Protein AF-0000000078024606 (afdb_homodimer)

Organism: NCBI:txid82991

Solvent-accessible surface area (backbone atoms only — not comparable to full-atom values): 34813 Å² total; per-residue (Å²): 105,67,66,55,50,49,53,55,51,55,35,46,50,58,31,49,51,51,50,50,51,50,42,53,48,47,67,70,62,48,91,66,56,64,59,49,60,69,51,44,87,76,60,62,56,69,66,55,41,52,49,45,33,53,71,67,38,66,77,48,59,66,70,57,40,48,52,49,50,50,51,30,49,76,69,62,45,40,46,52,24,74,80,78,66,39,48,33,56,70,59,40,51,58,15,44,37,40,39,48,53,43,50,52,49,6,48,49,52,15,49,66,49,12,43,58,51,8,46,51,23,36,75,38,60,88,36,70,62,21,48,49,52,54,24,50,28,48,38,52,43,28,41,54,62,63,57,51,43,50,49,47,38,48,48,40,21,62,69,64,59,73,32,62,70,55,32,63,54,57,89,84,62,75,72,70,80,87,47,91,69,78,66,38,59,63,59,37,20,63,73,70,32,56,95,60,35,33,58,42,23,48,38,30,42,48,60,58,18,49,52,61,12,34,50,53,17,26,52,38,21,51,44,25,19,53,32,35,47,57,41,62,67,34,67,69,46,53,52,44,52,70,72,63,52,52,69,65,52,46,46,60,61,59,27,41,60,64,20,39,54,66,35,51,53,49,51,44,56,40,56,53,49,44,65,62,53,37,28,56,49,19,51,73,29,54,32,70,19,47,41,36,50,43,53,52,24,55,76,65,63,22,56,38,36,40,41,36,44,49,51,50,48,25,50,50,40,49,50,52,48,50,51,40,50,53,50,46,37,65,71,38,52,76,72,61,57,75,125,103,67,66,56,50,50,53,52,50,57,35,47,50,60,32,49,50,52,50,50,51,50,41,52,48,48,67,70,61,49,92,64,56,63,59,49,61,70,50,43,86,76,60,61,56,68,67,54,42,52,48,46,32,53,72,67,38,66,77,47,60,67,72,57,40,47,52,50,51,49,52,31,48,76,69,63,47,40,46,52,25,74,81,80,65,38,48,32,55,70,59,42,51,60,14,43,37,41,38,49,54,44,49,51,49,8,48,49,51,15,50,67,48,11,42,57,51,8,46,49,24,35,75,38,59,88,36,69,61,23,50,48,52,53,23,49,30,48,38,54,44,26,42,51,64,64,56,50,42,51,49,47,36,49,49,39,20,61,69,65,56,72,32,62,68,55,32,62,53,56,91,83,60,75,71,70,81,86,48,92,67,80,67,38,61,61,60,36,20,63,74,70,34,56,95,60,36,33,58,42,22,48,37,30,43,48,60,59,19,50,51,60,12,33,49,52,17,26,52,38,20,51,44,25,20,53,31,34,47,57,40,64,67,33,68,69,45,53,52,42,51,70,73,63,53,53,70,65,50,46,46,60,61,59,27,41,58,64,19,38,55,66,35,51,52,49,52,44,57,41,57,56,50,44,63,65,53,36,28,57,48,20,53,72,29,55,31,70,19,48,42,36,51,44,53,51,22,56,75,66,62,24,56,37,36,38,42,35,45,50,51,50,49,26,50,50,42,49,52,53,49,50,51,41,52,52,51,45,38,64,71,38,52,76,72,61,57,76,126

Foldseek 3Di:
DVVVLVVLVVVVVVVLVVLLVVLLVVVVPPPDLVLDVLVPPPDDDPVVSVVVCVVLVVPPDSVVNSVVCVVCVVVVQLDAWSVPRHGLSVLAVLQALLLVLLLVLLLCVLCVQQQVLLLVLLVPPPDPSVVVSLVVLVVLQPDDLLVLLVVCCCVCCPVVVQADQAEQFDPPWDFDPVDPDPSNQLVRCVPGTDPCSNVRRVRLSPSLSNSLNSNSNSVLSVLNNVLLNVQCPDPVLVVVVVVPDDPVCSSVPPRNLRSCLVSLVVSLVVSLVSSVVVLSSCVRRVRSHLNVQLVVCVVVVRSSSVSSSVSVSSSVSSVSSSVSVVVSCVSPVVVVDDD/DVVVLVVLVVVLVVVLVVLLVVLLVVVVPPPDLVLDVLVPPPDDDPVVSVVVCVVLVVPPDSVVNSVVCVVCVVVVQLDAWSVPRHGLSVLAVLQALLLVLLLVLLLCVLCVQQQVLLLVLLVPPPDPSVVVSLVVLVVLQPDDLLVLLVVCCCVCCPVVVQADQAEQFDPPWDFDPVDPDPSNQLVRCVPGTDVPSNVRRVRLSPSLSNSLNSNSNSVLSVLNNVLLNVQCPDPVLVVVVVVPDDPVCSSVPPRNLRSCLVSLVVSLVVSLCSSVVVLSSCVRRVRSHLNVQLVVCVVVVRSSSVSSSVSVSSSVSSVSSSVSVVVSCVSPVVVVDDD

Secondary structure (DSSP, 8-state):
-HHHHHHHHHHHHHHHHHHHHHHHHHHHHSSS-HHHHHHGGG---HHHHHHHHHHTTTTS-HHHHHHHHHHHHHTT---B-TTT-SBHHHHHHHHHHHHHHHHHHHHHHHHHHHHHHHHHHHHTTTSHHHHHHHHHHHHHHHS-HHHHHHHHIIIIIIIS--S-SSSSS-TT----TTS---S-HHHHHHHHSPTTHHHHHHHHHHHHHHHHHHHHHHHHHHHHHHHHHHHHTSHHHHHHHHTT--HHHIIIIIIHHHHHHHHHHHHHHHHHHHHHHHHHHHHHTT---HHHHHHHHHHTT-HHHHHHHHHHHHHHHHHHHHHHHHHHHHH-HHHH---/-HHHHHHHHHHHHHHHHHHHHHHHHHHHHSSS-HHHHHHGGG---HHHHHHHHHHTTTTS-HHHHHHHHHHHHHTT---B-TTT-SBHHHHHHHHHHHHHHHHHHHHHHHHHHHHHHHHHHHHTTTSHHHHHHHHHHHHHHHS-HHHHHHHHIIIIIIIS--S-SSSSS-TT----TTS---S-HHHHHHHHSPTTHHHHHHHHHHHHHHHHHHHHHHHHHHHHHHHHHHHHTSHHHHHHHHTT--HHHIIIIIIHHHHHHHHHHHHHHHHHHHHHHHHHHHHHTT---HHHHHHHHHHTT-HHHHHHHHHHHHHHHHHHHHHHHHHHHHH-HHHH---

pLDDT: mean 82.59, std 11.54, range [39.44, 97.19]

Nearest PDB structures (foldseek):
  8wd9-assembly1_B  TM=8.769E-01  e=4.582E-17  Mycobacterium tuberculosis H37Rv
  8j5q-assembly1_B  TM=8.646E-01  e=2.097E-16  Mycobacterium tuberculosis H37Rv
  8wda-assembly1_B  TM=8.869E-01  e=6.214E-16  Mycobacterium tuberculosis H37Rv
  3tuz-assembly2_F  TM=8.346E-01  e=5.255E-04  Escherichia coli K-12
  6bav-assembly1_B  TM=1.427E-01  e=4.828E+00  Pyrococcus horikoshii OT3

InterPro domains:
  IPR000515 ABC transporter type 1, transmembrane domain MetI-like [PF00528] (114-337)
  IPR000515 ABC transporter type 1, transmembrane domain MetI-like [PS50928] (96-328)
  IPR000515 ABC transporter type 1, transmembrane domain MetI-like [cd06261] (96-326)
  IPR035906 MetI-like superfamily [G3DSA:1.10.3720.10] (88-330)
  IPR035906 MetI-like superfamily [SSF161098] (89-322)
  IPR045621 ABC transporter type 1, GsiC-like, N-terminal domain [PF19300] (1-78)

Sequence (678 aa):
MLQFILRRLGLVIPTFIGITLLTFAFVHMIPGDPVMIMAGERGISPERHAQLLAELGLDKPMWQQYLHYIWGVMHGDMGISLKSRLPVWDEFVPRFKATMELGVCAMLFAVAVGIPVGVLAAVKRGSIFDHTSVGLALTGYSMPIFWWGMMLIMLVSVYWNLTPVSGRVSDTVFLDDTLPLTGFMLIDTAIWGEPGDFIDAVAHMILPAVVLGTIPLAVIVRMTRSSMLEVLGEDYIRTARAKGLTRMRVIVVHALRNAMLPVVTVIGLQVGTLLAGAILTETIFSWPGLGRWLIDALQRRDYPVVQGGVLLVATMIILVNLIVDLLYGVVNPRIRHKKMLQFILRRLGLVIPTFIGITLLTFAFVHMIPGDPVMIMAGERGISPERHAQLLAELGLDKPMWQQYLHYIWGVMHGDMGISLKSRLPVWDEFVPRFKATMELGVCAMLFAVAVGIPVGVLAAVKRGSIFDHTSVGLALTGYSMPIFWWGMMLIMLVSVYWNLTPVSGRVSDTVFLDDTLPLTGFMLIDTAIWGEPGDFIDAVAHMILPAVVLGTIPLAVIVRMTRSSMLEVLGEDYIRTARAKGLTRMRVIVVHALRNAMLPVVTVIGLQVGTLLAGAILTETIFSWPGLGRWLIDALQRRDYPVVQGGVLLVATMIILVNLIVDLLYGVVNPRIRHKK

Radius of gyration: 26.83 Å; Cα contacts (8 Å, |Δi|>4): 845; chains: 2; bounding box: 73×88×78 Å

Structure (mmCIF, N/CA/C/O backbone):
data_AF-0000000078024606-model_v1
#
loop_
_entity.id
_entity.type
_entity.pdbx_description
1 polymer 'Dipeptide ABC transporter permease DppB'
#
loop_
_atom_site.group_PDB
_atom_site.id
_atom_site.type_symbol
_atom_site.label_atom_id
_atom_site.label_alt_id
_atom_site.label_comp_id
_atom_site.label_asym_id
_atom_site.label_entity_id
_atom_site.label_seq_id
_atom_site.pdbx_PDB_ins_code
_atom_site.Cartn_x
_atom_site.Cartn_y
_atom_site.Cartn_z
_atom_site.occupancy
_atom_site.B_iso_or_equiv
_atom_site.auth_seq_id
_atom_site.auth_comp_id
_atom_site.auth_asym_id
_atom_site.auth_atom_id
_atom_site.pdbx_PDB_model_num
ATOM 1 N N . MET A 1 1 ? 16.422 12.602 25.297 1 67.25 1 MET A N 1
ATOM 2 C CA . MET A 1 1 ? 16.641 11.734 24.156 1 67.25 1 MET A CA 1
ATOM 3 C C . MET A 1 1 ? 16.672 10.273 24.562 1 67.25 1 MET A C 1
ATOM 5 O O . MET A 1 1 ? 16 9.438 23.969 1 67.25 1 MET A O 1
ATOM 9 N N . LEU A 1 2 ? 17.453 10.039 25.688 1 67.62 2 LEU A N 1
ATOM 10 C CA . LEU A 1 2 ? 17.562 8.656 26.141 1 67.62 2 LEU A CA 1
ATOM 11 C C . LEU A 1 2 ? 16.219 8.133 26.609 1 67.62 2 LEU A C 1
ATOM 13 O O . LEU A 1 2 ? 15.844 6.992 26.297 1 67.62 2 LEU A O 1
ATOM 17 N N . GLN A 1 3 ? 15.562 8.961 27.297 1 67.06 3 GLN A N 1
ATOM 18 C CA . GLN A 1 3 ? 14.242 8.555 27.75 1 67.06 3 GLN A CA 1
ATOM 19 C C . GLN A 1 3 ? 13.297 8.328 26.578 1 67.06 3 GLN A C 1
ATOM 21 O O . GLN A 1 3 ? 12.477 7.406 26.609 1 67.06 3 GLN A O 1
ATOM 26 N N . PHE A 1 4 ? 13.492 9.188 25.656 1 69.31 4 PHE A N 1
ATOM 27 C CA . PHE A 1 4 ? 12.703 9.062 24.438 1 69.31 4 PHE A CA 1
ATOM 28 C C . PHE A 1 4 ? 13 7.746 23.719 1 69.31 4 PHE A C 1
ATOM 30 O O . PHE A 1 4 ? 12.086 7.023 23.328 1 69.31 4 PHE A O 1
ATOM 37 N N . ILE A 1 5 ? 14.227 7.422 23.641 1 71.94 5 ILE A N 1
ATOM 38 C CA . ILE A 1 5 ? 14.664 6.203 22.984 1 71.94 5 ILE A CA 1
ATOM 39 C C . ILE A 1 5 ? 14.188 4.984 23.766 1 71.94 5 ILE A C 1
ATOM 41 O O . ILE A 1 5 ? 13.703 4.016 23.188 1 71.94 5 ILE A O 1
ATOM 45 N N . LEU A 1 6 ? 14.266 5.105 25.047 1 71.5 6 LEU A N 1
ATOM 46 C CA . LEU A 1 6 ? 13.875 3.98 25.891 1 71.5 6 LEU A CA 1
ATOM 47 C C . LEU A 1 6 ? 12.375 3.752 25.828 1 71.5 6 LEU A C 1
ATOM 49 O O . LEU A 1 6 ? 11.914 2.607 25.828 1 71.5 6 LEU A O 1
ATOM 53 N N . ARG A 1 7 ? 11.734 4.785 25.719 1 69 7 ARG A N 1
ATOM 54 C CA . ARG A 1 7 ? 10.281 4.676 25.641 1 69 7 ARG A CA 1
ATOM 55 C C . ARG A 1 7 ? 9.852 4.051 24.328 1 69 7 ARG A C 1
ATOM 57 O O . ARG A 1 7 ? 8.945 3.211 24.297 1 69 7 ARG A O 1
ATOM 64 N N . ARG A 1 8 ? 10.562 4.473 23.375 1 70.25 8 ARG A N 1
ATOM 65 C CA . ARG A 1 8 ? 10.25 3.912 22.062 1 70.25 8 ARG A CA 1
ATOM 66 C C . ARG A 1 8 ? 10.664 2.447 21.969 1 70.25 8 ARG A C 1
ATOM 68 O O . ARG A 1 8 ? 9.961 1.633 21.375 1 70.25 8 ARG A O 1
ATOM 75 N N . LEU A 1 9 ? 11.773 2.186 22.594 1 72.56 9 LEU A N 1
ATOM 76 C CA . LEU A 1 9 ? 12.234 0.801 22.656 1 72.56 9 LEU A CA 1
ATOM 77 C C . LEU A 1 9 ? 11.273 -0.058 23.469 1 72.56 9 LEU A C 1
ATOM 79 O O . LEU A 1 9 ? 11.07 -1.235 23.156 1 72.56 9 LEU A O 1
ATOM 83 N N . GLY A 1 10 ? 10.703 0.495 24.422 1 71.69 10 GLY A N 1
ATOM 84 C CA . GLY A 1 10 ? 9.711 -0.192 25.234 1 71.69 10 GLY A CA 1
ATOM 85 C C . GLY A 1 10 ? 8.477 -0.59 24.453 1 71.69 10 GLY A C 1
ATOM 86 O O . GLY A 1 10 ? 7.855 -1.615 24.734 1 71.69 10 GLY A O 1
ATOM 87 N N . LEU A 1 11 ? 8.234 0.142 23.453 1 71 11 LEU A N 1
ATOM 88 C CA . LEU A 1 11 ? 7.07 -0.152 22.625 1 71 11 LEU A CA 1
ATOM 89 C C . LEU A 1 11 ? 7.363 -1.285 21.656 1 71 11 LEU A C 1
ATOM 91 O O . LEU A 1 11 ? 6.449 -1.983 21.203 1 71 11 LEU A O 1
ATOM 95 N N . VAL A 1 12 ? 8.609 -1.462 21.406 1 76.38 12 VAL A N 1
ATOM 96 C CA . VAL A 1 12 ? 9.039 -2.475 20.453 1 76.38 12 VAL A CA 1
ATOM 97 C C . VAL A 1 12 ? 8.914 -3.863 21.078 1 76.38 12 VAL A C 1
ATOM 99 O O . VAL A 1 12 ? 8.562 -4.828 20.391 1 76.38 12 VAL A O 1
ATOM 102 N N . ILE A 1 13 ? 9.016 -3.922 22.344 1 77.44 13 ILE A N 1
ATOM 103 C CA . ILE A 1 13 ? 9.055 -5.215 23.016 1 77.44 13 ILE A CA 1
ATOM 104 C C . ILE A 1 13 ? 7.676 -5.871 22.969 1 77.44 13 ILE A C 1
ATOM 106 O O . ILE A 1 13 ? 7.539 -7.004 22.5 1 77.44 13 ILE A O 1
ATOM 110 N N . PRO A 1 14 ? 6.68 -5.199 23.312 1 75.62 14 PRO A N 1
ATOM 111 C CA . PRO A 1 14 ? 5.359 -5.82 23.219 1 75.62 14 PRO A CA 1
ATOM 112 C C . PRO A 1 14 ? 4.984 -6.18 21.781 1 75.62 14 PRO A C 1
ATOM 114 O O . PRO A 1 14 ? 4.309 -7.184 21.547 1 75.62 14 PRO A O 1
ATOM 117 N N . THR A 1 15 ? 5.387 -5.336 20.969 1 76.06 15 THR A N 1
ATOM 118 C CA . THR A 1 15 ? 5.105 -5.609 19.562 1 76.06 15 THR A CA 1
ATOM 119 C C . THR A 1 15 ? 5.801 -6.887 19.109 1 76.06 15 THR A C 1
ATOM 121 O O . THR A 1 15 ? 5.211 -7.707 18.406 1 76.06 15 THR A O 1
ATOM 124 N N . PHE A 1 16 ? 6.977 -7 19.531 1 79.88 16 PHE A N 1
ATOM 125 C CA . PHE A 1 16 ? 7.742 -8.195 19.188 1 79.88 16 PHE A CA 1
ATOM 126 C C . PHE A 1 16 ? 7.121 -9.438 19.812 1 79.88 16 PHE A C 1
ATOM 128 O O . PHE A 1 16 ? 7.047 -10.484 19.172 1 79.88 16 PHE A O 1
ATOM 135 N N . ILE A 1 17 ? 6.688 -9.336 20.969 1 80.5 17 ILE A N 1
ATOM 136 C CA . ILE A 1 17 ? 6.035 -10.445 21.656 1 80.5 17 ILE A CA 1
ATOM 137 C C . ILE A 1 17 ? 4.746 -10.812 20.938 1 80.5 17 ILE A C 1
ATOM 139 O O . ILE A 1 17 ? 4.445 -11.992 20.734 1 80.5 17 ILE A O 1
ATOM 143 N N . GLY A 1 18 ? 4.074 -9.82 20.578 1 77.5 18 GLY A N 1
ATOM 144 C CA . GLY A 1 18 ? 2.846 -10.07 19.844 1 77.5 18 GLY A CA 1
ATOM 145 C C . GLY A 1 18 ? 3.076 -10.805 18.531 1 77.5 18 GLY A C 1
ATOM 146 O O . GLY A 1 18 ? 2.371 -11.766 18.219 1 77.5 18 GLY A O 1
ATOM 147 N N . ILE A 1 19 ? 4.039 -10.43 17.859 1 79.81 19 ILE A N 1
ATOM 148 C CA . ILE A 1 19 ? 4.336 -11.039 16.578 1 79.81 19 ILE A CA 1
ATOM 149 C C . ILE A 1 19 ? 4.832 -12.469 16.766 1 79.81 19 ILE A C 1
ATOM 151 O O . ILE A 1 19 ? 4.469 -13.367 16.016 1 79.81 19 ILE A O 1
ATOM 155 N N . THR A 1 20 ? 5.676 -12.648 17.766 1 83.19 20 THR A N 1
ATOM 156 C CA . THR A 1 20 ? 6.207 -13.984 18.016 1 83.19 20 THR A CA 1
ATOM 157 C C . THR A 1 20 ? 5.094 -14.93 18.453 1 83.19 20 THR A C 1
ATOM 159 O O . THR A 1 20 ? 5.098 -16.109 18.094 1 83.19 20 THR A O 1
ATOM 162 N N . LEU A 1 21 ? 4.203 -14.422 19.188 1 81.94 21 LEU A N 1
ATOM 163 C CA . LEU A 1 21 ? 3.076 -15.242 19.609 1 81.94 21 LEU A CA 1
ATOM 164 C C . LEU A 1 21 ? 2.215 -15.648 18.422 1 81.94 21 LEU A C 1
ATOM 166 O O . LEU A 1 21 ? 1.777 -16.797 18.328 1 81.94 21 LEU A O 1
ATOM 170 N N . LEU A 1 22 ? 2.049 -14.734 17.609 1 77.25 22 LEU A N 1
ATOM 171 C CA . LEU A 1 22 ? 1.205 -15 16.453 1 77.25 22 LEU A CA 1
ATOM 172 C C . LEU A 1 22 ? 1.886 -15.977 15.5 1 77.25 22 LEU A C 1
ATOM 174 O O . LEU A 1 22 ? 1.236 -16.875 14.945 1 77.25 22 LEU A O 1
ATOM 178 N N . THR A 1 23 ? 3.117 -15.797 15.289 1 77.75 23 THR A N 1
ATOM 179 C CA . THR A 1 23 ? 3.848 -16.688 14.398 1 77.75 23 THR A CA 1
ATOM 180 C C . THR A 1 23 ? 3.916 -18.109 14.984 1 77.75 23 THR A C 1
ATOM 182 O O . THR A 1 23 ? 3.836 -19.094 14.25 1 77.75 23 THR A O 1
ATOM 185 N N . PHE A 1 24 ? 4.113 -18.125 16.266 1 79.25 24 PHE A N 1
ATOM 186 C CA . PHE A 1 24 ? 4.121 -19.406 16.953 1 79.25 24 PHE A CA 1
ATOM 187 C C . PHE A 1 24 ? 2.77 -20.094 16.828 1 79.25 24 PHE A C 1
ATOM 189 O O . PHE A 1 24 ? 2.701 -21.297 16.562 1 79.25 24 PHE A O 1
ATOM 196 N N . ALA A 1 25 ? 1.783 -19.375 17.047 1 74.88 25 ALA A N 1
ATOM 197 C CA . ALA A 1 25 ? 0.433 -19.922 16.953 1 74.88 25 ALA A CA 1
ATOM 198 C C . ALA A 1 25 ? 0.129 -20.422 15.547 1 74.88 25 ALA A C 1
ATOM 200 O O . ALA A 1 25 ? -0.549 -21.438 15.367 1 74.88 25 ALA A O 1
ATOM 201 N N . PHE A 1 26 ? 0.585 -19.812 14.602 1 71.69 26 PHE A N 1
ATOM 202 C CA . PHE A 1 26 ? 0.362 -20.156 13.203 1 71.69 26 PHE A CA 1
ATOM 203 C C . PHE A 1 26 ? 0.851 -21.562 12.906 1 71.69 26 PHE A C 1
ATOM 205 O O . PHE A 1 26 ? 0.147 -22.344 12.266 1 71.69 26 PHE A O 1
ATOM 212 N N . VAL A 1 27 ? 2.012 -21.812 13.289 1 68.38 27 VAL A N 1
ATOM 213 C CA . VAL A 1 27 ? 2.623 -23.094 12.961 1 68.38 27 VAL A CA 1
ATOM 214 C C . VAL A 1 27 ? 1.872 -24.219 13.68 1 68.38 27 VAL A C 1
ATOM 216 O O . VAL A 1 27 ? 1.748 -25.328 13.148 1 68.38 27 VAL A O 1
ATOM 219 N N . HIS A 1 28 ? 1.376 -23.828 14.797 1 70.94 28 HIS A N 1
ATOM 220 C CA . HIS A 1 28 ? 0.718 -24.859 15.586 1 70.94 28 HIS A CA 1
ATOM 221 C C . HIS A 1 28 ? -0.74 -25.031 15.172 1 70.94 28 HIS A C 1
ATOM 223 O O . HIS A 1 28 ? -1.382 -26.016 15.531 1 70.94 28 HIS A O 1
ATOM 229 N N . MET A 1 29 ? -1.19 -24.109 14.438 1 65.31 29 MET A N 1
ATOM 230 C CA . MET A 1 29 ? -2.578 -24.188 13.992 1 65.31 29 MET A CA 1
ATOM 231 C C . MET A 1 29 ? -2.674 -24.859 12.633 1 65.31 29 MET A C 1
ATOM 233 O O . MET A 1 29 ? -3.768 -25.219 12.18 1 65.31 29 MET A O 1
ATOM 237 N N . ILE A 1 30 ? -1.683 -24.891 11.852 1 59.69 30 ILE A N 1
ATOM 238 C CA . ILE A 1 30 ? -1.682 -25.594 10.57 1 59.69 30 ILE A CA 1
ATOM 239 C C . ILE A 1 30 ? -1.998 -27.062 10.781 1 59.69 30 ILE A C 1
ATOM 241 O O . ILE A 1 30 ? -1.359 -27.734 11.602 1 59.69 30 ILE A O 1
ATOM 245 N N . PRO A 1 31 ? -3.191 -27.453 10.148 1 55.28 31 PRO A N 1
ATOM 246 C CA . PRO A 1 31 ? -3.531 -28.875 10.258 1 55.28 31 PRO A CA 1
ATOM 247 C C . PRO A 1 31 ? -2.482 -29.781 9.625 1 55.28 31 PRO A C 1
ATOM 249 O O . PRO A 1 31 ? -1.998 -29.5 8.523 1 55.28 31 PRO A O 1
ATOM 252 N N . GLY A 1 32 ? -1.706 -30.656 10.367 1 54.81 32 GLY A N 1
ATOM 253 C CA . GLY A 1 32 ? -0.76 -31.672 9.906 1 54.81 32 GLY A CA 1
ATOM 254 C C . GLY A 1 32 ? 0.413 -31.859 10.844 1 54.81 32 GLY A C 1
ATOM 255 O O . GLY A 1 32 ? 0.671 -31.016 11.703 1 54.81 32 GLY A O 1
ATOM 256 N N . ASP A 1 33 ? 0.642 -33.062 11.125 1 56.12 33 ASP A N 1
ATOM 257 C CA . ASP A 1 33 ? 1.792 -33.406 11.953 1 56.12 33 ASP A CA 1
ATOM 258 C C . ASP A 1 33 ? 3.078 -32.812 11.383 1 56.12 33 ASP A C 1
ATOM 260 O O . ASP A 1 33 ? 3.514 -33.188 10.289 1 56.12 33 ASP A O 1
ATOM 264 N N . PRO A 1 34 ? 3.453 -31.578 11.938 1 57.16 34 PRO A N 1
ATOM 265 C CA . PRO A 1 34 ? 4.672 -30.953 11.414 1 57.16 34 PRO A CA 1
ATOM 266 C C . PRO A 1 34 ? 5.758 -31.969 11.086 1 57.16 34 PRO A C 1
ATOM 268 O O . PRO A 1 34 ? 6.512 -31.797 10.125 1 57.16 34 PRO A O 1
ATOM 271 N N . VAL A 1 35 ? 5.797 -32.969 11.898 1 58.06 35 VAL A N 1
ATOM 272 C CA . VAL A 1 35 ? 6.777 -34.031 11.664 1 58.06 35 VAL A CA 1
ATOM 273 C C . VAL A 1 35 ? 6.469 -34.719 10.352 1 58.06 35 VAL A C 1
ATOM 275 O O . VAL A 1 35 ? 7.379 -35.062 9.594 1 58.06 35 VAL A O 1
ATOM 278 N N . MET A 1 36 ? 5.246 -34.812 10.164 1 58.88 36 MET A N 1
ATOM 279 C CA . MET A 1 36 ? 4.863 -35.5 8.93 1 58.88 36 MET A CA 1
ATOM 280 C C . MET A 1 36 ? 5.109 -34.594 7.719 1 58.88 36 MET A C 1
ATOM 282 O O . MET A 1 36 ? 5.512 -35.094 6.656 1 58.88 36 MET A O 1
ATOM 286 N N . ILE A 1 37 ? 4.93 -33.438 7.945 1 56.91 37 ILE A N 1
ATOM 287 C CA . ILE A 1 37 ? 5.145 -32.5 6.863 1 56.91 37 ILE A CA 1
ATOM 288 C C . ILE A 1 37 ? 6.633 -32.406 6.531 1 56.91 37 ILE A C 1
ATOM 290 O O . ILE A 1 37 ? 7.016 -32.375 5.363 1 56.91 37 ILE A O 1
ATOM 294 N N . MET A 1 38 ? 7.387 -32.406 7.574 1 54.72 38 MET A N 1
ATOM 295 C CA . MET A 1 38 ? 8.836 -32.375 7.391 1 54.72 38 MET A CA 1
ATOM 296 C C . MET A 1 38 ? 9.328 -33.688 6.762 1 54.72 38 MET A C 1
ATOM 298 O O . MET A 1 38 ? 10.281 -33.656 5.977 1 54.72 38 MET A O 1
ATOM 302 N N . ALA A 1 39 ? 8.695 -34.75 7.25 1 55.03 39 ALA A N 1
ATOM 303 C CA . ALA A 1 39 ? 9.125 -36.062 6.758 1 55.03 39 ALA A CA 1
ATOM 304 C C . ALA A 1 39 ? 8.688 -36.25 5.309 1 55.03 39 ALA A C 1
ATOM 306 O O . ALA A 1 39 ? 9.227 -37.125 4.609 1 55.03 39 ALA A O 1
ATOM 307 N N . GLY A 1 40 ? 8.008 -35.156 4.832 1 50.03 40 GLY A N 1
ATOM 308 C CA . GLY A 1 40 ? 7.59 -35.25 3.443 1 50.03 40 GLY A CA 1
ATOM 309 C C . GLY A 1 40 ? 6.691 -36.438 3.18 1 50.03 40 GLY A C 1
ATOM 310 O O . GLY A 1 40 ? 6.055 -36.969 4.098 1 50.03 40 GLY A O 1
ATOM 311 N N . GLU A 1 41 ? 6.668 -36.906 1.893 1 50.25 41 GLU A N 1
ATOM 312 C CA . GLU A 1 41 ? 5.875 -37.969 1.324 1 50.25 41 GLU A CA 1
ATOM 313 C C . GLU A 1 41 ? 6.352 -39.344 1.834 1 50.25 41 GLU A C 1
ATOM 315 O O . GLU A 1 41 ? 5.652 -40.344 1.681 1 50.25 41 GLU A O 1
ATOM 320 N N . ARG A 1 42 ? 7.562 -39.531 2.162 1 54.69 42 ARG A N 1
ATOM 321 C CA . ARG A 1 42 ? 8.023 -40.906 2.291 1 54.69 42 ARG A CA 1
ATOM 322 C C . ARG A 1 42 ? 7.527 -41.531 3.592 1 54.69 42 ARG A C 1
ATOM 324 O O . ARG A 1 42 ? 7.676 -42.75 3.805 1 54.69 42 ARG A O 1
ATOM 331 N N . GLY A 1 43 ? 6.707 -40.906 4.23 1 56.31 43 GLY A N 1
ATOM 332 C CA . GLY A 1 43 ? 6.133 -41.594 5.387 1 56.31 43 GLY A CA 1
ATOM 333 C C . GLY A 1 43 ? 7.16 -41.906 6.457 1 56.31 43 GLY A C 1
ATOM 334 O O . GLY A 1 43 ? 8.344 -42.062 6.164 1 56.31 43 GLY A O 1
ATOM 335 N N . ILE A 1 44 ? 7.125 -41.438 7.609 1 62.34 44 ILE A N 1
ATOM 336 C CA . ILE A 1 44 ? 8.062 -41.781 8.672 1 62.34 44 ILE A CA 1
ATOM 337 C C . ILE A 1 44 ? 7.453 -42.844 9.578 1 62.34 44 ILE A C 1
ATOM 339 O O . ILE A 1 44 ? 6.227 -42.938 9.711 1 62.34 44 ILE A O 1
ATOM 343 N N . SER A 1 45 ? 8.219 -43.844 9.805 1 67.38 45 SER A N 1
ATOM 344 C CA . SER A 1 45 ? 7.793 -44.844 10.758 1 67.38 45 SER A CA 1
ATOM 345 C C . SER A 1 45 ? 7.281 -44.219 12.047 1 67.38 45 SER A C 1
ATOM 347 O O . SER A 1 45 ? 7.703 -43.125 12.422 1 67.38 45 SER A O 1
ATOM 349 N N . PRO A 1 46 ? 6.242 -44.719 12.57 1 70.81 46 PRO A N 1
ATOM 350 C CA . PRO A 1 46 ? 5.676 -44.219 13.82 1 70.81 46 PRO A CA 1
ATOM 351 C C . PRO A 1 46 ? 6.738 -43.969 14.891 1 70.81 46 PRO A C 1
ATOM 353 O O . PRO A 1 46 ? 6.641 -43 15.656 1 70.81 46 PRO A O 1
ATOM 356 N N . GLU A 1 47 ? 7.688 -44.781 14.984 1 68.06 47 GLU A N 1
ATOM 357 C CA . GLU A 1 47 ? 8.742 -44.594 15.977 1 68.06 47 GLU A CA 1
ATOM 358 C C . GLU A 1 47 ? 9.562 -43.344 15.695 1 68.06 47 GLU A C 1
ATOM 360 O O . GLU A 1 47 ? 9.859 -42.594 16.609 1 68.06 47 GLU A O 1
ATOM 365 N N . ARG A 1 48 ? 9.852 -43.188 14.484 1 68.06 48 ARG A N 1
ATOM 366 C CA . ARG A 1 48 ? 10.625 -42.031 14.109 1 68.06 48 ARG A CA 1
ATOM 367 C C . ARG A 1 48 ? 9.789 -40.75 14.266 1 68.06 48 ARG A C 1
ATOM 369 O O . ARG A 1 48 ? 10.312 -39.688 14.641 1 68.06 48 ARG A O 1
ATOM 376 N N . HIS A 1 49 ? 8.578 -40.938 13.953 1 68.12 49 HIS A N 1
ATOM 377 C CA . HIS A 1 49 ? 7.668 -39.812 14.156 1 68.12 49 HIS A CA 1
ATOM 378 C C . HIS A 1 49 ? 7.672 -39.344 15.609 1 68.12 49 HIS A C 1
ATOM 380 O O . HIS A 1 49 ? 7.785 -38.156 15.891 1 68.12 49 HIS A O 1
ATOM 386 N N . ALA A 1 50 ? 7.562 -40.312 16.453 1 67.12 50 ALA A N 1
ATOM 387 C CA . ALA A 1 50 ? 7.559 -40 17.891 1 67.12 50 ALA A CA 1
ATOM 388 C C . ALA A 1 50 ? 8.898 -39.406 18.328 1 67.12 50 ALA A C 1
ATOM 390 O O . ALA A 1 50 ? 8.938 -38.5 19.156 1 67.12 50 ALA A O 1
ATOM 391 N N . GLN A 1 51 ? 9.906 -39.875 17.812 1 64.75 51 GLN A N 1
ATOM 392 C CA . GLN A 1 51 ? 11.242 -39.344 18.109 1 64.75 51 GLN A CA 1
ATOM 393 C C . GLN A 1 51 ? 11.406 -37.906 17.641 1 64.75 51 GLN A C 1
ATOM 395 O O . GLN A 1 51 ? 11.969 -37.094 18.359 1 64.75 51 GLN A O 1
ATOM 400 N N . LEU A 1 52 ? 10.844 -37.688 16.484 1 64.06 52 LEU A N 1
ATOM 401 C CA . LEU A 1 52 ? 10.961 -36.344 15.938 1 64.06 52 LEU A CA 1
ATOM 402 C C . LEU A 1 52 ? 10.094 -35.344 16.719 1 64.06 52 LEU A C 1
ATOM 404 O O . LEU A 1 52 ? 10.477 -34.219 16.906 1 64.06 52 LEU A O 1
ATOM 408 N N . LEU A 1 53 ? 9.008 -35.938 17.109 1 64.62 53 LEU A N 1
ATOM 409 C CA . LEU A 1 53 ? 8.141 -35.094 17.938 1 64.62 53 LEU A CA 1
ATOM 410 C C . LEU A 1 53 ? 8.836 -34.719 19.234 1 64.62 53 LEU A C 1
ATOM 412 O O . LEU A 1 53 ? 8.742 -33.562 19.672 1 64.62 53 LEU A O 1
ATOM 416 N N . ALA A 1 54 ? 9.453 -35.719 19.797 1 64.56 54 ALA A N 1
ATOM 417 C CA . ALA A 1 54 ? 10.18 -35.469 21.031 1 64.56 54 ALA A CA 1
ATOM 418 C C . ALA A 1 54 ? 11.391 -34.562 20.812 1 64.56 54 ALA A C 1
ATOM 420 O O . ALA A 1 54 ? 11.664 -33.688 21.609 1 64.56 54 ALA A O 1
ATOM 421 N N . GLU A 1 55 ? 11.992 -34.719 19.766 1 61.25 55 GLU A N 1
ATOM 422 C CA . GLU A 1 55 ? 13.172 -33.938 19.438 1 61.25 55 GLU A CA 1
ATOM 423 C C . GLU A 1 55 ? 12.812 -32.469 19.156 1 61.25 55 GLU A C 1
ATOM 425 O O . GLU A 1 55 ? 13.562 -31.562 19.5 1 61.25 55 GLU A O 1
ATOM 430 N N . LEU A 1 56 ? 11.633 -32.375 18.641 1 61.06 56 LEU A N 1
ATOM 431 C CA . LEU A 1 56 ? 11.227 -31.047 18.25 1 61.06 56 LEU A CA 1
ATOM 432 C C . LEU A 1 56 ? 10.453 -30.375 19.391 1 61.06 56 LEU A C 1
ATOM 434 O O . LEU A 1 56 ? 10.133 -29.188 19.297 1 61.06 56 LEU A O 1
ATOM 438 N N . GLY A 1 57 ? 10.383 -31.188 20.5 1 62.44 57 GLY A N 1
ATOM 439 C CA . GLY A 1 57 ? 9.727 -30.688 21.703 1 62.44 57 GLY A CA 1
ATOM 440 C C . GLY A 1 57 ? 8.242 -30.406 21.5 1 62.44 57 GLY A C 1
ATOM 441 O O . GLY A 1 57 ? 7.672 -29.547 22.156 1 62.44 57 GLY A O 1
ATOM 442 N N . LEU A 1 58 ? 7.691 -31.125 20.594 1 64.88 58 LEU A N 1
ATOM 443 C CA . LEU A 1 58 ? 6.293 -30.891 20.266 1 64.88 58 LEU A CA 1
ATOM 444 C C . LEU A 1 58 ? 5.371 -31.625 21.219 1 64.88 58 LEU A C 1
ATOM 446 O O . LEU A 1 58 ? 4.156 -31.438 21.203 1 64.88 58 LEU A O 1
ATOM 450 N N . ASP A 1 59 ? 6.02 -32.438 22.109 1 68.19 59 ASP A N 1
ATOM 451 C CA . ASP A 1 59 ? 5.273 -33.156 23.141 1 68.19 59 ASP A CA 1
ATOM 452 C C . ASP A 1 59 ? 5.137 -32.312 24.406 1 68.19 59 ASP A C 1
ATOM 454 O O . ASP A 1 59 ? 4.379 -32.688 25.312 1 68.19 59 ASP A O 1
ATOM 458 N N . LYS A 1 60 ? 5.777 -31.266 24.438 1 76.12 60 LYS A N 1
ATOM 459 C CA . LYS A 1 60 ? 5.738 -30.422 25.625 1 76.12 60 LYS A CA 1
ATOM 460 C C . LYS A 1 60 ? 4.551 -29.453 25.578 1 76.12 60 LYS A C 1
ATOM 462 O O . LYS A 1 60 ? 3.947 -29.266 24.516 1 76.12 60 LYS A O 1
ATOM 467 N N . PRO A 1 61 ? 4.195 -28.984 26.812 1 82.06 61 PRO A N 1
ATOM 468 C CA . PRO A 1 61 ? 3.125 -27.984 26.828 1 82.06 61 PRO A CA 1
ATOM 469 C C . PRO A 1 61 ? 3.422 -26.781 25.938 1 82.06 61 PRO A C 1
ATOM 471 O O . PRO A 1 61 ? 4.59 -26.453 25.703 1 82.06 61 PRO A O 1
ATOM 474 N N . MET A 1 62 ? 2.473 -26.156 25.453 1 81.88 62 MET A N 1
ATOM 475 C CA . MET A 1 62 ? 2.564 -25.094 24.453 1 81.88 62 MET A CA 1
ATOM 476 C C . MET A 1 62 ? 3.424 -23.938 24.969 1 81.88 62 MET A C 1
ATOM 478 O O . MET A 1 62 ? 4.176 -23.328 24.203 1 81.88 62 MET A O 1
ATOM 482 N N . TRP A 1 63 ? 3.262 -23.641 26.266 1 84.75 63 TRP A N 1
ATOM 483 C CA . TRP A 1 63 ? 4.023 -22.516 26.797 1 84.75 63 TRP A CA 1
ATOM 484 C C . TRP A 1 63 ? 5.52 -22.812 26.781 1 84.75 63 TRP A C 1
ATOM 486 O O . TRP A 1 63 ? 6.332 -21.922 26.531 1 84.75 63 TRP A O 1
ATOM 496 N N . GLN A 1 64 ? 5.914 -24.047 27 1 86.31 64 GLN A N 1
ATOM 497 C CA . GLN A 1 64 ? 7.32 -24.422 26.938 1 86.31 64 GLN A CA 1
ATOM 498 C C . GLN A 1 64 ? 7.824 -24.406 25.5 1 86.31 64 GLN A C 1
ATOM 500 O O . GLN A 1 64 ? 8.969 -24.031 25.234 1 86.31 64 GLN A O 1
ATOM 505 N N . GLN A 1 65 ? 6.957 -24.859 24.656 1 84.56 65 GLN A N 1
ATOM 506 C CA . GLN A 1 65 ? 7.312 -24.812 23.234 1 84.56 65 GLN A CA 1
ATOM 507 C C . GLN A 1 65 ? 7.547 -23.375 22.781 1 84.56 65 GLN A C 1
ATOM 509 O O . GLN A 1 65 ? 8.453 -23.109 21.984 1 84.56 65 GLN A O 1
ATOM 514 N N . TYR A 1 66 ? 6.719 -22.547 23.344 1 87.44 66 TYR A N 1
ATOM 515 C CA . TYR A 1 66 ? 6.852 -21.141 23 1 87.44 66 TYR A CA 1
ATOM 516 C C . TYR A 1 66 ? 8.172 -20.578 23.516 1 87.44 66 TYR A C 1
ATOM 518 O O . TYR A 1 66 ? 8.859 -19.844 22.797 1 87.44 66 TYR A O 1
ATOM 526 N N . LEU A 1 67 ? 8.531 -20.906 24.703 1 86.94 67 LEU A N 1
ATOM 527 C CA . LEU A 1 67 ? 9.781 -20.422 25.281 1 86.94 67 LEU A CA 1
ATOM 528 C C . LEU A 1 67 ? 10.984 -20.953 24.516 1 86.94 67 LEU A C 1
ATOM 530 O O . LEU A 1 67 ? 11.977 -20.25 24.328 1 86.94 67 LEU A O 1
ATOM 534 N N . HIS A 1 68 ? 10.844 -22.188 24.125 1 83.06 68 HIS A N 1
ATOM 535 C CA . HIS A 1 68 ? 11.906 -22.766 23.312 1 83.06 68 HIS A CA 1
ATOM 536 C C . HIS A 1 68 ? 12.016 -22.047 21.953 1 83.06 68 HIS A C 1
ATOM 538 O O . HIS A 1 68 ? 13.117 -21.828 21.469 1 83.06 68 HIS A O 1
ATOM 544 N N . TYR A 1 69 ? 10.875 -21.859 21.375 1 82.81 69 TYR A N 1
ATOM 545 C CA . TYR A 1 69 ? 10.812 -21.125 20.125 1 82.81 69 TYR A CA 1
ATOM 546 C C . TYR A 1 69 ? 11.477 -19.766 20.25 1 82.81 69 TYR A C 1
ATOM 548 O O . TYR A 1 69 ? 12.305 -19.391 19.422 1 82.81 69 TYR A O 1
ATOM 556 N N . ILE A 1 70 ? 11.234 -19.078 21.344 1 85.88 70 ILE A N 1
ATOM 557 C CA . ILE A 1 70 ? 11.789 -17.75 21.578 1 85.88 70 ILE A CA 1
ATOM 558 C C . ILE A 1 70 ? 13.297 -17.844 21.797 1 85.88 70 ILE A C 1
ATOM 560 O O . ILE A 1 70 ? 14.055 -16.984 21.328 1 85.88 70 ILE A O 1
ATOM 564 N N . TRP A 1 71 ? 13.656 -18.812 22.516 1 85.19 71 TRP A N 1
ATOM 565 C CA . TRP A 1 71 ? 15.078 -19.031 22.75 1 85.19 71 TRP A CA 1
ATOM 566 C C . TRP A 1 71 ? 15.812 -19.297 21.438 1 85.19 71 TRP A C 1
ATOM 568 O O . TRP A 1 71 ? 16.922 -18.797 21.25 1 85.19 71 TRP A O 1
ATOM 578 N N . GLY A 1 72 ? 15.281 -20.031 20.672 1 83.62 72 GLY A N 1
ATOM 579 C CA . GLY A 1 72 ? 15.852 -20.281 19.359 1 83.62 72 GLY A CA 1
ATOM 580 C C . GLY A 1 72 ? 15.977 -19.031 18.5 1 83.62 72 GLY A C 1
ATOM 581 O O . GLY A 1 72 ? 17.031 -18.766 17.922 1 83.62 72 GLY A O 1
ATOM 582 N N . VAL A 1 73 ? 14.953 -18.281 18.484 1 83 73 VAL A N 1
ATOM 583 C CA . VAL A 1 73 ? 14.914 -17.047 17.703 1 83 73 VAL A CA 1
ATOM 584 C C . VAL A 1 73 ? 15.992 -16.094 18.203 1 83 73 VAL A C 1
ATOM 586 O O . VAL A 1 73 ? 16.688 -15.453 17.406 1 83 73 VAL A O 1
ATOM 589 N N . MET A 1 74 ? 16.125 -16.016 19.5 1 83.69 74 MET A N 1
ATOM 590 C CA . MET A 1 74 ? 17.109 -15.109 20.094 1 83.69 74 MET A CA 1
ATOM 591 C C . MET A 1 74 ? 18.531 -15.555 19.797 1 83.69 74 MET A C 1
ATOM 593 O O . MET A 1 74 ? 19.453 -14.75 19.828 1 83.69 74 MET A O 1
ATOM 597 N N . HIS A 1 75 ? 18.656 -16.797 19.5 1 84.06 75 HIS A N 1
ATOM 598 C CA . HIS A 1 75 ? 19.984 -17.312 19.188 1 84.06 75 HIS A CA 1
ATOM 599 C C . HIS A 1 75 ? 20.172 -17.5 17.688 1 84.06 75 HIS A C 1
ATOM 601 O O . HIS A 1 75 ? 21.078 -18.203 17.25 1 84.06 75 HIS A O 1
ATOM 607 N N . GLY A 1 76 ? 19.281 -17 16.984 1 79 76 GLY A N 1
ATOM 608 C CA . GLY A 1 76 ? 19.422 -16.953 15.539 1 79 76 GLY A CA 1
ATOM 609 C C . GLY A 1 76 ? 18.891 -18.203 14.852 1 79 76 GLY A C 1
ATOM 610 O O . GLY A 1 76 ? 19.094 -18.391 13.656 1 79 76 GLY A O 1
ATOM 611 N N . ASP A 1 77 ? 18.359 -19.062 15.57 1 84.12 77 ASP A N 1
ATOM 612 C CA . ASP A 1 77 ? 17.781 -20.266 14.984 1 84.12 77 ASP A CA 1
ATOM 613 C C . ASP A 1 77 ? 16.344 -20.016 14.547 1 84.12 77 ASP A C 1
ATOM 615 O O . ASP A 1 77 ? 15.414 -20.125 15.359 1 84.12 77 ASP A O 1
ATOM 619 N N . MET A 1 78 ? 16.203 -19.828 13.305 1 84.62 78 MET A N 1
ATOM 620 C CA . MET A 1 78 ? 14.875 -19.562 12.766 1 84.62 78 MET A CA 1
ATOM 621 C C . MET A 1 78 ? 14.352 -20.766 12.008 1 84.62 78 MET A C 1
ATOM 623 O O . MET A 1 78 ? 13.312 -20.688 11.352 1 84.62 78 MET A O 1
ATOM 627 N N . GLY A 1 79 ? 15.062 -21.812 12.125 1 82 79 GLY A N 1
ATOM 628 C CA . GLY A 1 79 ? 14.648 -23.016 11.43 1 82 79 GLY A CA 1
ATOM 629 C C . GLY A 1 79 ? 15.375 -23.234 10.117 1 82 79 GLY A C 1
ATOM 630 O O . GLY A 1 79 ? 16.297 -22.5 9.781 1 82 79 GLY A O 1
ATOM 631 N N . ILE A 1 80 ? 14.984 -24.359 9.445 1 86.5 80 ILE A N 1
ATOM 632 C CA . ILE A 1 80 ? 15.609 -24.75 8.188 1 86.5 80 ILE A CA 1
ATOM 633 C C . ILE A 1 80 ? 14.547 -24.828 7.09 1 86.5 80 ILE A C 1
ATOM 635 O O . ILE A 1 80 ? 13.461 -25.375 7.301 1 86.5 80 ILE A O 1
ATOM 639 N N . SER A 1 81 ? 14.922 -24.172 5.992 1 89.5 81 SER A N 1
ATOM 640 C CA . SER A 1 81 ? 14.008 -24.219 4.855 1 89.5 81 SER A CA 1
ATOM 641 C C . SER A 1 81 ? 13.766 -25.656 4.402 1 89.5 81 SER A C 1
ATOM 643 O O . SER A 1 81 ? 14.695 -26.453 4.332 1 89.5 81 SER A O 1
ATOM 645 N N . LEU A 1 82 ? 12.516 -25.953 4.109 1 80.94 82 LEU A N 1
ATOM 646 C CA . LEU A 1 82 ? 12.164 -27.297 3.637 1 80.94 82 LEU A CA 1
ATOM 647 C C . LEU A 1 82 ? 12.625 -27.5 2.197 1 80.94 82 LEU A C 1
ATOM 649 O O . LEU A 1 82 ? 12.945 -28.625 1.798 1 80.94 82 LEU A O 1
ATOM 653 N N . LYS A 1 83 ? 12.648 -26.453 1.541 1 83.31 83 LYS A N 1
ATOM 654 C CA . LYS A 1 83 ? 12.969 -26.531 0.12 1 83.31 83 LYS A CA 1
ATOM 655 C C . LYS A 1 83 ? 14.484 -26.5 -0.099 1 83.31 83 LYS A C 1
ATOM 657 O O . LYS A 1 83 ? 15.039 -27.406 -0.717 1 83.31 83 LYS A O 1
ATOM 662 N N . SER A 1 84 ? 15.125 -25.531 0.402 1 88.5 84 SER A N 1
ATOM 663 C CA . SER A 1 84 ? 16.547 -25.344 0.126 1 88.5 84 SER A CA 1
ATOM 664 C C . SER A 1 84 ? 17.406 -26.078 1.149 1 88.5 84 SER A C 1
ATOM 666 O O . SER A 1 84 ? 18.609 -26.281 0.932 1 88.5 84 SER A O 1
ATOM 668 N N . ARG A 1 85 ? 16.797 -26.406 2.291 1 89.56 85 ARG A N 1
ATOM 669 C CA . ARG A 1 85 ? 17.5 -27.078 3.383 1 89.56 85 ARG A CA 1
ATOM 670 C C . ARG A 1 85 ? 18.594 -26.188 3.967 1 89.56 85 ARG A C 1
ATOM 672 O O . ARG A 1 85 ? 19.562 -26.688 4.535 1 89.56 85 ARG A O 1
ATOM 679 N N . LEU A 1 86 ? 18.5 -24.953 3.791 1 92 86 LEU A N 1
ATOM 680 C CA . LEU A 1 86 ? 19.375 -23.953 4.395 1 92 86 LEU A CA 1
ATOM 681 C C . LEU A 1 86 ? 18.688 -23.266 5.566 1 92 86 LEU A C 1
ATOM 683 O O . LEU A 1 86 ? 17.453 -23.219 5.629 1 92 86 LEU A O 1
ATOM 687 N N . PRO A 1 87 ? 19.594 -22.812 6.465 1 92.06 87 PRO A N 1
ATOM 688 C CA . PRO A 1 87 ? 19 -22 7.531 1 92.06 87 PRO A CA 1
ATOM 689 C C . PRO A 1 87 ? 18.234 -20.797 6.996 1 92.06 87 PRO A C 1
ATOM 691 O O . PRO A 1 87 ? 18.688 -20.141 6.047 1 92.06 87 PRO A O 1
ATOM 694 N N . VAL A 1 88 ? 17.062 -20.531 7.602 1 92.62 88 VAL A N 1
ATOM 695 C CA . VAL A 1 88 ? 16.203 -19.438 7.188 1 92.62 88 VAL A CA 1
ATOM 696 C C . VAL A 1 88 ? 16.969 -18.125 7.266 1 92.62 88 VAL A C 1
ATOM 698 O O . VAL A 1 88 ? 16.812 -17.25 6.41 1 92.62 88 VAL A O 1
ATOM 701 N N . TRP A 1 89 ? 17.875 -18.031 8.203 1 91.12 89 TRP A N 1
ATOM 702 C CA . TRP A 1 89 ? 18.672 -16.828 8.367 1 91.12 89 TRP A CA 1
ATOM 703 C C . TRP A 1 89 ? 19.562 -16.594 7.145 1 91.12 89 TRP A C 1
ATOM 705 O O . TRP A 1 89 ? 19.719 -15.461 6.688 1 91.12 89 TRP A O 1
ATOM 715 N N . ASP A 1 90 ? 20.062 -17.609 6.641 1 92.56 90 ASP A N 1
ATOM 716 C CA . ASP A 1 90 ? 20.984 -17.516 5.504 1 92.56 90 ASP A CA 1
ATOM 717 C C . ASP A 1 90 ? 20.234 -17.125 4.23 1 92.56 90 ASP A C 1
ATOM 719 O O . ASP A 1 90 ? 20.797 -16.453 3.357 1 92.56 90 ASP A O 1
ATOM 723 N N . GLU A 1 91 ? 19.047 -17.453 4.195 1 93.12 91 GLU A N 1
ATOM 724 C CA . GLU A 1 91 ? 18.219 -17.062 3.057 1 93.12 91 GLU A CA 1
ATOM 725 C C . GLU A 1 91 ? 17.719 -15.633 3.207 1 93.12 91 GLU A C 1
ATOM 727 O O . GLU A 1 91 ? 17.594 -14.906 2.219 1 93.12 91 GLU A O 1
ATOM 732 N N . PHE A 1 92 ? 17.531 -15.289 4.391 1 93.19 92 PHE A N 1
ATOM 733 C CA . PHE A 1 92 ? 16.922 -14 4.711 1 93.19 92 PHE A CA 1
ATOM 734 C C . PHE A 1 92 ? 17.875 -12.852 4.422 1 93.19 92 PHE A C 1
ATOM 736 O O . PHE A 1 92 ? 17.484 -11.852 3.826 1 93.19 92 PHE A O 1
ATOM 743 N N . VAL A 1 93 ? 19.078 -12.969 4.77 1 92.88 93 VAL A N 1
ATOM 744 C CA . VAL A 1 93 ? 20 -11.844 4.855 1 92.88 93 VAL A CA 1
ATOM 745 C C . VAL A 1 93 ? 20.219 -11.25 3.467 1 92.88 93 VAL A C 1
ATOM 747 O O . VAL A 1 93 ? 20.094 -10.039 3.281 1 92.88 93 VAL A O 1
ATOM 750 N N . PRO A 1 94 ? 20.547 -12.102 2.518 1 93.38 94 PRO A N 1
ATOM 751 C CA . PRO A 1 94 ? 20.719 -11.492 1.196 1 93.38 94 PRO A CA 1
ATOM 752 C C . PRO A 1 94 ? 19.453 -10.844 0.66 1 93.38 94 PRO A C 1
ATOM 754 O O . PRO A 1 94 ? 19.516 -9.82 -0.023 1 93.38 94 PRO A O 1
ATOM 757 N N . ARG A 1 95 ? 18.328 -11.438 0.901 1 93.44 95 ARG A N 1
ATOM 758 C CA . ARG A 1 95 ? 17.047 -10.898 0.448 1 93.44 95 ARG A CA 1
ATOM 759 C C . ARG A 1 95 ? 16.719 -9.594 1.167 1 93.44 95 ARG A C 1
ATOM 761 O O . ARG A 1 95 ? 16.141 -8.68 0.572 1 93.44 95 ARG A O 1
ATOM 768 N N . PHE A 1 96 ? 17.078 -9.617 2.383 1 92.62 96 PHE A N 1
ATOM 769 C CA . PHE A 1 96 ? 16.891 -8.406 3.174 1 92.62 96 PHE A CA 1
ATOM 770 C C . PHE A 1 96 ? 17.688 -7.25 2.58 1 92.62 96 PHE A C 1
ATOM 772 O O . PHE A 1 96 ? 17.172 -6.145 2.438 1 92.62 96 PHE A O 1
ATOM 779 N N . LYS A 1 97 ? 18.859 -7.414 2.318 1 94.06 97 LYS A N 1
ATOM 780 C CA . LYS A 1 97 ? 19.719 -6.379 1.751 1 94.06 97 LYS A CA 1
ATOM 781 C C . LYS A 1 97 ? 19.188 -5.891 0.409 1 94.06 97 LYS A C 1
ATOM 783 O O . LYS A 1 97 ? 19.234 -4.695 0.11 1 94.06 97 LYS A O 1
ATOM 788 N N . ALA A 1 98 ? 18.672 -6.816 -0.34 1 94.88 98 ALA A N 1
ATOM 789 C CA . ALA A 1 98 ? 18.094 -6.457 -1.63 1 94.88 98 ALA A CA 1
ATOM 790 C C . ALA A 1 98 ? 16.875 -5.559 -1.449 1 94.88 98 ALA A C 1
ATOM 792 O O . ALA A 1 98 ? 16.734 -4.535 -2.123 1 94.88 98 ALA A O 1
ATOM 793 N N . THR A 1 99 ? 15.977 -5.957 -0.566 1 93.25 99 THR A N 1
ATOM 794 C CA . THR A 1 99 ? 14.766 -5.184 -0.32 1 93.25 99 THR A CA 1
ATOM 795 C C . THR A 1 99 ? 15.109 -3.83 0.297 1 93.25 99 THR A C 1
ATOM 797 O O . THR A 1 99 ? 14.516 -2.812 -0.065 1 93.25 99 THR A O 1
ATOM 800 N N . MET A 1 100 ? 16.031 -3.85 1.169 1 91.44 100 MET A N 1
ATOM 801 C CA . MET A 1 100 ? 16.438 -2.607 1.821 1 91.44 100 MET A CA 1
ATOM 802 C C . MET A 1 100 ? 17.031 -1.629 0.811 1 91.44 100 MET A C 1
ATOM 804 O O . MET A 1 100 ? 16.703 -0.441 0.828 1 91.44 100 MET A O 1
ATOM 808 N N . GLU A 1 101 ? 17.859 -2.121 0.048 1 94.88 101 GLU A N 1
ATOM 809 C CA . GLU A 1 101 ? 18.484 -1.28 -0.977 1 94.88 101 GLU A CA 1
ATOM 810 C C . GLU A 1 101 ? 17.422 -0.696 -1.914 1 94.88 101 GLU A C 1
ATOM 812 O O . GLU A 1 101 ? 17.469 0.491 -2.242 1 94.88 101 GLU A O 1
ATOM 817 N N . LEU A 1 102 ? 16.516 -1.485 -2.355 1 95 102 LEU A N 1
ATOM 818 C CA . LEU A 1 102 ? 15.438 -1.045 -3.229 1 95 102 LEU A CA 1
ATOM 819 C C . LEU A 1 102 ? 14.547 -0.023 -2.521 1 95 102 LEU A C 1
ATOM 821 O O . LEU A 1 102 ? 14.211 1.015 -3.096 1 95 102 LEU A O 1
ATOM 825 N N . GLY A 1 103 ? 14.18 -0.336 -1.313 1 93.38 103 GLY A N 1
ATOM 826 C CA . GLY A 1 103 ? 13.336 0.557 -0.54 1 93.38 103 GLY A CA 1
ATOM 827 C C . GLY A 1 103 ? 13.961 1.919 -0.306 1 93.38 103 GLY A C 1
ATOM 828 O O . GLY A 1 103 ? 13.289 2.947 -0.447 1 93.38 103 GLY A O 1
ATOM 829 N N . VAL A 1 104 ? 15.195 1.919 0.045 1 92.5 104 VAL A N 1
ATOM 830 C CA . VAL A 1 104 ? 15.898 3.168 0.309 1 92.5 104 VAL A CA 1
ATOM 831 C C . VAL A 1 104 ? 15.961 4.004 -0.966 1 92.5 104 VAL A C 1
ATOM 833 O O . VAL A 1 104 ? 15.711 5.211 -0.939 1 92.5 104 VAL A O 1
ATOM 836 N N . CYS A 1 105 ? 16.281 3.383 -2.035 1 95.94 105 CYS A N 1
ATOM 837 C CA . CYS A 1 105 ? 16.375 4.102 -3.301 1 95.94 105 CYS A CA 1
ATOM 838 C C . CYS A 1 105 ? 15 4.617 -3.727 1 95.94 105 CYS A C 1
ATOM 840 O O . CYS A 1 105 ? 14.891 5.719 -4.266 1 95.94 105 CYS A O 1
ATOM 842 N N . ALA A 1 106 ? 13.992 3.826 -3.525 1 96.12 106 ALA A N 1
ATOM 843 C CA . ALA A 1 106 ? 12.633 4.242 -3.855 1 96.12 106 ALA A CA 1
ATOM 844 C C . ALA A 1 106 ? 12.211 5.457 -3.029 1 96.12 106 ALA A C 1
ATOM 846 O O . ALA A 1 106 ? 11.633 6.406 -3.559 1 96.12 106 ALA A O 1
ATOM 847 N N . MET A 1 107 ? 12.547 5.441 -1.778 1 93.56 107 MET A N 1
ATOM 848 C CA . MET A 1 107 ? 12.188 6.551 -0.899 1 93.56 107 MET A CA 1
ATOM 849 C C . MET A 1 107 ? 13 7.801 -1.238 1 93.56 107 MET A C 1
ATOM 851 O O . MET A 1 107 ? 12.477 8.914 -1.19 1 93.56 107 MET A O 1
ATOM 855 N N . LEU A 1 108 ? 14.258 7.598 -1.491 1 95.62 108 LEU A N 1
ATOM 856 C CA . LEU A 1 108 ? 15.086 8.727 -1.892 1 95.62 108 LEU A CA 1
ATOM 857 C C . LEU A 1 108 ? 14.539 9.383 -3.154 1 95.62 108 LEU A C 1
ATOM 859 O O . LEU A 1 108 ? 14.5 10.609 -3.25 1 95.62 108 LEU A O 1
ATOM 863 N N . PHE A 1 109 ? 14.188 8.57 -4.078 1 96.44 109 PHE A N 1
ATOM 864 C CA . PHE A 1 109 ? 13.562 9.078 -5.297 1 96.44 109 PHE A CA 1
ATOM 865 C C . PHE A 1 109 ? 12.297 9.859 -4.969 1 96.44 109 PHE A C 1
ATOM 867 O O . PHE A 1 109 ? 12.102 10.977 -5.453 1 96.44 109 PHE A O 1
ATOM 874 N N . ALA A 1 110 ? 11.383 9.281 -4.125 1 95.75 110 ALA A N 1
ATOM 875 C CA . ALA A 1 110 ? 10.109 9.891 -3.771 1 95.75 110 ALA A CA 1
ATOM 876 C C . ALA A 1 110 ? 10.32 11.219 -3.049 1 95.75 110 ALA A C 1
ATOM 878 O O . ALA A 1 110 ? 9.633 12.203 -3.334 1 95.75 110 ALA A O 1
ATOM 879 N N . VAL A 1 111 ? 11.297 11.273 -2.184 1 95.62 111 VAL A N 1
ATOM 880 C CA . VAL A 1 111 ? 11.555 12.469 -1.387 1 95.62 111 VAL A CA 1
ATOM 881 C C . VAL A 1 111 ? 12.242 13.531 -2.248 1 95.62 111 VAL A C 1
ATOM 883 O O . VAL A 1 111 ? 11.844 14.695 -2.24 1 95.62 111 VAL A O 1
ATOM 886 N N . ALA A 1 112 ? 13.258 13.125 -3.004 1 97.19 112 ALA A N 1
ATOM 887 C CA . ALA A 1 112 ? 14.055 14.047 -3.809 1 97.19 112 ALA A CA 1
ATOM 888 C C . ALA A 1 112 ? 13.203 14.727 -4.879 1 97.19 112 ALA A C 1
ATOM 890 O O . ALA A 1 112 ? 13.43 15.891 -5.223 1 97.19 112 ALA A O 1
ATOM 891 N N . VAL A 1 113 ? 12.289 14.047 -5.355 1 96.44 113 VAL A N 1
ATOM 892 C CA . VAL A 1 113 ? 11.445 14.602 -6.414 1 96.44 113 VAL A CA 1
ATOM 893 C C . VAL A 1 113 ? 10.164 15.172 -5.805 1 96.44 113 VAL A C 1
ATOM 895 O O . VAL A 1 113 ? 9.711 16.25 -6.203 1 96.44 113 VAL A O 1
ATOM 898 N N . GLY A 1 114 ? 9.586 14.477 -4.855 1 96.12 114 GLY A N 1
ATOM 899 C CA . GLY A 1 114 ? 8.289 14.82 -4.309 1 96.12 114 GLY A CA 1
ATOM 900 C C . GLY A 1 114 ? 8.273 16.156 -3.574 1 96.12 114 GLY A C 1
ATOM 901 O O . GLY A 1 114 ? 7.359 16.953 -3.754 1 96.12 114 GLY A O 1
ATOM 902 N N . ILE A 1 115 ? 9.25 16.391 -2.754 1 95.69 115 ILE A N 1
ATOM 903 C CA . ILE A 1 115 ? 9.281 17.609 -1.955 1 95.69 115 ILE A CA 1
ATOM 904 C C . ILE A 1 115 ? 9.445 18.812 -2.869 1 95.69 115 ILE A C 1
ATOM 906 O O . ILE A 1 115 ? 8.633 19.75 -2.836 1 95.69 115 ILE A O 1
ATOM 910 N N . PRO A 1 116 ? 10.469 18.828 -3.775 1 95.94 116 PRO A N 1
ATOM 911 C CA . PRO A 1 116 ? 10.625 19.984 -4.66 1 95.94 116 PRO A CA 1
ATOM 912 C C . PRO A 1 116 ? 9.398 20.219 -5.543 1 95.94 116 PRO A C 1
ATOM 914 O O . PRO A 1 116 ? 8.977 21.359 -5.73 1 95.94 116 PRO A O 1
ATOM 917 N N . VAL A 1 117 ? 8.828 19.219 -6.047 1 95.56 117 VAL A N 1
ATOM 918 C CA . VAL A 1 117 ? 7.66 19.344 -6.914 1 95.56 117 VAL A CA 1
ATOM 919 C C . VAL A 1 117 ? 6.48 19.891 -6.113 1 95.56 117 VAL A C 1
ATOM 921 O O . VAL A 1 117 ? 5.742 20.766 -6.586 1 95.56 117 VAL A O 1
ATOM 924 N N . GLY A 1 118 ? 6.281 19.375 -4.918 1 94.12 118 GLY A N 1
ATOM 925 C CA . GLY A 1 118 ? 5.215 19.875 -4.062 1 94.12 118 GLY A CA 1
ATOM 926 C C . GLY A 1 118 ? 5.383 21.328 -3.68 1 94.12 118 GLY A C 1
ATOM 927 O O . GLY A 1 118 ? 4.414 22.094 -3.67 1 94.12 118 GLY A O 1
ATOM 928 N N . VAL A 1 119 ? 6.59 21.688 -3.381 1 94.19 119 VAL A N 1
ATOM 929 C CA . VAL A 1 119 ? 6.895 23.078 -3.014 1 94.19 119 VAL A CA 1
ATOM 930 C C . VAL A 1 119 ? 6.621 24 -4.199 1 94.19 119 VAL A C 1
ATOM 932 O O . VAL A 1 119 ? 5.945 25.016 -4.059 1 94.19 119 VAL A O 1
ATOM 935 N N . LEU A 1 120 ? 7.133 23.578 -5.332 1 93.94 120 LEU A N 1
ATOM 936 C CA . LEU A 1 120 ? 6.977 24.406 -6.523 1 93.94 120 LEU A CA 1
ATOM 937 C C . LEU A 1 120 ? 5.508 24.5 -6.922 1 93.94 120 LEU A C 1
ATOM 939 O O . LEU A 1 120 ? 5.059 25.547 -7.395 1 93.94 120 LEU A O 1
ATOM 943 N N . ALA A 1 121 ? 4.84 23.453 -6.781 1 92.12 121 ALA A N 1
ATOM 944 C CA . ALA A 1 121 ? 3.414 23.469 -7.102 1 92.12 121 ALA A CA 1
ATOM 945 C C . ALA A 1 121 ? 2.654 24.438 -6.191 1 92.12 121 ALA A C 1
ATOM 947 O O . ALA A 1 121 ? 1.731 25.125 -6.633 1 92.12 121 ALA A O 1
ATOM 948 N N . ALA A 1 122 ? 3.033 24.453 -4.945 1 90.69 122 ALA A N 1
ATOM 949 C CA . ALA A 1 122 ? 2.381 25.328 -3.984 1 90.69 122 ALA A CA 1
ATOM 950 C C . ALA A 1 122 ? 2.729 26.797 -4.262 1 90.69 122 ALA A C 1
ATOM 952 O O . ALA A 1 122 ? 1.873 27.672 -4.148 1 90.69 122 ALA A O 1
ATOM 953 N N . VAL A 1 123 ? 3.99 27.047 -4.578 1 90.75 123 VAL A N 1
ATOM 954 C CA . VAL A 1 123 ? 4.473 28.391 -4.816 1 90.75 123 VAL A CA 1
ATOM 955 C C . VAL A 1 123 ? 3.83 28.953 -6.082 1 90.75 123 VAL A C 1
ATOM 957 O O . VAL A 1 123 ? 3.527 30.156 -6.152 1 90.75 123 VAL A O 1
ATOM 960 N N . LYS A 1 124 ? 3.646 28.125 -7.035 1 91.62 124 LYS A N 1
ATOM 961 C CA . LYS A 1 124 ? 3.004 28.547 -8.281 1 91.62 124 LYS A CA 1
ATOM 962 C C . LYS A 1 124 ? 1.55 28.078 -8.328 1 91.62 124 LYS A C 1
ATOM 964 O O . LYS A 1 124 ? 1.112 27.5 -9.32 1 91.62 124 LYS A O 1
ATOM 969 N N . ARG A 1 125 ? 1.027 28.406 -7.312 1 85.94 125 ARG A N 1
ATOM 970 C CA . ARG A 1 125 ? -0.348 27.938 -7.168 1 85.94 125 ARG A CA 1
ATOM 971 C C . ARG A 1 125 ? -1.207 28.391 -8.344 1 85.94 125 ARG A C 1
ATOM 973 O O . ARG A 1 125 ? -1.175 29.562 -8.719 1 85.94 125 ARG A O 1
ATOM 980 N N . GLY A 1 126 ? -2.01 27.438 -8.961 1 82.31 126 GLY A N 1
ATOM 981 C CA . GLY A 1 126 ? -2.918 27.781 -10.047 1 82.31 126 GLY A CA 1
ATOM 982 C C . GLY A 1 126 ? -2.252 27.781 -11.406 1 82.31 126 GLY A C 1
ATOM 983 O O . GLY A 1 126 ? -2.924 27.906 -12.43 1 82.31 126 GLY A O 1
ATOM 984 N N . SER A 1 127 ? -0.992 27.609 -11.438 1 87.44 127 SER A N 1
ATOM 985 C CA . SER A 1 127 ? -0.247 27.562 -12.688 1 87.44 127 SER A CA 1
ATOM 986 C C . SER A 1 127 ? -0.395 26.219 -13.375 1 87.44 127 SER A C 1
ATOM 988 O O . SER A 1 127 ? -0.979 25.281 -12.812 1 87.44 127 SER A O 1
ATOM 990 N N . ILE A 1 128 ? 0.113 26.188 -14.609 1 85.56 128 ILE A N 1
ATOM 991 C CA . ILE A 1 128 ? 0.108 24.938 -15.375 1 85.56 128 ILE A CA 1
ATOM 992 C C . ILE A 1 128 ? 0.973 23.906 -14.672 1 85.56 128 ILE A C 1
ATOM 994 O O . ILE A 1 128 ? 0.653 22.703 -14.688 1 85.56 128 ILE A O 1
ATOM 998 N N . PHE A 1 129 ? 2.012 24.391 -14.094 1 87.25 129 PHE A N 1
ATOM 999 C CA . PHE A 1 129 ? 2.891 23.469 -13.383 1 87.25 129 PHE A CA 1
ATOM 1000 C C . PHE A 1 129 ? 2.178 22.859 -12.188 1 87.25 129 PHE A C 1
ATOM 1002 O O . PHE A 1 129 ? 2.32 21.656 -11.914 1 87.25 129 PHE A O 1
ATOM 1009 N N . ASP A 1 130 ? 1.523 23.656 -11.484 1 87.5 130 ASP A N 1
ATOM 1010 C CA . ASP A 1 130 ? 0.739 23.188 -10.352 1 87.5 130 ASP A CA 1
ATOM 1011 C C . ASP A 1 130 ? -0.254 22.109 -10.773 1 87.5 130 ASP A C 1
ATOM 1013 O O . ASP A 1 130 ? -0.208 20.984 -10.266 1 87.5 130 ASP A O 1
ATOM 1017 N N . HIS A 1 131 ? -0.918 22.406 -11.82 1 80.31 131 HIS A N 1
ATOM 1018 C CA . HIS A 1 131 ? -1.951 21.5 -12.289 1 80.31 131 HIS A CA 1
ATOM 1019 C C . HIS A 1 131 ? -1.339 20.219 -12.875 1 80.31 131 HIS A C 1
ATOM 1021 O O . HIS A 1 131 ? -1.829 19.125 -12.633 1 80.31 131 HIS A O 1
ATOM 1027 N N . THR A 1 132 ? -0.329 20.422 -13.531 1 83.06 132 THR A N 1
ATOM 1028 C CA . THR A 1 132 ? 0.309 19.281 -14.172 1 83.06 132 THR A CA 1
ATOM 1029 C C . THR A 1 132 ? 0.976 18.375 -13.133 1 83.06 132 THR A C 1
ATOM 1031 O O . THR A 1 132 ? 0.902 17.141 -13.234 1 83.06 132 THR A O 1
ATOM 1034 N N . SER A 1 133 ? 1.637 18.938 -12.172 1 85.56 133 SER A N 1
ATOM 1035 C CA . SER A 1 133 ? 2.332 18.156 -11.156 1 85.56 133 SER A CA 1
ATOM 1036 C C . SER A 1 133 ? 1.349 17.359 -10.312 1 85.56 133 SER A C 1
ATOM 1038 O O . SER A 1 133 ? 1.559 16.172 -10.062 1 85.56 133 SER A O 1
ATOM 1040 N N . VAL A 1 134 ? 0.324 18 -10.008 1 79.81 134 VAL A N 1
ATOM 1041 C CA . VAL A 1 134 ? -0.692 17.328 -9.203 1 79.81 134 VAL A CA 1
ATOM 1042 C C . VAL A 1 134 ? -1.405 16.281 -10.039 1 79.81 134 VAL A C 1
ATOM 1044 O O . VAL A 1 134 ? -1.684 15.172 -9.555 1 79.81 134 VAL A O 1
ATOM 1047 N N . GLY A 1 135 ? -1.645 16.578 -11.25 1 78.56 135 GLY A N 1
ATOM 1048 C CA . GLY A 1 135 ? -2.26 15.625 -12.164 1 78.56 135 GLY A CA 1
ATOM 1049 C C . GLY A 1 135 ? -1.412 14.391 -12.398 1 78.56 135 GLY A C 1
ATOM 1050 O O . GLY A 1 135 ? -1.919 13.266 -12.359 1 78.56 135 GLY A O 1
ATOM 1051 N N . LEU A 1 136 ? -0.182 14.602 -12.555 1 81.56 136 LEU A N 1
ATOM 1052 C CA . LEU A 1 136 ? 0.736 13.492 -12.789 1 81.56 136 LEU A CA 1
ATOM 1053 C C . LEU A 1 136 ? 0.871 12.633 -11.539 1 81.56 136 LEU A C 1
ATOM 1055 O O . LEU A 1 136 ? 0.989 11.406 -11.641 1 81.56 136 LEU A O 1
ATOM 1059 N N . ALA A 1 137 ? 0.951 13.289 -10.453 1 80.94 137 ALA A N 1
ATOM 1060 C CA . ALA A 1 137 ? 1.018 12.547 -9.203 1 80.94 137 ALA A CA 1
ATOM 1061 C C . ALA A 1 137 ? -0.226 11.688 -9.008 1 80.94 137 ALA A C 1
ATOM 1063 O O . ALA A 1 137 ? -0.13 10.539 -8.578 1 80.94 137 ALA A O 1
ATOM 1064 N N . LEU A 1 138 ? -1.315 12.242 -9.414 1 75 138 LEU A N 1
ATOM 1065 C CA . LEU A 1 138 ? -2.576 11.516 -9.312 1 75 138 LEU A CA 1
ATOM 1066 C C . LEU A 1 138 ? -2.607 10.352 -10.297 1 75 138 LEU A C 1
ATOM 1068 O O . LEU A 1 138 ? -3.137 9.281 -9.977 1 75 138 LEU A O 1
ATOM 1072 N N . THR A 1 139 ? -2.094 10.555 -11.414 1 75.38 139 THR A N 1
ATOM 1073 C CA . THR A 1 139 ? -2.041 9.492 -12.422 1 75.38 139 THR A CA 1
ATOM 1074 C C . THR A 1 139 ? -1.213 8.32 -11.914 1 75.38 139 THR A C 1
ATOM 1076 O O . THR A 1 139 ? -1.627 7.164 -12.039 1 75.38 139 THR A O 1
ATOM 1079 N N . GLY A 1 140 ? -0.039 8.641 -11.484 1 73.75 140 GLY A N 1
ATOM 1080 C CA . GLY A 1 140 ? 0.801 7.59 -10.93 1 73.75 140 GLY A CA 1
ATOM 1081 C C . GLY A 1 140 ? 0.142 6.84 -9.781 1 73.75 140 GLY A C 1
ATOM 1082 O O . GLY A 1 140 ? 0.229 5.613 -9.711 1 73.75 140 GLY A O 1
ATOM 1083 N N . TYR A 1 141 ? -0.514 7.539 -9.055 1 74.94 141 TYR A N 1
ATOM 1084 C CA . TYR A 1 141 ? -1.206 7.004 -7.891 1 74.94 141 TYR A CA 1
ATOM 1085 C C . TYR A 1 141 ? -2.381 6.129 -8.305 1 74.94 141 TYR A C 1
ATOM 1087 O O . TYR A 1 141 ? -2.723 5.168 -7.613 1 74.94 141 TYR A O 1
ATOM 1095 N N . SER A 1 142 ? -2.951 6.395 -9.453 1 74.19 142 SER A N 1
ATOM 1096 C CA . SER A 1 142 ? -4.195 5.762 -9.875 1 74.19 142 SER A CA 1
ATOM 1097 C C . SER A 1 142 ? -3.93 4.484 -10.664 1 74.19 142 SER A C 1
ATOM 1099 O O . SER A 1 142 ? -4.855 3.727 -10.961 1 74.19 142 SER A O 1
ATOM 1101 N N . MET A 1 143 ? -2.727 4.273 -10.961 1 77.69 143 MET A N 1
ATOM 1102 C CA . MET A 1 143 ? -2.381 3.078 -11.719 1 77.69 143 MET A CA 1
ATOM 1103 C C . MET A 1 143 ? -2.014 1.927 -10.789 1 77.69 143 MET A C 1
ATOM 1105 O O . MET A 1 143 ? -1.3 2.121 -9.805 1 77.69 143 MET A O 1
ATOM 1109 N N . PRO A 1 144 ? -2.59 0.729 -11.133 1 76.25 144 PRO A N 1
ATOM 1110 C CA . PRO A 1 144 ? -2.086 -0.427 -10.383 1 76.25 144 PRO A CA 1
ATOM 1111 C C . PRO A 1 144 ? -0.578 -0.612 -10.531 1 76.25 144 PRO A C 1
ATOM 1113 O O . PRO A 1 144 ? -0.037 -0.461 -11.633 1 76.25 144 PRO A O 1
ATOM 1116 N N . ILE A 1 145 ? 0.005 -0.864 -9.453 1 79.69 145 ILE A N 1
ATOM 1117 C CA . ILE A 1 145 ? 1.463 -0.908 -9.398 1 79.69 145 ILE A CA 1
ATOM 1118 C C . ILE A 1 145 ? 1.98 -1.958 -10.383 1 79.69 145 ILE A C 1
ATOM 1120 O O . ILE A 1 145 ? 3.008 -1.755 -11.031 1 79.69 145 ILE A O 1
ATOM 1124 N N . PHE A 1 146 ? 1.361 -3.135 -10.414 1 77.06 146 PHE A N 1
ATOM 1125 C CA . PHE A 1 146 ? 1.847 -4.184 -11.297 1 77.06 146 PHE A CA 1
ATOM 1126 C C . PHE A 1 146 ? 1.767 -3.744 -12.758 1 77.06 146 PHE A C 1
ATOM 1128 O O . PHE A 1 146 ? 2.664 -4.035 -13.547 1 77.06 146 PHE A O 1
ATOM 1135 N N . TRP A 1 147 ? 0.708 -3.129 -13.07 1 77.88 147 TRP A N 1
ATOM 1136 C CA . TRP A 1 147 ? 0.537 -2.648 -14.438 1 77.88 147 TRP A CA 1
ATOM 1137 C C . TRP A 1 147 ? 1.547 -1.552 -14.766 1 77.88 147 TRP A C 1
ATOM 1139 O O . TRP A 1 147 ? 2.123 -1.53 -15.852 1 77.88 147 TRP A O 1
ATOM 1149 N N . TRP A 1 148 ? 1.64 -0.678 -13.875 1 84.25 148 TRP A N 1
ATOM 1150 C CA . TRP A 1 148 ? 2.613 0.397 -14.039 1 84.25 148 TRP A CA 1
ATOM 1151 C C . TRP A 1 148 ? 4.016 -0.166 -14.25 1 84.25 148 TRP A C 1
ATOM 1153 O O . TRP A 1 148 ? 4.742 0.274 -15.141 1 84.25 148 TRP A O 1
ATOM 1163 N N . GLY A 1 149 ? 4.387 -1.096 -13.438 1 86.5 149 GLY A N 1
ATOM 1164 C CA . GLY A 1 149 ? 5.684 -1.737 -13.578 1 86.5 149 GLY A CA 1
ATOM 1165 C C . GLY A 1 149 ? 5.863 -2.426 -14.922 1 86.5 149 GLY A C 1
ATOM 1166 O O . GLY A 1 149 ? 6.898 -2.268 -15.57 1 86.5 149 GLY A O 1
ATOM 1167 N N . MET A 1 150 ? 4.922 -3.141 -15.305 1 81.25 150 MET A N 1
ATOM 1168 C CA . MET A 1 150 ? 4.996 -3.875 -16.562 1 81.25 150 MET A CA 1
ATOM 1169 C C . MET A 1 150 ? 5.09 -2.918 -17.75 1 81.25 150 MET A C 1
ATOM 1171 O O . MET A 1 150 ? 5.832 -3.172 -18.688 1 81.25 150 MET A O 1
ATOM 1175 N N . MET A 1 151 ? 4.348 -1.845 -17.672 1 82.88 151 MET A N 1
ATOM 1176 C CA . MET A 1 151 ? 4.371 -0.857 -18.734 1 82.88 151 MET A CA 1
ATOM 1177 C C . MET A 1 151 ? 5.742 -0.205 -18.859 1 82.88 151 MET A C 1
ATOM 1179 O O . MET A 1 151 ? 6.242 0.022 -19.953 1 82.88 151 MET A O 1
ATOM 1183 N N . LEU A 1 152 ? 6.246 0.119 -17.766 1 88 152 LEU A N 1
ATOM 1184 C CA . LEU A 1 152 ? 7.559 0.753 -17.797 1 88 152 LEU A CA 1
ATOM 1185 C C . LEU A 1 152 ? 8.617 -0.205 -18.328 1 88 152 LEU A C 1
ATOM 1187 O O . LEU A 1 152 ? 9.539 0.212 -19.031 1 88 152 LEU A O 1
ATOM 1191 N N . ILE A 1 153 ? 8.508 -1.479 -17.953 1 88 153 ILE A N 1
ATOM 1192 C CA . ILE A 1 153 ? 9.438 -2.467 -18.5 1 88 153 ILE A CA 1
ATOM 1193 C C . ILE A 1 153 ? 9.305 -2.518 -20.016 1 88 153 ILE A C 1
ATOM 1195 O O . ILE A 1 153 ? 10.305 -2.492 -20.734 1 88 153 ILE A O 1
ATOM 1199 N N . MET A 1 154 ? 8.188 -2.598 -20.484 1 82.38 154 MET A N 1
ATOM 1200 C CA . MET A 1 154 ? 7.926 -2.729 -21.922 1 82.38 154 MET A CA 1
ATOM 1201 C C . MET A 1 154 ? 8.414 -1.499 -22.672 1 82.38 154 MET A C 1
ATOM 1203 O O . MET A 1 154 ? 9.031 -1.622 -23.734 1 82.38 154 MET A O 1
ATOM 1207 N N . LEU A 1 155 ? 8.164 -0.349 -22.125 1 83.38 155 LEU A N 1
ATOM 1208 C CA . LEU A 1 155 ? 8.5 0.892 -22.812 1 83.38 155 LEU A CA 1
ATOM 1209 C C . LEU A 1 155 ? 9.984 1.213 -22.656 1 83.38 155 LEU A C 1
ATOM 1211 O O . LEU A 1 155 ? 10.695 1.399 -23.641 1 83.38 155 LEU A O 1
ATOM 1215 N N . VAL A 1 156 ? 10.445 1.188 -21.484 1 89.81 156 VAL A N 1
ATOM 1216 C CA . VAL A 1 156 ? 11.773 1.706 -21.188 1 89.81 156 VAL A CA 1
ATOM 1217 C C . VAL A 1 156 ? 12.812 0.612 -21.406 1 89.81 156 VAL A C 1
ATOM 1219 O O . VAL A 1 156 ? 13.891 0.872 -21.953 1 89.81 156 VAL A O 1
ATOM 1222 N N . SER A 1 157 ? 12.477 -0.586 -20.969 1 89.81 157 SER A N 1
ATOM 1223 C CA . SER A 1 157 ? 13.469 -1.657 -21.031 1 89.81 157 SER A CA 1
ATOM 1224 C C . SER A 1 157 ? 13.43 -2.365 -22.391 1 89.81 157 SER A C 1
ATOM 1226 O O . SER A 1 157 ? 14.477 -2.678 -22.953 1 89.81 157 SER A O 1
ATOM 1228 N N . VAL A 1 158 ? 12.32 -2.645 -22.859 1 84.38 158 VAL A N 1
ATOM 1229 C CA . VAL A 1 158 ? 12.195 -3.469 -24.047 1 84.38 158 VAL A CA 1
ATOM 1230 C C . VAL A 1 158 ? 12.211 -2.58 -25.297 1 84.38 158 VAL A C 1
ATOM 1232 O O . VAL A 1 158 ? 13.055 -2.752 -26.172 1 84.38 158 VAL A O 1
ATOM 1235 N N . TYR A 1 159 ? 11.414 -1.597 -25.328 1 82.06 159 TYR A N 1
ATOM 1236 C CA . TYR A 1 159 ? 11.281 -0.782 -26.531 1 82.06 159 TYR A CA 1
ATOM 1237 C C . TYR A 1 159 ? 12.469 0.164 -26.688 1 82.06 159 TYR A C 1
ATOM 1239 O O . TYR A 1 159 ? 13.109 0.197 -27.734 1 82.06 159 TYR A O 1
ATOM 1247 N N . TRP A 1 160 ? 12.758 0.961 -25.641 1 90.06 160 TRP A N 1
ATOM 1248 C CA . TRP A 1 160 ? 13.82 1.957 -25.719 1 90.06 160 TRP A CA 1
ATOM 1249 C C . TRP A 1 160 ? 15.164 1.354 -25.328 1 90.06 160 TRP A C 1
ATOM 1251 O O . TRP A 1 160 ? 16.219 1.949 -25.578 1 90.06 160 TRP A O 1
ATOM 1261 N N . ASN A 1 161 ? 15.133 0.172 -24.703 1 92.19 161 ASN A N 1
ATOM 1262 C CA . ASN A 1 161 ? 16.344 -0.525 -24.281 1 92.19 161 ASN A CA 1
ATOM 1263 C C . ASN A 1 161 ? 17.219 0.354 -23.391 1 92.19 161 ASN A C 1
ATOM 1265 O O . ASN A 1 161 ? 18.438 0.422 -23.594 1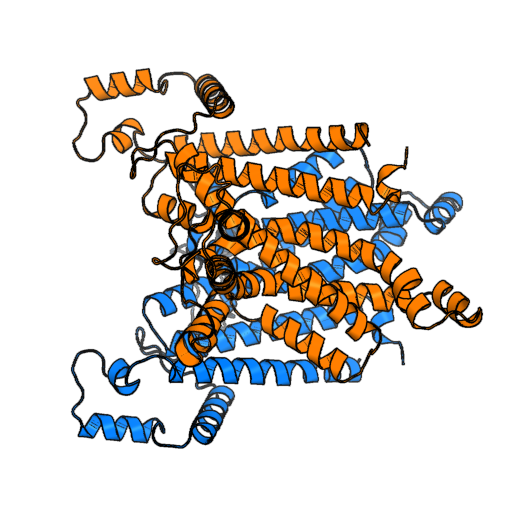 92.19 161 ASN A O 1
ATOM 1269 N N . LEU A 1 162 ? 16.594 1.054 -22.484 1 93.12 162 LEU A N 1
ATOM 1270 C CA . LEU A 1 162 ? 17.328 1.995 -21.641 1 93.12 162 LEU A CA 1
ATOM 1271 C C . LEU A 1 162 ? 17.75 1.341 -20.328 1 93.12 162 LEU A C 1
ATOM 1273 O O . LEU A 1 162 ? 18.703 1.774 -19.688 1 93.12 162 LEU A O 1
ATOM 1277 N N . THR A 1 163 ? 16.969 0.426 -19.844 1 94.25 163 THR A N 1
ATOM 1278 C CA . THR A 1 163 ? 17.25 -0.257 -18.578 1 94.25 163 THR A CA 1
ATOM 1279 C C . THR A 1 163 ? 17.031 -1.762 -18.719 1 94.25 163 THR A C 1
ATOM 1281 O O . THR A 1 163 ? 16.359 -2.213 -19.656 1 94.25 163 THR A O 1
ATOM 1284 N N . PRO A 1 164 ? 17.672 -2.51 -17.812 1 93.25 164 PRO A N 1
ATOM 1285 C CA . PRO A 1 164 ? 17.422 -3.951 -17.828 1 93.25 164 PRO A CA 1
ATOM 1286 C C . PRO A 1 164 ? 15.992 -4.301 -17.406 1 93.25 164 PRO A C 1
ATOM 1288 O O . PRO A 1 164 ? 15.305 -3.469 -16.812 1 93.25 164 PRO A O 1
ATOM 1291 N N . VAL A 1 165 ? 15.609 -5.516 -17.75 1 88.81 165 VAL A N 1
ATOM 1292 C CA . VAL A 1 165 ? 14.242 -5.961 -17.516 1 88.81 165 VAL A CA 1
ATOM 1293 C C . VAL A 1 165 ? 14.094 -6.512 -16.109 1 88.81 165 VAL A C 1
ATOM 1295 O O . VAL A 1 165 ? 13.039 -6.371 -15.477 1 88.81 165 VAL A O 1
ATOM 1298 N N . SER A 1 166 ? 15.148 -7.164 -15.648 1 90.69 166 SER A N 1
ATOM 1299 C CA . SER A 1 166 ? 14.992 -7.855 -14.367 1 90.69 166 SER A CA 1
ATOM 1300 C C . SER A 1 166 ? 16.344 -8.023 -13.664 1 90.69 166 SER A C 1
ATOM 1302 O O . SER A 1 166 ? 17.391 -7.852 -14.281 1 90.69 166 SER A O 1
ATOM 1304 N N . GLY A 1 167 ? 16.203 -8.234 -12.344 1 91.56 167 GLY A N 1
ATOM 1305 C CA . GLY A 1 167 ? 17.391 -8.555 -11.578 1 91.56 167 GLY A CA 1
ATOM 1306 C C . GLY A 1 167 ? 18.047 -7.336 -10.953 1 91.56 167 GLY A C 1
ATOM 1307 O O . GLY A 1 167 ? 17.578 -6.211 -11.133 1 91.56 167 GLY A O 1
ATOM 1308 N N . ARG A 1 168 ? 19.125 -7.613 -10.258 1 94 168 ARG A N 1
ATOM 1309 C CA . ARG A 1 168 ? 19.859 -6.555 -9.562 1 94 168 ARG A CA 1
ATOM 1310 C C . ARG A 1 168 ? 21.078 -6.133 -10.359 1 94 168 ARG A C 1
ATOM 1312 O O . ARG A 1 168 ? 21.562 -5 -10.227 1 94 168 ARG A O 1
ATOM 1319 N N . VAL A 1 169 ? 21.625 -7.066 -11.039 1 94 169 VAL A N 1
ATOM 1320 C CA . VAL A 1 169 ? 22.781 -6.848 -11.883 1 94 169 VAL A CA 1
ATOM 1321 C C . VAL A 1 169 ? 22.766 -7.828 -13.055 1 94 169 VAL A C 1
ATOM 1323 O O . VAL A 1 169 ? 22.047 -8.836 -13.016 1 94 169 VAL A O 1
ATOM 1326 N N . SER A 1 170 ? 23.547 -7.445 -14.039 1 92.88 170 SER A N 1
ATOM 1327 C CA . SER A 1 170 ? 23.672 -8.344 -15.18 1 92.88 170 SER A CA 1
ATOM 1328 C C . SER A 1 170 ? 24.5 -9.578 -14.812 1 92.88 170 SER A C 1
ATOM 1330 O O . SER A 1 170 ? 25.266 -9.562 -13.852 1 92.88 170 SER A O 1
ATOM 1332 N N . ASP A 1 171 ? 24.281 -10.602 -15.594 1 88.12 171 ASP A N 1
ATOM 1333 C CA . ASP A 1 171 ? 24.984 -11.852 -15.375 1 88.12 171 ASP A CA 1
ATOM 1334 C C . ASP A 1 171 ? 26.484 -11.688 -15.641 1 88.12 171 ASP A C 1
ATOM 1336 O O . ASP A 1 171 ? 27.281 -12.516 -15.203 1 88.12 171 ASP A O 1
ATOM 1340 N N . THR A 1 172 ? 26.844 -10.648 -16.266 1 86.5 172 THR A N 1
ATOM 1341 C CA . THR A 1 172 ? 28.25 -10.422 -16.609 1 86.5 172 THR A CA 1
ATOM 1342 C C . THR A 1 172 ? 29 -9.766 -15.453 1 86.5 172 THR A C 1
ATOM 1344 O O . THR A 1 172 ? 30.219 -9.664 -15.477 1 86.5 172 THR A O 1
ATOM 1347 N N . VAL A 1 173 ? 28.266 -9.281 -14.484 1 90.56 173 VAL A N 1
ATOM 1348 C CA . VAL A 1 173 ? 28.891 -8.641 -13.328 1 90.56 173 VAL A CA 1
ATOM 1349 C C . VAL A 1 173 ? 29.344 -9.703 -12.336 1 90.56 173 VAL A C 1
ATOM 1351 O O . VAL A 1 173 ? 28.547 -10.5 -11.852 1 90.56 173 VAL A O 1
ATOM 1354 N N . PHE A 1 174 ? 30.656 -9.734 -12.109 1 88.62 174 PHE A N 1
ATOM 1355 C CA . PHE A 1 174 ? 31.219 -10.695 -11.172 1 88.62 174 PHE A CA 1
ATOM 1356 C C . PHE A 1 174 ? 31.953 -9.992 -10.039 1 88.62 174 PHE A C 1
ATOM 1358 O O . PHE A 1 174 ? 32.906 -9.242 -10.273 1 88.62 174 PHE A O 1
ATOM 1365 N N . LEU A 1 175 ? 31.422 -10.156 -8.875 1 91.62 175 LEU A N 1
ATOM 1366 C CA . LEU A 1 175 ? 32.062 -9.625 -7.684 1 91.62 175 LEU A CA 1
ATOM 1367 C C . LEU A 1 175 ? 32.844 -10.719 -6.938 1 91.62 175 LEU A C 1
ATOM 1369 O O . LEU A 1 175 ? 32.312 -11.812 -6.734 1 91.62 175 LEU A O 1
ATOM 1373 N N . ASP A 1 176 ? 34.062 -10.469 -6.668 1 89.25 176 ASP A N 1
ATOM 1374 C CA . ASP A 1 176 ? 34.938 -11.406 -5.965 1 89.25 176 ASP A CA 1
ATOM 1375 C C . ASP A 1 176 ? 34.438 -11.656 -4.543 1 89.25 176 ASP A C 1
ATOM 1377 O O . ASP A 1 176 ? 34.438 -10.742 -3.715 1 89.25 176 ASP A O 1
ATOM 1381 N N . ASP A 1 177 ? 34.094 -12.859 -4.195 1 87.88 177 ASP A N 1
ATOM 1382 C CA . ASP A 1 177 ? 33.5 -13.211 -2.914 1 87.88 177 ASP A CA 1
ATOM 1383 C C . ASP A 1 177 ? 34.531 -13.227 -1.799 1 87.88 177 ASP A C 1
ATOM 1385 O O . ASP A 1 177 ? 34.188 -13.367 -0.623 1 87.88 177 ASP A O 1
ATOM 1389 N N . THR A 1 178 ? 35.812 -13.109 -2.141 1 91 178 THR A N 1
ATOM 1390 C CA . THR A 1 178 ? 36.875 -13.07 -1.136 1 91 178 THR A CA 1
ATOM 1391 C C . THR A 1 178 ? 36.969 -11.68 -0.516 1 91 178 THR A C 1
ATOM 1393 O O . THR A 1 178 ? 37.594 -11.5 0.529 1 91 178 THR A O 1
ATOM 1396 N N . LEU A 1 179 ? 36.406 -10.758 -1.17 1 89.62 179 LEU A N 1
ATOM 1397 C CA . LEU A 1 179 ? 36.406 -9.383 -0.678 1 89.62 179 LEU A CA 1
ATOM 1398 C C . LEU A 1 179 ? 35.312 -9.172 0.357 1 89.62 179 LEU A C 1
ATOM 1400 O O . LEU A 1 179 ? 34.344 -9.945 0.425 1 89.62 179 LEU A O 1
ATOM 1404 N N . PRO A 1 180 ? 35.5 -8.25 1.215 1 91.75 180 PRO A N 1
ATOM 1405 C CA . PRO A 1 180 ? 34.5 -7.98 2.236 1 91.75 180 PRO A CA 1
ATOM 1406 C C . PRO A 1 180 ? 33.25 -7.293 1.67 1 91.75 180 PRO A C 1
ATOM 1408 O O . PRO A 1 180 ? 32.969 -6.141 2.012 1 91.75 180 PRO A O 1
ATOM 1411 N N . LEU A 1 181 ? 32.469 -8.07 0.983 1 93.44 181 LEU A N 1
ATOM 1412 C CA . LEU A 1 181 ? 31.266 -7.559 0.35 1 93.44 181 LEU A CA 1
ATOM 1413 C C . LEU A 1 181 ? 30.188 -7.262 1.392 1 93.44 181 LEU A C 1
ATOM 1415 O O . LEU A 1 181 ? 30.047 -8.008 2.367 1 93.44 181 LEU A O 1
ATOM 1419 N N . THR A 1 182 ? 29.484 -6.203 1.185 1 93.5 182 THR A N 1
ATOM 1420 C CA . THR A 1 182 ? 28.422 -5.789 2.096 1 93.5 182 THR A CA 1
ATOM 1421 C C . THR A 1 182 ? 27.125 -6.508 1.765 1 93.5 182 THR A C 1
ATOM 1423 O O . THR A 1 182 ? 26.25 -6.656 2.629 1 93.5 182 THR A O 1
ATOM 1426 N N . GLY A 1 183 ? 26.922 -6.852 0.529 1 92.88 183 GLY A N 1
ATOM 1427 C CA . GLY A 1 183 ? 25.672 -7.438 0.074 1 92.88 183 GLY A CA 1
ATOM 1428 C C . GLY A 1 183 ? 24.75 -6.441 -0.61 1 92.88 183 GLY A C 1
ATOM 1429 O O . GLY A 1 183 ? 23.766 -6.828 -1.223 1 92.88 183 GLY A O 1
ATOM 1430 N N . PHE A 1 184 ? 25.109 -5.207 -0.471 1 95.81 184 PHE A N 1
ATOM 1431 C CA . PHE A 1 184 ? 24.453 -4.156 -1.238 1 95.81 184 PHE A CA 1
ATOM 1432 C C . PHE A 1 184 ? 25.109 -3.977 -2.596 1 95.81 184 PHE A C 1
ATOM 1434 O O . PHE A 1 184 ? 26.281 -3.588 -2.672 1 95.81 184 PHE A O 1
ATOM 1441 N N . MET A 1 185 ? 24.391 -4.133 -3.615 1 95.75 185 MET A N 1
ATOM 1442 C CA . MET A 1 185 ? 24.969 -4.191 -4.949 1 95.75 185 MET A CA 1
ATOM 1443 C C . MET A 1 185 ? 25.5 -2.828 -5.375 1 95.75 185 MET A C 1
ATOM 1445 O O . MET A 1 185 ? 26.531 -2.74 -6.043 1 95.75 185 MET A O 1
ATOM 1449 N N . LEU A 1 186 ? 24.797 -1.794 -5.012 1 96.5 186 LEU A N 1
ATOM 1450 C CA . LEU A 1 186 ? 25.281 -0.463 -5.371 1 96.5 186 LEU A CA 1
ATOM 1451 C C . LEU A 1 186 ? 26.609 -0.16 -4.688 1 96.5 186 LEU A C 1
ATOM 1453 O O . LEU A 1 186 ? 27.531 0.352 -5.32 1 96.5 186 LEU A O 1
ATOM 1457 N N . ILE A 1 187 ? 26.719 -0.538 -3.447 1 96.38 187 ILE A N 1
ATOM 1458 C CA . ILE A 1 187 ? 27.938 -0.289 -2.688 1 96.38 187 ILE A CA 1
ATOM 1459 C C . ILE A 1 187 ? 29.047 -1.218 -3.174 1 96.38 187 ILE A C 1
ATOM 1461 O O . ILE A 1 187 ? 30.172 -0.771 -3.441 1 96.38 187 ILE A O 1
ATOM 1465 N N . ASP A 1 188 ? 28.781 -2.475 -3.307 1 96.75 188 ASP A N 1
ATOM 1466 C CA . ASP A 1 188 ? 29.781 -3.473 -3.66 1 96.75 188 ASP A CA 1
ATOM 1467 C C . ASP A 1 188 ? 30.344 -3.223 -5.062 1 96.75 188 ASP A C 1
ATOM 1469 O O . ASP A 1 188 ? 31.531 -3.367 -5.297 1 96.75 188 ASP A O 1
ATOM 1473 N N . THR A 1 189 ? 29.469 -2.85 -5.988 1 96.12 189 THR A N 1
ATOM 1474 C CA . THR A 1 189 ? 29.922 -2.596 -7.352 1 96.12 189 THR A CA 1
ATOM 1475 C C . THR A 1 189 ? 30.703 -1.282 -7.426 1 96.12 189 THR A C 1
ATOM 1477 O O . THR A 1 189 ? 31.594 -1.131 -8.258 1 96.12 189 THR A O 1
ATOM 1480 N N . ALA A 1 190 ? 30.391 -0.325 -6.598 1 96.31 190 ALA A N 1
ATOM 1481 C CA . ALA A 1 190 ? 31.094 0.959 -6.578 1 96.31 190 ALA A CA 1
ATOM 1482 C C . ALA A 1 190 ? 32.5 0.812 -6.008 1 96.31 190 ALA A C 1
ATOM 1484 O O . ALA A 1 190 ? 33.438 1.448 -6.488 1 96.31 190 ALA A O 1
ATOM 1485 N N . ILE A 1 191 ? 32.594 0.002 -5.031 1 96.19 191 ILE A N 1
ATOM 1486 C CA . ILE A 1 191 ? 33.875 -0.088 -4.305 1 96.19 191 ILE A CA 1
ATOM 1487 C C . ILE A 1 191 ? 34.719 -1.199 -4.902 1 96.19 191 ILE A C 1
ATOM 1489 O O . ILE A 1 191 ? 35.938 -1.024 -5.094 1 96.19 191 ILE A O 1
ATOM 1493 N N . TRP A 1 192 ? 34.156 -2.324 -5.199 1 94.38 192 TRP A N 1
ATOM 1494 C CA . TRP A 1 192 ? 34.938 -3.504 -5.535 1 94.38 192 TRP A CA 1
ATOM 1495 C C . TRP A 1 192 ? 34.688 -3.947 -6.969 1 94.38 192 TRP A C 1
ATOM 1497 O O . TRP A 1 192 ? 35.312 -4.883 -7.461 1 94.38 192 TRP A O 1
ATOM 1507 N N . GLY A 1 193 ? 33.75 -3.264 -7.648 1 92.75 193 GLY A N 1
ATOM 1508 C CA . GLY A 1 193 ? 33.406 -3.693 -8.992 1 92.75 193 GLY A CA 1
ATOM 1509 C C . GLY A 1 193 ? 34.344 -3.184 -10.055 1 92.75 193 GLY A C 1
ATOM 1510 O O . GLY A 1 193 ? 35.156 -2.297 -9.789 1 92.75 193 GLY A O 1
ATOM 1511 N N . GLU A 1 194 ? 34.312 -3.789 -11.188 1 93.94 194 GLU A N 1
ATOM 1512 C CA . GLU A 1 194 ? 35.031 -3.322 -12.367 1 93.94 194 GLU A CA 1
ATOM 1513 C C . GLU A 1 194 ? 34.344 -2.094 -12.969 1 93.94 194 GLU A C 1
ATOM 1515 O O . GLU A 1 194 ? 33.219 -1.761 -12.609 1 93.94 194 GLU A O 1
ATOM 1520 N N . PRO A 1 195 ? 35.156 -1.435 -13.844 1 92.38 195 PRO A N 1
ATOM 1521 C CA . PRO A 1 195 ? 34.531 -0.288 -14.5 1 92.38 195 PRO A CA 1
ATOM 1522 C C . PRO A 1 195 ? 33.25 -0.658 -15.219 1 92.38 195 PRO A C 1
ATOM 1524 O O . PRO A 1 195 ? 33.219 -1.642 -15.961 1 92.38 195 PRO A O 1
ATOM 1527 N N . GLY A 1 196 ? 32.188 0.023 -14.906 1 93.94 196 GLY A N 1
ATOM 1528 C CA . GLY A 1 196 ? 30.906 -0.237 -15.547 1 93.94 196 GLY A CA 1
ATOM 1529 C C . GLY A 1 196 ? 29.938 -0.985 -14.664 1 93.94 196 GLY A C 1
ATOM 1530 O O . GLY A 1 196 ? 28.734 -0.969 -14.906 1 93.94 196 GLY A O 1
ATOM 1531 N N . ASP A 1 197 ? 30.484 -1.69 -13.688 1 95.44 197 ASP A N 1
ATOM 1532 C CA . ASP A 1 197 ? 29.641 -2.512 -12.836 1 95.44 197 ASP A CA 1
ATOM 1533 C C . ASP A 1 197 ? 28.656 -1.649 -12.039 1 95.44 197 ASP A C 1
ATOM 1535 O O . ASP A 1 197 ? 27.5 -2.018 -11.859 1 95.44 197 ASP A O 1
ATOM 1539 N N . PHE A 1 198 ? 29.188 -0.592 -11.594 1 96.75 198 PHE A N 1
ATOM 1540 C CA . PHE A 1 198 ? 28.344 0.316 -10.836 1 96.75 198 PHE A CA 1
ATOM 1541 C C . PHE A 1 198 ? 27.219 0.859 -11.711 1 96.75 198 PHE A C 1
ATOM 1543 O O . PHE A 1 198 ? 26.062 0.94 -11.266 1 96.75 198 PHE A O 1
ATOM 1550 N N . ILE A 1 199 ? 27.516 1.214 -12.867 1 96.19 199 ILE A N 1
ATOM 1551 C CA . ILE A 1 199 ? 26.531 1.733 -13.812 1 96.19 199 ILE A CA 1
ATOM 1552 C C . ILE A 1 199 ? 25.484 0.654 -14.117 1 96.19 199 ILE A C 1
ATOM 1554 O O . ILE A 1 199 ? 24.297 0.95 -14.266 1 96.19 199 ILE A O 1
ATOM 1558 N N . ASP A 1 200 ? 25.938 -0.569 -14.203 1 96.5 200 ASP A N 1
ATOM 1559 C CA . ASP A 1 200 ? 25.047 -1.695 -14.422 1 96.5 200 ASP A CA 1
ATOM 1560 C C . ASP A 1 200 ? 24.062 -1.853 -13.266 1 96.5 200 ASP A C 1
ATOM 1562 O O . ASP A 1 200 ? 22.859 -2.021 -13.484 1 96.5 200 ASP A O 1
ATOM 1566 N N . ALA A 1 201 ? 24.594 -1.748 -12.086 1 96.81 201 ALA A N 1
ATOM 1567 C CA . ALA A 1 201 ? 23.75 -1.867 -10.898 1 96.81 201 ALA A CA 1
ATOM 1568 C C . ALA A 1 201 ? 22.734 -0.736 -10.828 1 96.81 201 ALA A C 1
ATOM 1570 O O . ALA A 1 201 ? 21.562 -0.963 -10.484 1 96.81 201 ALA A O 1
ATOM 1571 N N . VAL A 1 202 ? 23.141 0.409 -11.141 1 96.94 202 VAL A N 1
ATOM 1572 C CA . VAL A 1 202 ? 22.25 1.569 -11.117 1 96.94 202 VAL A CA 1
ATOM 1573 C C . VAL A 1 202 ? 21.156 1.402 -12.172 1 96.94 202 VAL A C 1
ATOM 1575 O O . VAL A 1 202 ? 20 1.705 -11.914 1 96.94 202 VAL A O 1
ATOM 157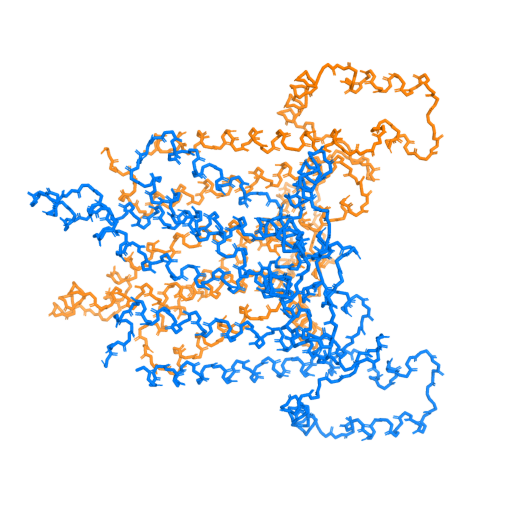8 N N . ALA A 1 203 ? 21.547 0.928 -13.305 1 96.56 203 ALA A N 1
ATOM 1579 C CA . ALA A 1 203 ? 20.594 0.733 -14.391 1 96.56 203 ALA A CA 1
ATOM 1580 C C . ALA A 1 203 ? 19.516 -0.265 -14 1 96.56 203 ALA A C 1
ATOM 1582 O O . ALA A 1 203 ? 18.359 -0.123 -14.398 1 96.56 203 ALA A O 1
ATOM 1583 N N . HIS A 1 204 ? 19.859 -1.279 -13.266 1 96.44 204 HIS A N 1
ATOM 1584 C CA . HIS A 1 204 ? 18.922 -2.289 -12.812 1 96.44 204 HIS A CA 1
ATOM 1585 C C . HIS A 1 204 ? 18.016 -1.739 -11.711 1 96.44 204 HIS A C 1
ATOM 1587 O O . HIS A 1 204 ? 16.906 -2.23 -11.508 1 96.44 204 HIS A O 1
ATOM 1593 N N . MET A 1 205 ? 18.469 -0.698 -11.031 1 97.06 205 MET A N 1
ATOM 1594 C CA . MET A 1 205 ? 17.781 -0.154 -9.852 1 97.06 205 MET A CA 1
ATOM 1595 C C . MET A 1 205 ? 16.766 0.906 -10.258 1 97.06 205 MET A C 1
ATOM 1597 O O . MET A 1 205 ? 15.75 1.087 -9.578 1 97.06 205 MET A O 1
ATOM 1601 N N . ILE A 1 206 ? 16.906 1.545 -11.273 1 97 206 ILE A N 1
ATOM 1602 C CA . ILE A 1 206 ? 16.188 2.76 -11.641 1 97 206 ILE A CA 1
ATOM 1603 C C . ILE A 1 206 ? 14.703 2.455 -11.773 1 97 206 ILE A C 1
ATOM 1605 O O . ILE A 1 206 ? 13.875 3.047 -11.07 1 97 206 ILE A O 1
ATOM 1609 N N . LEU A 1 207 ? 14.312 1.484 -12.602 1 96 207 LEU A N 1
ATOM 1610 C CA . LEU A 1 207 ? 12.906 1.259 -12.898 1 96 207 LEU A CA 1
ATOM 1611 C C . LEU A 1 207 ? 12.18 0.697 -11.68 1 96 207 LEU A C 1
ATOM 1613 O O . LEU A 1 207 ? 11.102 1.177 -11.32 1 96 207 LEU A O 1
ATOM 1617 N N . PRO A 1 208 ? 12.781 -0.357 -11.031 1 95.44 208 PRO A N 1
ATOM 1618 C CA . PRO A 1 208 ? 12.086 -0.849 -9.836 1 95.44 208 PRO A CA 1
ATOM 1619 C C . PRO A 1 208 ? 11.938 0.222 -8.758 1 95.44 208 PRO A C 1
ATOM 1621 O O . PRO A 1 208 ? 10.914 0.267 -8.07 1 95.44 208 PRO A O 1
ATOM 1624 N N . ALA A 1 209 ? 12.938 1.063 -8.641 1 96.12 209 ALA A N 1
ATOM 1625 C CA . ALA A 1 209 ? 12.867 2.133 -7.648 1 96.12 209 ALA A CA 1
ATOM 1626 C C . ALA A 1 209 ? 11.789 3.15 -8.008 1 96.12 209 ALA A C 1
ATOM 1628 O O . ALA A 1 209 ? 11.078 3.648 -7.133 1 96.12 209 ALA A O 1
ATOM 1629 N N . VAL A 1 210 ? 11.695 3.459 -9.211 1 95.06 210 VAL A N 1
ATOM 1630 C CA . VAL A 1 210 ? 10.688 4.402 -9.672 1 95.06 210 VAL A CA 1
ATOM 1631 C C . VAL A 1 210 ? 9.297 3.816 -9.461 1 95.06 210 VAL A C 1
ATOM 1633 O O . VAL A 1 210 ? 8.391 4.504 -8.977 1 95.06 210 VAL A O 1
ATOM 1636 N N . VAL A 1 211 ? 9.117 2.564 -9.781 1 92.62 211 VAL A N 1
ATOM 1637 C CA . VAL A 1 211 ? 7.82 1.909 -9.664 1 92.62 211 VAL A CA 1
ATOM 1638 C C . VAL A 1 211 ? 7.41 1.846 -8.195 1 92.62 211 VAL A C 1
ATOM 1640 O O . VAL A 1 211 ? 6.293 2.229 -7.84 1 92.62 211 VAL A O 1
ATOM 1643 N N . LEU A 1 212 ? 8.297 1.413 -7.371 1 92.06 212 LEU A N 1
ATOM 1644 C CA . LEU A 1 212 ? 8.008 1.299 -5.945 1 92.06 212 LEU A CA 1
ATOM 1645 C C . LEU A 1 212 ? 7.824 2.676 -5.316 1 92.06 212 LEU A C 1
ATOM 1647 O O . LEU A 1 212 ? 7.059 2.83 -4.363 1 92.06 212 LEU A O 1
ATOM 1651 N N . GLY A 1 213 ? 8.508 3.672 -5.816 1 93.19 213 GLY A N 1
ATOM 1652 C CA . GLY A 1 213 ? 8.492 5.012 -5.25 1 93.19 213 GLY A CA 1
ATOM 1653 C C . GLY A 1 213 ? 7.363 5.871 -5.789 1 93.19 213 GLY A C 1
ATOM 1654 O O . GLY A 1 213 ? 7.145 6.988 -5.312 1 93.19 213 GLY A O 1
ATOM 1655 N N . THR A 1 214 ? 6.617 5.371 -6.688 1 91.12 214 THR A N 1
ATOM 1656 C CA . THR A 1 214 ? 5.594 6.168 -7.355 1 91.12 214 THR A CA 1
ATOM 1657 C C . THR A 1 214 ? 4.504 6.582 -6.371 1 91.12 214 THR A C 1
ATOM 1659 O O . THR A 1 214 ? 4.125 7.754 -6.316 1 91.12 214 THR A O 1
ATOM 1662 N N . ILE A 1 215 ? 4.035 5.656 -5.562 1 87.5 215 ILE A N 1
ATOM 1663 C CA . ILE A 1 215 ? 2.951 5.961 -4.637 1 87.5 215 ILE A CA 1
ATOM 1664 C C . ILE A 1 215 ? 3.451 6.906 -3.547 1 87.5 215 ILE A C 1
ATOM 1666 O O . ILE A 1 215 ? 2.861 7.965 -3.318 1 87.5 215 ILE A O 1
ATOM 1670 N N . PRO A 1 216 ? 4.578 6.59 -2.934 1 91.31 216 PRO A N 1
ATOM 1671 C CA . PRO A 1 216 ? 5.105 7.559 -1.968 1 91.31 216 PRO A CA 1
ATOM 1672 C C . PRO A 1 216 ? 5.344 8.938 -2.582 1 91.31 216 PRO A C 1
ATOM 1674 O O . PRO A 1 216 ? 5.152 9.953 -1.916 1 91.31 216 PRO A O 1
ATOM 1677 N N . LEU A 1 217 ? 5.797 8.93 -3.799 1 92.81 217 LEU A N 1
ATOM 1678 C CA . LEU A 1 217 ? 6.027 10.195 -4.484 1 92.81 217 LEU A CA 1
ATOM 1679 C C . LEU A 1 217 ? 4.742 11.016 -4.551 1 92.81 217 LEU A C 1
ATOM 1681 O O . LEU A 1 217 ? 4.742 12.211 -4.234 1 92.81 217 LEU A O 1
ATOM 1685 N N . ALA A 1 218 ? 3.744 10.398 -4.98 1 89.19 218 ALA A N 1
ATOM 1686 C CA . ALA A 1 218 ? 2.457 11.078 -5.102 1 89.19 218 ALA A CA 1
ATOM 1687 C C . ALA A 1 218 ? 1.979 11.594 -3.748 1 89.19 218 ALA A C 1
ATOM 1689 O O . ALA A 1 218 ? 1.465 12.711 -3.646 1 89.19 218 ALA A O 1
ATOM 1690 N N . VAL A 1 219 ? 2.123 10.852 -2.725 1 88.5 219 VAL A N 1
ATOM 1691 C CA . VAL A 1 219 ? 1.686 11.211 -1.379 1 88.5 219 VAL A CA 1
ATOM 1692 C C . VAL A 1 219 ? 2.514 12.383 -0.864 1 88.5 219 VAL A C 1
ATOM 1694 O O . VAL A 1 219 ? 1.97 13.328 -0.29 1 88.5 219 VAL A O 1
ATOM 1697 N N . ILE A 1 220 ? 3.732 12.328 -1.091 1 92.62 220 ILE A N 1
ATOM 1698 C CA . ILE A 1 220 ? 4.633 13.367 -0.602 1 92.62 220 ILE A CA 1
ATOM 1699 C C . ILE A 1 220 ? 4.375 14.672 -1.354 1 92.62 220 ILE A C 1
ATOM 1701 O O . ILE A 1 220 ? 4.363 15.75 -0.754 1 92.62 220 ILE A O 1
ATOM 1705 N N . VAL A 1 221 ? 4.188 14.594 -2.645 1 92.56 221 VAL A N 1
ATOM 1706 C CA . VAL A 1 221 ? 3.863 15.781 -3.432 1 92.56 221 VAL A CA 1
ATOM 1707 C C . VAL A 1 221 ? 2.605 16.438 -2.877 1 92.56 221 VAL A C 1
ATOM 1709 O O . VAL A 1 221 ? 2.592 17.656 -2.619 1 92.56 221 VAL A O 1
ATOM 1712 N N . ARG A 1 222 ? 1.643 15.688 -2.615 1 86.31 222 ARG A N 1
ATOM 1713 C CA . ARG A 1 222 ? 0.356 16.203 -2.172 1 86.31 222 ARG A CA 1
ATOM 1714 C C . ARG A 1 222 ? 0.455 16.781 -0.758 1 86.31 222 ARG A C 1
ATOM 1716 O O . ARG A 1 222 ? -0.088 17.844 -0.472 1 86.31 222 ARG A O 1
ATOM 1723 N N . MET A 1 223 ? 1.091 16.062 0.068 1 88.94 223 MET A N 1
ATOM 1724 C CA . MET A 1 223 ? 1.23 16.531 1.444 1 88.94 223 MET A CA 1
ATOM 1725 C C . MET A 1 223 ? 2.076 17.797 1.506 1 88.94 223 MET A C 1
ATOM 1727 O O . MET A 1 223 ? 1.741 18.734 2.227 1 88.94 223 MET A O 1
ATOM 1731 N N . THR A 1 224 ? 3.121 17.781 0.744 1 92.69 224 THR A N 1
ATOM 1732 C CA . THR A 1 224 ? 3.998 18.938 0.725 1 92.69 224 THR A CA 1
ATOM 1733 C C . THR A 1 224 ? 3.264 20.156 0.175 1 92.69 224 THR A C 1
ATOM 1735 O O . THR A 1 224 ? 3.336 21.25 0.753 1 92.69 224 THR A O 1
ATOM 1738 N N . ARG A 1 225 ? 2.619 19.938 -0.866 1 91.06 225 ARG A N 1
ATOM 1739 C CA . ARG A 1 225 ? 1.863 21.031 -1.456 1 91.06 225 ARG A CA 1
ATOM 1740 C C . ARG A 1 225 ? 0.816 21.562 -0.482 1 91.06 225 ARG A C 1
ATOM 1742 O O . ARG A 1 225 ? 0.689 22.766 -0.298 1 91.06 225 ARG A O 1
ATOM 1749 N N . SER A 1 226 ? 0.075 20.703 0.094 1 84.56 226 SER A N 1
ATOM 1750 C CA . SER A 1 226 ? -0.986 21.078 1.02 1 84.56 226 SER A CA 1
ATOM 1751 C C . SER A 1 226 ? -0.426 21.828 2.229 1 84.56 226 SER A C 1
ATOM 1753 O O . SER A 1 226 ? -0.968 22.844 2.639 1 84.56 226 SER A O 1
ATOM 1755 N N . SER A 1 227 ? 0.611 21.312 2.775 1 87.31 227 SER A N 1
ATOM 1756 C CA . SER A 1 227 ? 1.234 21.922 3.939 1 87.31 227 SER A CA 1
ATOM 1757 C C . SER A 1 227 ? 1.817 23.297 3.596 1 87.31 227 SER A C 1
ATOM 1759 O O . SER A 1 227 ? 1.702 24.234 4.379 1 87.31 227 SER A O 1
ATOM 1761 N N . MET A 1 228 ? 2.418 23.422 2.441 1 90.12 228 MET A N 1
ATOM 1762 C CA . MET A 1 228 ? 2.992 24.688 1.988 1 90.12 228 MET A CA 1
ATOM 1763 C C . MET A 1 228 ? 1.905 25.734 1.788 1 90.12 228 MET A C 1
ATOM 1765 O O . MET A 1 228 ? 2.084 26.891 2.158 1 90.12 228 MET A O 1
ATOM 1769 N N . LEU A 1 229 ? 0.839 25.375 1.224 1 85.56 229 LEU A N 1
ATOM 1770 C CA . LEU A 1 229 ? -0.264 26.297 0.988 1 85.56 229 LEU A CA 1
ATOM 1771 C C . LEU A 1 229 ? -0.823 26.828 2.307 1 85.56 229 LEU A C 1
ATOM 1773 O O . LEU A 1 229 ? -1.184 28 2.406 1 85.56 229 LEU A O 1
ATOM 1777 N N . GLU A 1 230 ? -0.878 25.922 3.24 1 82.31 230 GLU A N 1
ATOM 1778 C CA . GLU A 1 230 ? -1.365 26.328 4.555 1 82.31 230 GLU A CA 1
ATOM 1779 C C . GLU A 1 230 ? -0.413 27.328 5.219 1 82.31 230 GLU A C 1
ATOM 1781 O O . GLU A 1 230 ? -0.851 28.328 5.793 1 82.31 230 GLU A O 1
ATOM 1786 N N . VAL A 1 231 ? 0.797 27.031 5.117 1 83.75 231 VAL A N 1
ATOM 1787 C CA . VAL A 1 231 ? 1.807 27.844 5.793 1 83.75 231 VAL A CA 1
ATOM 1788 C C . VAL A 1 231 ? 1.969 29.172 5.07 1 83.75 231 VAL A C 1
ATOM 1790 O O . VAL A 1 231 ? 2.172 30.219 5.703 1 83.75 231 VAL A O 1
ATOM 1793 N N . LEU A 1 232 ? 1.916 29.219 3.756 1 87.44 232 LEU A N 1
ATOM 1794 C CA . LEU A 1 232 ? 2.096 30.422 2.965 1 87.44 232 LEU A CA 1
ATOM 1795 C C . LEU A 1 232 ? 0.959 31.406 3.213 1 87.44 232 LEU A C 1
ATOM 1797 O O . LEU A 1 232 ? 1.104 32.594 2.955 1 87.44 232 LEU A O 1
ATOM 1801 N N . GLY A 1 233 ? -0.081 30.906 3.725 1 81.88 233 GLY A N 1
ATOM 1802 C CA . GLY A 1 233 ? -1.219 31.766 4.012 1 81.88 233 GLY A CA 1
ATOM 1803 C C . GLY A 1 233 ? -1.193 32.344 5.418 1 81.88 233 GLY A C 1
ATOM 1804 O O . GLY A 1 233 ? -2.045 33.156 5.773 1 81.88 233 GLY A O 1
ATOM 1805 N N . GLU A 1 234 ? -0.191 32.031 6.141 1 83.12 234 GLU A N 1
ATOM 1806 C CA . GLU A 1 234 ? -0.12 32.438 7.539 1 83.12 234 GLU A CA 1
ATOM 1807 C C . GLU A 1 234 ? 0.361 33.875 7.668 1 83.12 234 GLU A C 1
ATOM 1809 O O . GLU A 1 234 ? 1.051 34.406 6.781 1 83.12 234 GLU A O 1
ATOM 1814 N N . ASP A 1 235 ? -0.002 34.5 8.805 1 81.75 235 ASP A N 1
ATOM 1815 C CA . ASP A 1 235 ? 0.298 35.906 9.062 1 81.75 235 ASP A CA 1
ATOM 1816 C C . ASP A 1 235 ? 1.803 36.125 9.18 1 81.75 235 ASP A C 1
ATOM 1818 O O . ASP A 1 235 ? 2.312 37.188 8.766 1 81.75 235 ASP A O 1
ATOM 1822 N N . TYR A 1 236 ? 2.471 35.219 9.742 1 80.5 236 TYR A N 1
ATOM 1823 C CA . TYR A 1 236 ? 3.898 35.438 9.953 1 80.5 236 TYR A CA 1
ATOM 1824 C C . TYR A 1 236 ? 4.645 35.469 8.625 1 80.5 236 TYR A C 1
ATOM 1826 O O . TYR A 1 236 ? 5.719 36.062 8.516 1 80.5 236 TYR A O 1
ATOM 1834 N N . ILE A 1 237 ? 4.09 34.906 7.656 1 86.25 237 ILE A N 1
ATOM 1835 C CA . ILE A 1 237 ? 4.676 34.938 6.32 1 86.25 237 ILE A CA 1
ATOM 1836 C C . ILE A 1 237 ? 4.465 36.312 5.695 1 86.25 237 ILE A C 1
ATOM 1838 O O . ILE A 1 237 ? 5.363 36.844 5.043 1 86.25 237 ILE A O 1
ATOM 1842 N N . ARG A 1 238 ? 3.352 36.844 5.914 1 85.38 238 ARG A N 1
ATOM 1843 C CA . ARG A 1 238 ? 3.084 38.188 5.441 1 85.38 238 ARG A CA 1
ATOM 1844 C C . ARG A 1 238 ? 4.02 39.188 6.102 1 85.38 238 ARG A C 1
ATOM 1846 O O . ARG A 1 238 ? 4.504 40.125 5.449 1 85.38 238 ARG A O 1
ATOM 1853 N N . THR A 1 239 ? 4.176 38.938 7.379 1 86.19 239 THR A N 1
ATOM 1854 C CA . THR A 1 239 ? 5.086 39.812 8.117 1 86.19 239 THR A CA 1
ATOM 1855 C C . THR A 1 239 ? 6.508 39.688 7.582 1 86.19 239 THR A C 1
ATOM 1857 O O . THR A 1 239 ? 7.215 40.688 7.445 1 86.19 239 THR A O 1
ATOM 1860 N N . ALA A 1 240 ? 6.883 38.531 7.25 1 86.31 240 ALA A N 1
ATOM 1861 C CA . ALA A 1 240 ? 8.227 38.281 6.719 1 86.31 240 ALA A CA 1
ATOM 1862 C C . ALA A 1 240 ? 8.398 38.969 5.352 1 86.31 240 ALA A C 1
ATOM 1864 O O . ALA A 1 240 ? 9.461 39.5 5.055 1 86.31 240 ALA A O 1
ATOM 1865 N N . ARG A 1 241 ? 7.379 38.938 4.57 1 87.69 241 ARG A N 1
ATOM 1866 C CA . ARG A 1 241 ? 7.402 39.594 3.266 1 87.69 241 ARG A CA 1
ATOM 1867 C C . ARG A 1 241 ? 7.453 41.125 3.41 1 87.69 241 ARG A C 1
ATOM 1869 O O . ARG A 1 241 ? 8.156 41.781 2.654 1 87.69 241 ARG A O 1
ATOM 1876 N N . ALA A 1 242 ? 6.809 41.562 4.414 1 88.62 242 ALA A N 1
ATOM 1877 C CA . ALA A 1 242 ? 6.758 43 4.664 1 88.62 242 ALA A CA 1
ATOM 1878 C C . ALA A 1 242 ? 8.102 43.531 5.168 1 88.62 242 ALA A C 1
ATOM 1880 O O . ALA A 1 242 ? 8.461 44.688 4.938 1 88.62 242 ALA A O 1
ATOM 1881 N N . LYS A 1 243 ? 8.82 42.656 5.785 1 90.88 243 LYS A N 1
ATOM 1882 C CA . LYS A 1 243 ? 10.133 43.031 6.312 1 90.88 243 LYS A CA 1
ATOM 1883 C C . LYS A 1 243 ? 11.18 43.062 5.203 1 90.88 243 LYS A C 1
ATOM 1885 O O . LYS A 1 243 ? 12.328 43.438 5.441 1 90.88 243 LYS A O 1
ATOM 1890 N N . GLY A 1 244 ? 10.82 42.656 4.031 1 88.19 244 GLY A N 1
ATOM 1891 C CA . GLY A 1 244 ? 11.695 42.812 2.881 1 88.19 244 GLY A CA 1
ATOM 1892 C C . GLY A 1 244 ? 12.5 41.562 2.58 1 88.19 244 GLY A C 1
ATOM 1893 O O . GLY A 1 244 ? 13.484 41.594 1.841 1 88.19 244 GLY A O 1
ATOM 1894 N N . LEU A 1 245 ? 12.18 40.5 3.117 1 87.56 245 LEU A N 1
ATOM 1895 C CA . LEU A 1 245 ? 12.898 39.25 2.84 1 87.56 245 LEU A CA 1
ATOM 1896 C C . LEU A 1 245 ? 12.664 38.812 1.404 1 87.56 245 LEU A C 1
ATOM 1898 O O . LEU A 1 245 ? 11.602 39.062 0.833 1 87.56 245 LEU A O 1
ATOM 1902 N N . THR A 1 246 ? 13.734 38.188 0.878 1 88.88 246 THR A N 1
ATOM 1903 C CA . THR A 1 246 ? 13.617 37.688 -0.489 1 88.88 246 THR A CA 1
ATOM 1904 C C . THR A 1 246 ? 12.609 36.531 -0.566 1 88.88 246 THR A C 1
ATOM 1906 O O . THR A 1 246 ? 12.359 35.844 0.427 1 88.88 246 THR A O 1
ATOM 1909 N N . ARG A 1 247 ? 12.031 36.344 -1.74 1 87.31 247 ARG A N 1
ATOM 1910 C CA . ARG A 1 247 ? 11.031 35.312 -1.968 1 87.31 247 ARG A CA 1
ATOM 1911 C C . ARG A 1 247 ? 11.586 33.938 -1.645 1 87.31 247 ARG A C 1
ATOM 1913 O O . ARG A 1 247 ? 10.898 33.094 -1.036 1 87.31 247 ARG A O 1
ATOM 1920 N N . MET A 1 248 ? 12.758 33.719 -2.057 1 89.38 248 MET A N 1
ATOM 1921 C CA . MET A 1 248 ? 13.383 32.406 -1.842 1 89.38 248 MET A CA 1
ATOM 1922 C C . MET A 1 248 ? 13.586 32.156 -0.354 1 89.38 248 MET A C 1
ATOM 1924 O O . MET A 1 248 ? 13.391 31.031 0.113 1 89.38 248 MET A O 1
ATOM 1928 N N . ARG A 1 249 ? 13.953 33.156 0.346 1 87.75 249 ARG A N 1
ATOM 1929 C CA . ARG A 1 249 ? 14.172 33 1.781 1 87.75 249 ARG A CA 1
ATOM 1930 C C . ARG A 1 249 ? 12.859 32.75 2.512 1 87.75 249 ARG A C 1
ATOM 1932 O O . ARG A 1 249 ? 12.812 31.938 3.441 1 87.75 249 ARG A O 1
ATOM 1939 N N . VAL A 1 250 ? 11.844 33.438 2.051 1 89.25 250 VAL A N 1
ATOM 1940 C CA . VAL A 1 250 ? 10.531 33.25 2.658 1 89.25 250 VAL A CA 1
ATOM 1941 C C . VAL A 1 250 ? 10.047 31.828 2.426 1 89.25 250 VAL A C 1
ATOM 1943 O O . VAL A 1 250 ? 9.539 31.172 3.344 1 89.25 250 VAL A O 1
ATOM 1946 N N . ILE A 1 251 ? 10.281 31.328 1.261 1 88.88 251 ILE A N 1
ATOM 1947 C CA . ILE A 1 251 ? 9.773 30.016 0.868 1 88.88 251 ILE A CA 1
ATOM 1948 C C . ILE A 1 251 ? 10.586 28.922 1.552 1 88.88 251 ILE A C 1
ATOM 1950 O O . ILE A 1 251 ? 10.023 28.016 2.172 1 88.88 251 ILE A O 1
ATOM 1954 N N . VAL A 1 252 ? 11.906 28.953 1.512 1 87.31 252 VAL A N 1
ATOM 1955 C CA . VAL A 1 252 ? 12.773 27.844 1.913 1 87.31 252 VAL A CA 1
ATOM 1956 C C . VAL A 1 252 ? 13 27.891 3.424 1 87.31 252 VAL A C 1
ATOM 1958 O O . VAL A 1 252 ? 12.953 26.859 4.094 1 87.31 252 VAL A O 1
ATOM 1961 N N . VAL A 1 253 ? 13.117 29.047 3.988 1 84.69 253 VAL A N 1
ATOM 1962 C CA . VAL A 1 253 ? 13.516 29.156 5.387 1 84.69 253 VAL A CA 1
ATOM 1963 C C . VAL A 1 253 ? 12.273 29.281 6.27 1 84.69 253 VAL A C 1
ATOM 1965 O O . VAL A 1 253 ? 12.195 28.641 7.32 1 84.69 253 VAL A O 1
ATOM 1968 N N . HIS A 1 254 ? 11.312 30.016 5.883 1 84.44 254 HIS A N 1
ATOM 1969 C CA . HIS A 1 254 ? 10.188 30.297 6.77 1 84.44 254 HIS A CA 1
ATOM 1970 C C . HIS A 1 254 ? 9.016 29.375 6.477 1 84.44 254 HIS A C 1
ATOM 1972 O O . HIS A 1 254 ? 8.398 28.828 7.398 1 84.44 254 HIS A O 1
ATOM 1978 N N . ALA A 1 255 ? 8.75 29.156 5.23 1 88.94 255 ALA A N 1
ATOM 1979 C CA . ALA A 1 255 ? 7.555 28.391 4.887 1 88.94 255 ALA A CA 1
ATOM 1980 C C . ALA A 1 255 ? 7.844 26.891 4.91 1 88.94 255 ALA A C 1
ATOM 1982 O O . ALA A 1 255 ? 7.148 26.125 5.582 1 88.94 255 ALA A O 1
ATOM 1983 N N . LEU A 1 256 ? 8.891 26.5 4.254 1 89.62 256 LEU A N 1
ATOM 1984 C CA . LEU A 1 256 ? 9.18 25.078 4.09 1 89.62 256 LEU A CA 1
ATOM 1985 C C . LEU A 1 256 ? 9.5 24.422 5.434 1 89.62 256 LEU A C 1
ATOM 1987 O O . LEU A 1 256 ? 9.086 23.297 5.691 1 89.62 256 LEU A O 1
ATOM 1991 N N . ARG A 1 257 ? 10.188 25.094 6.266 1 83.31 257 ARG A N 1
ATOM 1992 C CA . ARG A 1 257 ? 10.562 24.562 7.574 1 83.31 257 ARG A CA 1
ATOM 1993 C C . ARG A 1 257 ? 9.336 24.172 8.375 1 83.31 257 ARG A C 1
ATOM 1995 O O . ARG A 1 257 ? 9.312 23.109 9.008 1 83.31 257 ARG A O 1
ATOM 2002 N N . ASN A 1 258 ? 8.352 25 8.32 1 80.94 258 ASN A N 1
ATOM 2003 C CA . ASN A 1 258 ? 7.133 24.734 9.07 1 80.94 258 ASN A CA 1
ATOM 2004 C C . ASN A 1 258 ? 6.23 23.75 8.336 1 80.94 258 ASN A C 1
ATOM 2006 O O . ASN A 1 258 ? 5.504 22.969 8.969 1 80.94 258 ASN A O 1
ATOM 2010 N N . ALA A 1 259 ? 6.297 23.828 7.07 1 87.25 259 ALA A N 1
ATOM 2011 C CA . ALA A 1 259 ? 5.473 22.938 6.258 1 87.25 259 ALA A CA 1
ATOM 2012 C C . ALA A 1 259 ? 6.008 21.516 6.285 1 87.25 259 ALA A C 1
ATOM 2014 O O . ALA A 1 259 ? 5.277 20.562 6 1 87.25 259 ALA A O 1
ATOM 2015 N N . MET A 1 260 ? 7.258 21.359 6.73 1 88.31 260 MET A N 1
ATOM 2016 C CA . MET A 1 260 ? 7.922 20.062 6.656 1 88.31 260 MET A CA 1
ATOM 2017 C C . MET A 1 260 ? 7.457 19.156 7.789 1 88.31 260 MET A C 1
ATOM 2019 O O . MET A 1 260 ? 7.602 17.922 7.703 1 88.31 260 MET A O 1
ATOM 2023 N N . LEU A 1 261 ? 6.797 19.672 8.789 1 81.81 261 LEU A N 1
ATOM 2024 C CA . LEU A 1 261 ? 6.453 18.859 9.953 1 81.81 261 LEU A CA 1
ATOM 2025 C C . LEU A 1 261 ? 5.488 17.734 9.578 1 81.81 261 LEU A C 1
ATOM 2027 O O . LEU A 1 261 ? 5.812 16.562 9.727 1 81.81 261 LEU A O 1
ATOM 2031 N N . PRO A 1 262 ? 4.332 18.078 8.977 1 83.88 262 PRO A N 1
ATOM 2032 C CA . PRO A 1 262 ? 3.451 16.984 8.555 1 83.88 262 PRO A CA 1
ATOM 2033 C C . PRO A 1 262 ? 4.055 16.141 7.438 1 83.88 262 PRO A C 1
ATOM 2035 O O . PRO A 1 262 ? 3.779 14.938 7.352 1 83.88 262 PRO A O 1
ATOM 2038 N N . VAL A 1 263 ? 4.926 16.781 6.645 1 88.75 263 VAL A N 1
ATOM 2039 C CA . VAL A 1 263 ? 5.543 16.094 5.52 1 88.75 263 VAL A CA 1
ATOM 2040 C C . VAL A 1 263 ? 6.488 15.016 6.039 1 88.75 263 VAL A C 1
ATOM 2042 O O . VAL A 1 263 ? 6.488 13.883 5.543 1 88.75 263 VAL A O 1
ATOM 2045 N N . VAL A 1 264 ? 7.227 15.352 7.043 1 85.5 264 VAL A N 1
ATOM 2046 C CA . VAL A 1 264 ? 8.172 14.398 7.621 1 85.5 264 VAL A CA 1
ATOM 2047 C C . VAL A 1 264 ? 7.406 13.242 8.266 1 85.5 264 VAL A C 1
ATOM 2049 O O . VAL A 1 264 ? 7.832 12.086 8.188 1 85.5 264 VAL A O 1
ATOM 2052 N N . THR A 1 265 ? 6.309 13.562 8.875 1 81.12 265 THR A N 1
ATOM 2053 C CA . THR A 1 265 ? 5.48 12.523 9.469 1 81.12 265 THR A CA 1
ATOM 2054 C C . THR A 1 265 ? 4.969 11.555 8.406 1 81.12 265 THR A C 1
ATOM 2056 O O . THR A 1 265 ? 5.039 10.336 8.586 1 81.12 265 THR A O 1
ATOM 2059 N N . VAL A 1 266 ? 4.539 12.109 7.379 1 85.31 266 VAL A N 1
ATOM 2060 C CA . VAL A 1 266 ? 3.986 11.281 6.312 1 85.31 266 VAL A CA 1
ATOM 2061 C C . VAL A 1 266 ? 5.094 10.453 5.668 1 85.31 266 VAL A C 1
ATOM 2063 O O . VAL A 1 266 ? 4.871 9.312 5.27 1 85.31 266 VAL A O 1
ATOM 2066 N N . ILE A 1 267 ? 6.242 11.039 5.484 1 88.31 267 ILE A N 1
ATOM 2067 C CA . ILE A 1 267 ? 7.387 10.305 4.949 1 88.31 267 ILE A CA 1
ATOM 2068 C C . ILE A 1 267 ? 7.684 9.094 5.84 1 88.31 267 ILE A C 1
ATOM 2070 O O . ILE A 1 267 ? 7.898 7.988 5.344 1 88.31 267 ILE A O 1
ATOM 2074 N N . GLY A 1 268 ? 7.703 9.336 7.07 1 80.88 268 GLY A N 1
ATOM 2075 C CA . GLY A 1 268 ? 7.895 8.242 8.008 1 80.88 268 GLY A CA 1
ATOM 2076 C C . GLY A 1 268 ? 6.848 7.148 7.863 1 80.88 268 GLY A C 1
ATOM 2077 O O . GLY A 1 268 ? 7.176 5.961 7.906 1 80.88 268 GLY A O 1
ATOM 2078 N N . LEU A 1 269 ? 5.645 7.566 7.715 1 78.12 269 LEU A N 1
ATOM 2079 C CA . LEU A 1 269 ? 4.555 6.609 7.555 1 78.12 269 LEU A CA 1
ATOM 2080 C C . LEU A 1 269 ? 4.699 5.836 6.25 1 78.12 269 LEU A C 1
ATOM 2082 O O . LEU A 1 269 ? 4.34 4.656 6.18 1 78.12 269 LEU A O 1
ATOM 2086 N N . GLN A 1 270 ? 5.223 6.453 5.211 1 85.75 270 GLN A N 1
ATOM 2087 C CA . GLN A 1 270 ? 5.395 5.812 3.914 1 85.75 270 GLN A CA 1
ATOM 2088 C C . GLN A 1 270 ? 6.492 4.75 3.967 1 85.75 270 GLN A C 1
ATOM 2090 O O . GLN A 1 270 ? 6.438 3.762 3.234 1 85.75 270 GLN A O 1
ATOM 2095 N N . VAL A 1 271 ? 7.453 4.914 4.758 1 79.19 271 VAL A N 1
ATOM 2096 C CA . VAL A 1 271 ? 8.531 3.939 4.895 1 79.19 271 VAL A CA 1
ATOM 2097 C C . VAL A 1 271 ? 7.961 2.594 5.34 1 79.19 271 VAL A C 1
ATOM 2099 O O . VAL A 1 271 ? 8.375 1.543 4.844 1 79.19 271 VAL A O 1
ATOM 2102 N N . GLY A 1 272 ? 7.082 2.645 6.176 1 69.38 272 GLY A N 1
ATOM 2103 C CA . GLY A 1 272 ? 6.457 1.416 6.633 1 69.38 272 GLY A CA 1
ATOM 2104 C C . GLY A 1 272 ? 5.621 0.738 5.562 1 69.38 272 GLY A C 1
ATOM 2105 O O . GLY A 1 272 ? 5.594 -0.491 5.473 1 69.38 272 GLY A O 1
ATOM 2106 N N . THR A 1 273 ? 5.047 1.507 4.738 1 72.5 273 THR A N 1
ATOM 2107 C CA . THR A 1 273 ? 4.16 0.942 3.727 1 72.5 273 THR A CA 1
ATOM 2108 C C . THR A 1 273 ? 4.953 0.44 2.525 1 72.5 273 THR A C 1
ATOM 2110 O O . THR A 1 273 ? 4.48 -0.417 1.776 1 72.5 273 THR A O 1
ATOM 2113 N N . LEU A 1 274 ? 6.117 1.041 2.299 1 76.19 274 LEU A N 1
ATOM 2114 C CA . LEU A 1 274 ? 6.938 0.659 1.155 1 76.19 274 LEU A CA 1
ATOM 2115 C C . LEU A 1 274 ? 7.324 -0.815 1.229 1 76.19 274 LEU A C 1
ATOM 2117 O O . LEU A 1 274 ? 7.344 -1.507 0.209 1 76.19 274 LEU A O 1
ATOM 2121 N N . LEU A 1 275 ? 7.641 -1.177 2.387 1 68 275 LEU A N 1
ATOM 2122 C CA . LEU A 1 275 ? 8.086 -2.555 2.562 1 68 275 LEU A CA 1
ATOM 2123 C C . LEU A 1 275 ? 6.965 -3.533 2.227 1 68 275 LEU A C 1
ATOM 2125 O O . LEU A 1 275 ? 7.207 -4.574 1.613 1 68 275 LEU A O 1
ATOM 2129 N N . ALA A 1 276 ? 5.75 -3.096 2.506 1 63.41 276 ALA A N 1
ATOM 2130 C CA . ALA A 1 276 ? 4.59 -3.912 2.16 1 63.41 276 ALA A CA 1
ATOM 2131 C C . ALA A 1 276 ? 4.352 -3.918 0.652 1 63.41 276 ALA A C 1
ATOM 2133 O O . ALA A 1 276 ? 3.965 -4.941 0.082 1 63.41 276 ALA A O 1
ATOM 2134 N N . GLY A 1 277 ? 4.625 -2.811 0.038 1 68.5 277 GLY A N 1
ATOM 2135 C CA . GLY A 1 277 ? 4.438 -2.695 -1.399 1 68.5 277 GLY A CA 1
ATOM 2136 C C . GLY A 1 277 ? 5.547 -3.352 -2.199 1 68.5 277 GLY A C 1
ATOM 2137 O O . GLY A 1 277 ? 5.391 -3.611 -3.395 1 68.5 277 GLY A O 1
ATOM 2138 N N . ALA A 1 278 ? 6.52 -3.666 -1.586 1 82.62 278 ALA A N 1
ATOM 2139 C CA . ALA A 1 278 ? 7.688 -4.219 -2.271 1 82.62 278 ALA A CA 1
ATOM 2140 C C . ALA A 1 278 ? 7.379 -5.598 -2.852 1 82.62 278 ALA A C 1
ATOM 2142 O O . ALA A 1 278 ? 7.977 -6.004 -3.85 1 82.62 278 ALA A O 1
ATOM 2143 N N . ILE A 1 279 ? 6.387 -6.195 -2.383 1 81.5 279 ILE A N 1
ATOM 2144 C CA . ILE A 1 279 ? 6.082 -7.559 -2.803 1 81.5 279 ILE A CA 1
ATOM 2145 C C . ILE A 1 279 ? 5.785 -7.582 -4.301 1 81.5 279 ILE A C 1
ATOM 2147 O O . ILE A 1 279 ? 6.379 -8.359 -5.047 1 81.5 279 ILE A O 1
ATOM 2151 N N . LEU A 1 280 ? 4.926 -6.734 -4.801 1 81.31 280 LEU A N 1
ATOM 2152 C CA . LEU A 1 280 ? 4.535 -6.734 -6.207 1 81.31 280 LEU A CA 1
ATOM 2153 C C . LEU A 1 280 ? 5.68 -6.242 -7.09 1 81.31 280 LEU A C 1
ATOM 2155 O O . LEU A 1 280 ? 5.93 -6.805 -8.156 1 81.31 280 LEU A O 1
ATOM 2159 N N . THR A 1 281 ? 6.328 -5.23 -6.621 1 89.62 281 THR A N 1
ATOM 2160 C CA . THR A 1 281 ? 7.438 -4.68 -7.395 1 89.62 281 THR A CA 1
ATOM 2161 C C . THR A 1 281 ? 8.555 -5.707 -7.543 1 89.62 281 THR A C 1
ATOM 2163 O O . THR A 1 281 ? 9.117 -5.867 -8.633 1 89.62 281 THR A O 1
ATOM 2166 N N . GLU A 1 282 ? 8.844 -6.395 -6.461 1 92 282 GLU A N 1
ATOM 2167 C CA . GLU A 1 282 ? 9.891 -7.406 -6.496 1 92 282 GLU A CA 1
ATOM 2168 C C . GLU A 1 282 ? 9.523 -8.555 -7.434 1 92 282 GLU A C 1
ATOM 2170 O O . GLU A 1 282 ? 10.391 -9.109 -8.109 1 92 282 GLU A O 1
ATOM 2175 N N . THR A 1 283 ? 8.289 -8.867 -7.453 1 84.62 283 THR A N 1
ATOM 2176 C CA . THR A 1 283 ? 7.824 -9.945 -8.305 1 84.62 283 THR A CA 1
ATOM 2177 C C . THR A 1 283 ? 7.91 -9.547 -9.781 1 84.62 283 THR A C 1
ATOM 2179 O O . THR A 1 283 ? 8.375 -10.328 -10.609 1 84.62 283 THR A O 1
ATOM 2182 N N . ILE A 1 284 ? 7.555 -8.367 -10.117 1 85.31 284 ILE A N 1
ATOM 2183 C CA . ILE A 1 284 ? 7.5 -7.906 -11.492 1 85.31 284 ILE A CA 1
ATOM 2184 C C . ILE A 1 284 ? 8.914 -7.77 -12.055 1 85.31 284 ILE A C 1
ATOM 2186 O O . ILE A 1 284 ? 9.164 -8.102 -13.211 1 85.31 284 ILE A O 1
ATOM 2190 N N . PHE A 1 285 ? 9.812 -7.344 -11.258 1 92.94 285 PHE A N 1
ATOM 2191 C CA . PHE A 1 285 ? 11.164 -7.074 -11.727 1 92.94 285 PHE A CA 1
ATOM 2192 C C . PHE A 1 285 ? 12.094 -8.234 -11.391 1 92.94 285 PHE A C 1
ATOM 2194 O O . PHE A 1 285 ? 13.312 -8.133 -11.547 1 92.94 285 PHE A O 1
ATOM 2201 N N . SER A 1 286 ? 11.5 -9.383 -10.859 1 91.81 286 SER A N 1
ATOM 2202 C CA . SER A 1 286 ? 12.297 -10.523 -10.414 1 91.81 286 SER A CA 1
ATOM 2203 C C . SER A 1 286 ? 13.43 -10.086 -9.492 1 91.81 286 SER A C 1
ATOM 2205 O O . SER A 1 286 ? 14.57 -10.523 -9.648 1 91.81 286 SER A O 1
ATOM 2207 N N . TRP A 1 287 ? 13.078 -9.117 -8.727 1 93.88 287 TRP A N 1
ATOM 2208 C CA . TRP A 1 287 ? 13.984 -8.625 -7.695 1 93.88 287 TRP A CA 1
ATOM 2209 C C . TRP A 1 287 ? 14.109 -9.625 -6.555 1 93.88 287 TRP A C 1
ATOM 2211 O O . TRP A 1 287 ? 13.102 -10.086 -6.008 1 93.88 287 TRP A O 1
ATOM 2221 N N . PRO A 1 288 ? 15.273 -10.078 -6.266 1 93.88 288 PRO A N 1
ATOM 2222 C CA . PRO A 1 288 ? 15.422 -11.094 -5.219 1 93.88 288 PRO A CA 1
ATOM 2223 C C . PRO A 1 288 ? 15.258 -10.516 -3.812 1 93.88 288 PRO A C 1
ATOM 2225 O O . PRO A 1 288 ? 16.188 -10.562 -3.008 1 93.88 288 PRO A O 1
ATOM 2228 N N . GLY A 1 289 ? 14.094 -10.133 -3.494 1 93.69 289 GLY A N 1
ATOM 2229 C CA . GLY A 1 289 ? 13.805 -9.484 -2.227 1 93.69 289 GLY A CA 1
ATOM 2230 C C . GLY A 1 289 ? 12.977 -10.344 -1.289 1 93.69 289 GLY A C 1
ATOM 2231 O O . GLY A 1 289 ? 12.758 -11.523 -1.553 1 93.69 289 GLY A O 1
ATOM 2232 N N . LEU A 1 290 ? 12.625 -9.773 -0.18 1 90.56 290 LEU A N 1
ATOM 2233 C CA . LEU A 1 290 ? 11.914 -10.453 0.896 1 90.56 290 LEU A CA 1
ATOM 2234 C C . LEU A 1 290 ? 10.484 -10.781 0.484 1 90.56 290 LEU A C 1
ATOM 2236 O O . LEU A 1 290 ? 9.961 -11.844 0.828 1 90.56 290 LEU A O 1
ATOM 2240 N N . GLY A 1 291 ? 9.93 -9.828 -0.133 1 85.31 291 GLY A N 1
ATOM 2241 C CA . GLY A 1 291 ? 8.547 -10.039 -0.523 1 85.31 291 GLY A CA 1
ATOM 2242 C C . GLY A 1 291 ? 8.352 -11.242 -1.421 1 85.31 291 GLY A C 1
ATOM 2243 O O . GLY A 1 291 ? 7.52 -12.109 -1.135 1 85.31 291 GLY A O 1
ATOM 2244 N N . ARG A 1 292 ? 9.039 -11.297 -2.434 1 85.88 292 ARG A N 1
ATOM 2245 C CA . ARG A 1 292 ? 8.984 -12.422 -3.361 1 85.88 292 ARG A CA 1
ATOM 2246 C C . ARG A 1 292 ? 9.344 -13.727 -2.666 1 85.88 292 ARG A C 1
ATOM 2248 O O . ARG A 1 292 ? 8.719 -14.758 -2.902 1 85.88 292 ARG A O 1
ATOM 2255 N N . TRP A 1 293 ? 10.305 -13.648 -1.828 1 90.31 293 TRP A N 1
ATOM 2256 C CA . TRP A 1 293 ? 10.773 -14.805 -1.084 1 90.31 293 TRP A CA 1
ATOM 2257 C C . TRP A 1 293 ? 9.672 -15.367 -0.191 1 90.31 293 TRP A C 1
ATOM 2259 O O . TRP A 1 293 ? 9.461 -16.578 -0.149 1 90.31 293 TRP A O 1
ATOM 2269 N N . LEU A 1 294 ? 8.961 -14.555 0.402 1 87.12 294 LEU A N 1
ATOM 2270 C CA . LEU A 1 294 ? 7.906 -14.977 1.315 1 87.12 294 LEU A CA 1
ATOM 2271 C C . LEU A 1 294 ? 6.707 -15.516 0.546 1 87.12 294 LEU A C 1
ATOM 2273 O O . LEU A 1 294 ? 6.078 -16.484 0.973 1 87.12 294 LEU A O 1
ATOM 2277 N N . ILE A 1 295 ? 6.414 -14.898 -0.49 1 80.06 295 ILE A N 1
ATOM 2278 C CA . ILE A 1 295 ? 5.285 -15.359 -1.294 1 80.06 295 ILE A CA 1
ATOM 2279 C C . ILE A 1 295 ? 5.578 -16.75 -1.856 1 80.06 295 ILE A C 1
ATOM 2281 O O . ILE A 1 295 ? 4.699 -17.609 -1.884 1 80.06 295 ILE A O 1
ATOM 2285 N N . ASP A 1 296 ? 6.77 -16.922 -2.32 1 82.81 296 ASP A N 1
ATOM 2286 C CA . ASP A 1 296 ? 7.18 -18.234 -2.812 1 82.81 296 ASP A CA 1
ATOM 2287 C C . ASP A 1 296 ? 7.09 -19.297 -1.711 1 82.81 296 ASP A C 1
ATOM 2289 O O . ASP A 1 296 ? 6.656 -20.422 -1.957 1 82.81 296 ASP A O 1
ATOM 2293 N N . ALA A 1 297 ? 7.551 -18.906 -0.588 1 84.81 297 ALA A N 1
ATOM 2294 C CA . ALA A 1 297 ? 7.52 -19.828 0.551 1 84.81 297 ALA A CA 1
ATOM 2295 C C . ALA A 1 297 ? 6.086 -20.203 0.917 1 84.81 297 ALA A C 1
ATOM 2297 O O . ALA A 1 297 ? 5.809 -21.344 1.29 1 84.81 297 ALA A O 1
ATOM 2298 N N . LEU A 1 298 ? 5.25 -19.281 0.868 1 75.94 298 LEU A N 1
ATOM 2299 C CA . LEU A 1 298 ? 3.844 -19.516 1.169 1 75.94 298 LEU A CA 1
ATOM 2300 C C . LEU A 1 298 ? 3.223 -20.469 0.152 1 75.94 298 LEU A C 1
ATOM 2302 O O . LEU A 1 298 ? 2.457 -21.359 0.519 1 75.94 298 LEU A O 1
ATOM 2306 N N . GLN A 1 299 ? 3.531 -20.219 -1.078 1 74.25 299 GLN A N 1
ATOM 2307 C CA . GLN A 1 299 ? 2.988 -21.047 -2.148 1 74.25 299 GLN A CA 1
ATOM 2308 C C . GLN A 1 299 ? 3.494 -22.484 -2.041 1 74.25 299 GLN A C 1
ATOM 2310 O O . GLN A 1 299 ? 2.77 -23.438 -2.363 1 74.25 299 GLN A O 1
ATOM 2315 N N . ARG A 1 300 ? 4.703 -22.625 -1.527 1 78.56 300 ARG A N 1
ATOM 2316 C CA . ARG A 1 300 ? 5.328 -23.938 -1.411 1 78.56 300 ARG A CA 1
ATOM 2317 C C . ARG A 1 300 ? 5.109 -24.531 -0.022 1 78.56 300 ARG A C 1
ATOM 2319 O O . ARG A 1 300 ? 5.609 -25.609 0.284 1 78.56 300 ARG A O 1
ATOM 2326 N N . ARG A 1 301 ? 4.457 -23.844 0.769 1 76.06 301 ARG A N 1
ATOM 2327 C CA . ARG A 1 301 ? 4.148 -24.266 2.133 1 76.06 301 ARG A CA 1
ATOM 2328 C C . ARG A 1 301 ? 5.422 -24.562 2.92 1 76.06 301 ARG A C 1
ATOM 2330 O O . ARG A 1 301 ? 5.523 -25.594 3.586 1 76.06 301 ARG A O 1
ATOM 2337 N N . ASP A 1 302 ? 6.398 -23.812 2.607 1 83.38 302 ASP A N 1
ATOM 2338 C CA . ASP A 1 302 ? 7.621 -23.844 3.404 1 83.38 302 ASP A CA 1
ATOM 2339 C C . ASP A 1 302 ? 7.43 -23.141 4.742 1 83.38 302 ASP A C 1
ATOM 2341 O O . ASP A 1 302 ? 7.855 -21.984 4.906 1 83.38 302 ASP A O 1
ATOM 2345 N N . TYR A 1 303 ? 6.965 -23.859 5.672 1 76.44 303 TYR A N 1
ATOM 2346 C CA . TYR A 1 303 ? 6.449 -23.281 6.906 1 76.44 303 TYR A CA 1
ATOM 2347 C C . TYR A 1 303 ? 7.562 -22.625 7.715 1 76.44 303 TYR A C 1
ATOM 2349 O O . TYR A 1 303 ? 7.391 -21.531 8.242 1 76.44 303 TYR A O 1
ATOM 2357 N N . PRO A 1 304 ? 8.727 -23.203 7.793 1 82 304 PRO A N 1
ATOM 2358 C CA . PRO A 1 304 ? 9.789 -22.531 8.539 1 82 304 PRO A CA 1
ATOM 2359 C C . PRO A 1 304 ? 10.164 -21.188 7.93 1 82 304 PRO A C 1
ATOM 2361 O O . PRO A 1 304 ? 10.43 -20.219 8.664 1 82 304 PRO A O 1
ATOM 2364 N N . VAL A 1 305 ? 10.164 -21.109 6.668 1 86.44 305 VAL A N 1
ATOM 2365 C CA . VAL A 1 305 ? 10.5 -19.859 5.996 1 86.44 305 VAL A CA 1
ATOM 2366 C C . VAL A 1 305 ? 9.391 -18.828 6.227 1 86.44 305 VAL A C 1
ATOM 2368 O O . VAL A 1 305 ? 9.664 -17.656 6.449 1 86.44 305 VAL A O 1
ATOM 2371 N N . VAL A 1 306 ? 8.203 -19.328 6.156 1 82.38 306 VAL A N 1
ATOM 2372 C CA . VAL A 1 306 ? 7.082 -18.422 6.367 1 82.38 306 VAL A CA 1
ATOM 2373 C C . VAL A 1 306 ? 7.109 -17.891 7.797 1 82.38 306 VAL A C 1
ATOM 2375 O O . VAL A 1 306 ? 7.012 -16.672 8.023 1 82.38 306 VAL A O 1
ATOM 2378 N N . GLN A 1 307 ? 7.289 -18.75 8.734 1 81.25 307 GLN A N 1
ATOM 2379 C CA . GLN A 1 307 ? 7.285 -18.359 10.141 1 81.25 307 GLN A CA 1
ATOM 2380 C C . GLN A 1 307 ? 8.484 -17.484 10.469 1 81.25 307 GLN A C 1
ATOM 2382 O O . GLN A 1 307 ? 8.328 -16.375 11.008 1 81.25 307 GLN A O 1
ATOM 2387 N N . GLY A 1 308 ? 9.617 -18.016 10.18 1 84.81 308 GLY A N 1
ATOM 2388 C CA . GLY A 1 308 ? 10.828 -17.281 10.469 1 84.81 308 GLY A CA 1
ATOM 2389 C C . GLY A 1 308 ? 10.961 -16.016 9.633 1 84.81 308 GLY A C 1
ATOM 2390 O O . GLY A 1 308 ? 11.406 -14.977 10.141 1 84.81 308 GLY A O 1
ATOM 2391 N N . GLY A 1 309 ? 10.609 -16.156 8.391 1 87.25 309 GLY A N 1
ATOM 2392 C CA . GLY A 1 309 ? 10.711 -15.008 7.496 1 87.25 309 GLY A CA 1
ATOM 2393 C C . GLY A 1 309 ? 9.789 -13.867 7.883 1 87.25 309 GLY A C 1
ATOM 2394 O O . GLY A 1 309 ? 10.195 -12.703 7.871 1 87.25 309 GLY A O 1
ATOM 2395 N N . VAL A 1 310 ? 8.625 -14.172 8.227 1 84.19 310 VAL A N 1
ATOM 2396 C CA . VAL A 1 310 ? 7.652 -13.156 8.617 1 84.19 310 VAL A CA 1
ATOM 2397 C C . VAL A 1 310 ? 8.117 -12.461 9.898 1 84.19 310 VAL A C 1
ATOM 2399 O O . VAL A 1 310 ? 7.98 -11.242 10.031 1 84.19 310 VAL A O 1
ATOM 2402 N N . LEU A 1 311 ? 8.594 -13.242 10.773 1 85.56 311 LEU A N 1
ATOM 2403 C CA . LEU A 1 311 ? 9.117 -12.672 12.008 1 85.56 311 LEU A CA 1
ATOM 2404 C C . LEU A 1 311 ? 10.258 -11.703 11.727 1 85.56 311 LEU A C 1
ATOM 2406 O O . LEU A 1 311 ? 10.305 -10.602 12.281 1 85.56 311 LEU A O 1
ATOM 2410 N N . LEU A 1 312 ? 11.086 -12.133 10.914 1 87.69 312 LEU A N 1
ATOM 2411 C CA . LEU A 1 312 ? 12.25 -11.305 10.594 1 87.69 312 LEU A CA 1
ATOM 2412 C C . LEU A 1 312 ? 11.836 -10.047 9.844 1 87.69 312 LEU A C 1
ATOM 2414 O O . LEU A 1 312 ? 12.359 -8.961 10.109 1 87.69 312 LEU A O 1
ATOM 2418 N N . VAL A 1 313 ? 10.953 -10.203 8.953 1 85.62 313 VAL A N 1
ATOM 2419 C CA . VAL A 1 313 ? 10.477 -9.055 8.188 1 85.62 313 VAL A CA 1
ATOM 2420 C C . VAL A 1 313 ? 9.75 -8.086 9.117 1 85.62 313 VAL A C 1
ATOM 2422 O O . VAL A 1 313 ? 9.93 -6.867 9.016 1 85.62 313 VAL A O 1
ATOM 2425 N N . ALA A 1 314 ? 8.914 -8.633 9.945 1 82.44 314 ALA A N 1
ATOM 2426 C CA . ALA A 1 314 ? 8.219 -7.801 10.922 1 82.44 314 ALA A CA 1
ATOM 2427 C C . ALA A 1 314 ? 9.211 -7.043 11.797 1 82.44 314 ALA A C 1
ATOM 2429 O O . ALA A 1 314 ? 9.023 -5.855 12.078 1 82.44 314 ALA A O 1
ATOM 2430 N N . THR A 1 315 ? 10.195 -7.691 12.219 1 81.44 315 THR A N 1
ATOM 2431 C CA . THR A 1 315 ? 11.227 -7.078 13.047 1 81.44 315 THR A CA 1
ATOM 2432 C C . THR A 1 315 ? 11.93 -5.953 12.289 1 81.44 315 THR A C 1
ATOM 2434 O O . THR A 1 315 ? 12.203 -4.895 12.859 1 81.44 315 THR A O 1
ATOM 2437 N N . MET A 1 316 ? 12.219 -6.227 11.094 1 81.69 316 MET A N 1
ATOM 2438 C CA . MET A 1 316 ? 12.852 -5.207 10.25 1 81.69 316 MET A CA 1
ATOM 2439 C C . MET A 1 316 ? 11.969 -3.969 10.148 1 81.69 316 MET A C 1
ATOM 2441 O O . MET A 1 316 ? 12.453 -2.842 10.273 1 81.69 316 MET A O 1
ATOM 2445 N N . ILE A 1 317 ? 10.727 -4.176 9.953 1 78.94 317 ILE A N 1
ATOM 2446 C CA . ILE A 1 317 ? 9.781 -3.072 9.805 1 78.94 317 ILE A CA 1
ATOM 2447 C C . ILE A 1 317 ? 9.719 -2.279 11.109 1 78.94 317 ILE A C 1
ATOM 2449 O O . ILE A 1 317 ? 9.703 -1.046 11.094 1 78.94 317 ILE A O 1
ATOM 2453 N N . ILE A 1 318 ? 9.711 -2.951 12.203 1 79.88 318 ILE A N 1
ATOM 2454 C CA . ILE A 1 318 ? 9.68 -2.307 13.508 1 79.88 318 ILE A CA 1
ATOM 2455 C C . ILE A 1 318 ? 10.938 -1.455 13.695 1 79.88 318 ILE A C 1
ATOM 2457 O O . ILE A 1 318 ? 10.859 -0.315 14.156 1 79.88 318 ILE A O 1
ATOM 2461 N N . LEU A 1 319 ? 12.023 -1.984 13.312 1 80.25 319 LEU A N 1
ATOM 2462 C CA . LEU A 1 319 ? 13.289 -1.277 13.469 1 80.25 319 LEU A CA 1
ATOM 2463 C C . LEU A 1 319 ? 13.336 -0.039 12.586 1 80.25 319 LEU A C 1
ATOM 2465 O O . LEU A 1 319 ? 13.797 1.022 13.016 1 80.25 319 LEU A O 1
ATOM 2469 N N . VAL A 1 320 ? 12.914 -0.209 11.414 1 77.62 320 VAL A N 1
ATOM 2470 C CA . VAL A 1 320 ? 12.914 0.917 10.492 1 77.62 320 VAL A CA 1
ATOM 2471 C C . VAL A 1 320 ? 11.977 2.008 11 1 77.62 320 VAL A C 1
ATOM 2473 O O . VAL A 1 320 ? 12.297 3.195 10.938 1 77.62 320 VAL A O 1
ATOM 2476 N N . ASN A 1 321 ? 10.852 1.614 11.516 1 75 321 ASN A N 1
ATOM 2477 C CA . ASN A 1 321 ? 9.914 2.584 12.078 1 75 321 ASN A CA 1
ATOM 2478 C C . ASN A 1 321 ? 10.484 3.281 13.305 1 75 321 ASN A C 1
ATOM 2480 O O . ASN A 1 321 ? 10.234 4.469 13.523 1 75 321 ASN A O 1
ATOM 2484 N N . LEU A 1 322 ? 11.148 2.555 14.031 1 77.31 322 LEU A N 1
ATOM 2485 C CA . LEU A 1 322 ? 11.797 3.139 15.203 1 77.31 322 LEU A CA 1
ATOM 2486 C C . LEU A 1 322 ? 12.82 4.195 14.789 1 77.31 322 LEU A C 1
ATOM 2488 O O . LEU A 1 322 ? 12.906 5.254 15.414 1 77.31 322 LEU A O 1
ATOM 2492 N N . ILE A 1 323 ? 13.523 3.885 13.781 1 78.5 323 ILE A N 1
ATOM 2493 C CA . ILE A 1 323 ? 14.523 4.82 13.266 1 78.5 323 ILE A CA 1
ATOM 2494 C C . ILE A 1 323 ? 13.828 6.078 12.742 1 78.5 323 ILE A C 1
ATOM 2496 O O . ILE A 1 323 ? 14.273 7.195 13.008 1 78.5 323 ILE A O 1
ATOM 2500 N N . VAL A 1 324 ? 12.758 5.875 12.078 1 72.94 324 VAL A N 1
ATOM 2501 C CA . VAL A 1 324 ? 12 6.996 11.523 1 72.94 324 VAL A CA 1
ATOM 2502 C C . VAL A 1 324 ? 11.438 7.848 12.664 1 72.94 324 VAL A C 1
ATOM 2504 O O . VAL A 1 324 ? 11.469 9.078 12.594 1 72.94 324 VAL A O 1
ATOM 2507 N N . ASP A 1 325 ? 10.945 7.266 13.688 1 71.38 325 ASP A N 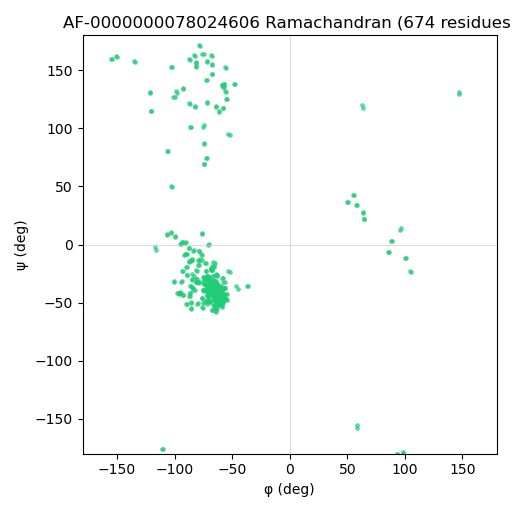1
ATOM 2508 C CA . ASP A 1 325 ? 10.406 7.988 14.836 1 71.38 325 ASP A CA 1
ATOM 2509 C C . ASP A 1 325 ? 11.508 8.773 15.547 1 71.38 325 ASP A C 1
ATOM 2511 O O . ASP A 1 325 ? 11.281 9.898 16 1 71.38 325 ASP A O 1
ATOM 2515 N N . LEU A 1 326 ? 12.609 8.148 15.633 1 74.38 326 LEU A N 1
ATOM 2516 C CA . LEU A 1 326 ? 13.734 8.82 16.266 1 74.38 326 LEU A CA 1
ATOM 2517 C C . LEU A 1 326 ? 14.18 10.031 15.453 1 74.38 326 LEU A C 1
ATOM 2519 O O . LEU A 1 326 ? 14.539 11.07 16.016 1 74.38 326 LEU A O 1
ATOM 2523 N N . LEU A 1 327 ? 14.125 9.852 14.203 1 71.88 327 LEU A N 1
ATOM 2524 C CA . LEU A 1 327 ? 14.5 10.953 13.32 1 71.88 327 LEU A CA 1
ATOM 2525 C C . LEU A 1 327 ? 13.469 12.078 13.383 1 71.88 327 LEU A C 1
ATOM 2527 O O . LEU A 1 327 ? 13.828 13.258 13.32 1 71.88 327 LEU A O 1
ATOM 2531 N N . TYR A 1 328 ? 12.281 11.664 13.5 1 67.56 328 TYR A N 1
ATOM 2532 C CA . TYR A 1 328 ? 11.211 12.648 13.664 1 67.56 328 TYR A CA 1
ATOM 2533 C C . TYR A 1 328 ? 11.398 13.445 14.945 1 67.56 328 TYR A C 1
ATOM 2535 O O . TYR A 1 328 ? 11.156 14.656 14.969 1 67.56 328 TYR A O 1
ATOM 2543 N N . GLY A 1 329 ? 11.75 12.75 16.047 1 67.12 329 GLY A N 1
ATOM 2544 C CA . GLY A 1 329 ? 12.016 13.43 17.312 1 67.12 329 GLY A CA 1
ATOM 2545 C C . GLY A 1 329 ? 13.141 14.445 17.219 1 67.12 329 GLY A C 1
ATOM 2546 O O . GLY A 1 329 ? 13.102 15.484 17.875 1 67.12 329 GLY A O 1
ATOM 2547 N N . VAL A 1 330 ? 13.977 14.125 16.328 1 67.25 330 VAL A N 1
ATOM 2548 C CA . VAL A 1 330 ? 15.102 15.039 16.156 1 67.25 330 VAL A CA 1
ATOM 2549 C C . VAL A 1 330 ? 14.672 16.266 15.352 1 67.25 330 VAL A C 1
ATOM 2551 O O . VAL A 1 330 ? 15.102 17.375 15.633 1 67.25 330 VAL A O 1
ATOM 2554 N N . VAL A 1 331 ? 13.789 16.078 14.492 1 65.25 331 VAL A N 1
ATOM 2555 C CA . VAL A 1 331 ? 13.375 17.141 13.586 1 65.25 331 VAL A CA 1
ATOM 2556 C C . VAL A 1 331 ? 12.328 18.031 14.266 1 65.25 331 VAL A C 1
ATOM 2558 O O . VAL A 1 331 ? 12.281 19.234 14.031 1 65.25 331 VAL A O 1
ATOM 2561 N N . ASN A 1 332 ? 11.477 17.391 14.992 1 61.94 332 ASN A N 1
ATOM 2562 C CA . ASN A 1 332 ? 10.461 18.156 15.695 1 61.94 332 ASN A CA 1
ATOM 2563 C C . ASN A 1 332 ? 10.75 18.234 17.188 1 61.94 332 ASN A C 1
ATOM 2565 O O . ASN A 1 332 ? 10.273 17.406 17.969 1 61.94 332 ASN A O 1
ATOM 2569 N N . PRO A 1 333 ? 11.672 19.172 17.578 1 57.47 333 PRO A N 1
ATOM 2570 C CA . PRO A 1 333 ? 12.062 19.266 18.984 1 57.47 333 PRO A CA 1
ATOM 2571 C C . PRO A 1 333 ? 10.867 19.422 19.922 1 57.47 333 PRO A C 1
ATOM 2573 O O . PRO A 1 333 ? 10.984 19.172 21.125 1 57.47 333 PRO A O 1
ATOM 2576 N N . ARG A 1 334 ? 9.797 19.891 19.375 1 55.38 334 ARG A N 1
ATOM 2577 C CA . ARG A 1 334 ? 8.633 20.062 20.234 1 55.38 334 ARG A CA 1
ATOM 2578 C C . ARG A 1 334 ? 8.125 18.719 20.766 1 55.38 334 ARG A C 1
ATOM 2580 O O . ARG A 1 334 ? 7.434 18.672 21.781 1 55.38 334 ARG A O 1
ATOM 2587 N N . ILE A 1 335 ? 8.422 17.781 20.031 1 54.66 335 ILE A N 1
ATOM 2588 C CA . ILE A 1 335 ? 7.977 16.469 20.453 1 54.66 335 ILE A CA 1
ATOM 2589 C C . ILE A 1 335 ? 8.938 15.906 21.5 1 54.66 335 ILE A C 1
ATOM 2591 O O . ILE A 1 335 ? 8.555 15.055 22.312 1 54.66 335 ILE A O 1
ATOM 2595 N N . ARG A 1 336 ? 10.305 16.328 21.422 1 51.06 336 ARG A N 1
ATOM 2596 C CA . ARG A 1 336 ? 11.297 15.859 22.359 1 51.06 336 ARG A CA 1
ATOM 2597 C C . ARG A 1 336 ? 10.992 16.344 23.781 1 51.06 336 ARG A C 1
ATOM 2599 O O . ARG A 1 336 ? 11.289 15.656 24.766 1 51.06 336 ARG A O 1
ATOM 2606 N N . HIS A 1 337 ? 10.914 17.625 23.812 1 44.53 337 HIS A N 1
ATOM 2607 C CA . HIS A 1 337 ? 11.125 18.312 25.078 1 44.53 337 HIS A CA 1
ATOM 2608 C C . HIS A 1 337 ? 9.914 18.156 26 1 44.53 337 HIS A C 1
ATOM 2610 O O . HIS A 1 337 ? 9.938 18.609 27.141 1 44.53 337 HIS A O 1
ATOM 2616 N N . LYS A 1 338 ? 8.695 18.078 25.562 1 45.34 338 LYS A N 1
ATOM 2617 C CA . LYS A 1 338 ? 7.879 18.547 26.688 1 45.34 338 LYS A CA 1
ATOM 2618 C C . LYS A 1 338 ? 7.805 17.484 27.781 1 45.34 338 LYS A C 1
ATOM 2620 O O . LYS A 1 338 ? 7.391 16.359 27.531 1 45.34 338 LYS A O 1
ATOM 2625 N N . LYS A 1 339 ? 8.641 17.734 28.922 1 39.44 339 LYS A N 1
ATOM 2626 C CA . LYS A 1 339 ? 8.539 17.328 30.312 1 39.44 339 LYS A CA 1
ATOM 2627 C C . LYS A 1 339 ? 7.094 17.375 30.797 1 39.44 339 LYS A C 1
ATOM 2629 O O . LYS A 1 339 ? 6.348 18.297 30.469 1 39.44 339 LYS A O 1
ATOM 2634 N N . MET B 1 1 ? -16.891 27.094 -5.5 1 67.62 1 MET B N 1
ATOM 2635 C CA . MET B 1 1 ? -17.062 25.641 -5.508 1 67.62 1 MET B CA 1
ATOM 2636 C C . MET B 1 1 ? -17.047 25.109 -6.934 1 67.62 1 MET B C 1
ATOM 2638 O O . MET B 1 1 ? -16.328 24.156 -7.234 1 67.62 1 MET B O 1
ATOM 2642 N N . LEU B 1 2 ? -17.844 25.828 -7.793 1 67.44 2 LEU B N 1
ATOM 2643 C CA . LEU B 1 2 ? -17.906 25.359 -9.172 1 67.44 2 LEU B CA 1
ATOM 2644 C C . LEU B 1 2 ? -16.547 25.469 -9.852 1 67.44 2 LEU B C 1
ATOM 2646 O O . LEU B 1 2 ? -16.125 24.562 -10.57 1 67.44 2 LEU B O 1
ATOM 2650 N N . GLN B 1 3 ? -15.93 26.547 -9.594 1 66.94 3 GLN B N 1
ATOM 2651 C CA . GLN B 1 3 ? -14.602 26.719 -10.172 1 66.94 3 GLN B CA 1
ATOM 2652 C C . GLN B 1 3 ? -13.633 25.672 -9.625 1 66.94 3 GLN B C 1
ATOM 2654 O O . GLN B 1 3 ? -12.773 25.172 -10.359 1 66.94 3 GLN B O 1
ATOM 2659 N N . PHE B 1 4 ? -13.836 25.422 -8.391 1 69.12 4 PHE B N 1
ATOM 2660 C CA . PHE B 1 4 ? -13.023 24.406 -7.746 1 69.12 4 PHE B CA 1
ATOM 2661 C C . PHE B 1 4 ? -13.266 23.031 -8.375 1 69.12 4 PHE B C 1
ATOM 2663 O O . PHE B 1 4 ? -12.312 22.312 -8.695 1 69.12 4 PHE B O 1
ATOM 2670 N N . ILE B 1 5 ? -14.477 22.734 -8.602 1 71.81 5 ILE B N 1
ATOM 2671 C CA . ILE B 1 5 ? -14.859 21.469 -9.195 1 71.81 5 ILE B CA 1
ATOM 2672 C C . ILE B 1 5 ? -14.352 21.375 -10.633 1 71.81 5 ILE B C 1
ATOM 2674 O O . ILE B 1 5 ? -13.812 20.344 -11.047 1 71.81 5 ILE B O 1
ATOM 2678 N N . LEU B 1 6 ? -14.453 22.469 -11.305 1 71.44 6 LEU B N 1
ATOM 2679 C CA . LEU B 1 6 ? -14.039 22.5 -12.703 1 71.44 6 LEU B CA 1
ATOM 2680 C C . LEU B 1 6 ? -12.523 22.359 -12.82 1 71.44 6 LEU B C 1
ATOM 2682 O O . LEU B 1 6 ? -12.023 21.688 -13.727 1 71.44 6 LEU B O 1
ATOM 2686 N N . ARG B 1 7 ? -11.922 22.906 -11.914 1 69 7 ARG B N 1
ATOM 2687 C CA . ARG B 1 7 ? -10.469 22.828 -11.922 1 69 7 ARG B CA 1
ATOM 2688 C C . ARG B 1 7 ? -9.992 21.406 -11.625 1 69 7 ARG B C 1
ATOM 2690 O O . ARG B 1 7 ? -9.062 20.922 -12.266 1 69 7 ARG B O 1
ATOM 2697 N N . ARG B 1 8 ? -10.711 20.891 -10.734 1 70.19 8 ARG B N 1
ATOM 2698 C CA . ARG B 1 8 ? -10.352 19.516 -10.391 1 70.19 8 ARG B CA 1
ATOM 2699 C C . ARG B 1 8 ? -10.711 18.562 -11.516 1 70.19 8 ARG B C 1
ATOM 2701 O O . ARG B 1 8 ? -9.977 17.609 -11.797 1 70.19 8 ARG B O 1
ATOM 2708 N N . LEU B 1 9 ? -11.82 18.859 -12.125 1 72.5 9 LEU B N 1
ATOM 2709 C CA . LEU B 1 9 ? -12.227 18.062 -13.273 1 72.5 9 LEU B CA 1
ATOM 2710 C C . LEU B 1 9 ? -11.25 18.234 -14.43 1 72.5 9 LEU B C 1
ATOM 2712 O O . LEU B 1 9 ? -11 17.281 -15.188 1 72.5 9 LEU B O 1
ATOM 2716 N N . GLY B 1 10 ? -10.711 19.344 -14.547 1 71.56 10 GLY B N 1
ATOM 2717 C CA . GLY B 1 10 ? -9.703 19.609 -15.562 1 71.56 10 GLY B CA 1
ATOM 2718 C C . GLY B 1 10 ? -8.445 18.781 -15.383 1 71.56 10 GLY B C 1
ATOM 2719 O O . GLY B 1 10 ? -7.789 18.422 -16.359 1 71.56 10 GLY B O 1
ATOM 2720 N N . LEU B 1 11 ? -8.227 18.422 -14.188 1 71.25 11 LEU B N 1
ATOM 2721 C CA . LEU B 1 11 ? -7.039 17.609 -13.906 1 71.25 11 LEU B CA 1
ATOM 2722 C C . LEU B 1 11 ? -7.293 16.141 -14.227 1 71.25 11 LEU B C 1
ATOM 2724 O O . LEU B 1 11 ? -6.352 15.398 -14.508 1 71.25 11 LEU B O 1
ATOM 2728 N N . VAL B 1 12 ? -8.523 15.812 -14.242 1 76.31 12 VAL B N 1
ATOM 2729 C CA . VAL B 1 12 ? -8.922 14.43 -14.477 1 76.31 12 VAL B CA 1
ATOM 2730 C C . VAL B 1 12 ? -8.75 14.094 -15.961 1 76.31 12 VAL B C 1
ATOM 2732 O O . VAL B 1 12 ? -8.359 12.977 -16.312 1 76.31 12 VAL B O 1
ATOM 2735 N N . ILE B 1 13 ? -8.859 15.07 -16.781 1 77.5 13 ILE B N 1
ATOM 2736 C CA . ILE B 1 13 ? -8.859 14.828 -18.219 1 77.5 13 ILE B CA 1
ATOM 2737 C C . ILE B 1 13 ? -7.453 14.445 -18.672 1 77.5 13 ILE B C 1
ATOM 2739 O O . ILE B 1 13 ? -7.262 13.398 -19.297 1 77.5 13 ILE B O 1
ATOM 2743 N N . PRO B 1 14 ? -6.5 15.164 -18.344 1 75.75 14 PRO B N 1
ATOM 2744 C CA . PRO B 1 14 ? -5.152 14.766 -18.75 1 75.75 14 PRO B CA 1
ATOM 2745 C C . PRO B 1 14 ? -4.734 13.422 -18.156 1 75.75 14 PRO B C 1
ATOM 2747 O O . PRO B 1 14 ? -4.012 12.656 -18.797 1 75.75 14 PRO B O 1
ATOM 2750 N N . THR B 1 15 ? -5.16 13.266 -17 1 76.38 15 THR B N 1
ATOM 2751 C CA . THR B 1 15 ? -4.84 12 -16.359 1 76.38 15 THR B CA 1
ATOM 2752 C C . THR B 1 15 ? -5.477 10.836 -17.125 1 76.38 15 THR B C 1
ATOM 2754 O O . THR B 1 15 ? -4.84 9.805 -17.328 1 76.38 15 THR B O 1
ATOM 2757 N N . PHE B 1 16 ? -6.656 11.055 -17.484 1 80.12 16 PHE B N 1
ATOM 2758 C CA . PHE B 1 16 ? -7.367 10.031 -18.234 1 80.12 16 PHE B CA 1
ATOM 2759 C C . PHE B 1 16 ? -6.703 9.805 -19.594 1 80.12 16 PHE B C 1
ATOM 2761 O O . PHE B 1 16 ? -6.57 8.664 -20.047 1 80.12 16 PHE B O 1
ATOM 2768 N N . ILE B 1 17 ? -6.297 10.812 -20.203 1 80.56 17 ILE B N 1
ATOM 2769 C CA . ILE B 1 17 ? -5.613 10.711 -21.484 1 80.56 17 ILE B CA 1
ATOM 2770 C C . ILE B 1 17 ? -4.289 9.969 -21.312 1 80.56 17 ILE B C 1
ATOM 2772 O O . ILE B 1 17 ? -3.938 9.117 -22.141 1 80.56 17 ILE B O 1
ATOM 2776 N N . GLY B 1 18 ? -3.654 10.312 -20.297 1 77.69 18 GLY B N 1
ATOM 2777 C CA . GLY B 1 18 ? -2.4 9.633 -20.031 1 77.69 18 GLY B CA 1
ATOM 2778 C C . GLY B 1 18 ? -2.57 8.133 -19.828 1 77.69 18 GLY B C 1
ATOM 2779 O O . GLY B 1 18 ? -1.816 7.34 -20.391 1 77.69 18 GLY B O 1
ATOM 2780 N N . ILE B 1 19 ? -3.541 7.793 -19.156 1 80 19 ILE B N 1
ATOM 2781 C CA . ILE B 1 19 ? -3.783 6.383 -18.859 1 80 19 ILE B CA 1
ATOM 2782 C C . ILE B 1 19 ? -4.223 5.664 -20.141 1 80 19 ILE B C 1
ATOM 2784 O O . ILE B 1 19 ? -3.807 4.531 -20.391 1 80 19 ILE B O 1
ATOM 2788 N N . THR B 1 20 ? -5.074 6.305 -20.891 1 83.19 20 THR B N 1
ATOM 2789 C CA . THR B 1 20 ? -5.551 5.68 -22.125 1 83.19 20 THR B CA 1
ATOM 2790 C C . THR B 1 20 ? -4.41 5.508 -23.125 1 83.19 20 THR B C 1
ATOM 2792 O O . THR B 1 20 ? -4.352 4.512 -23.844 1 83.19 20 THR B O 1
ATOM 2795 N N . LEU B 1 21 ? -3.557 6.441 -23.141 1 82 21 LEU B N 1
ATOM 2796 C CA . LEU B 1 21 ? -2.406 6.336 -24.031 1 82 21 LEU B CA 1
ATOM 2797 C C . LEU B 1 21 ? -1.5 5.184 -23.609 1 82 21 LEU B C 1
ATOM 2799 O O . LEU B 1 21 ? -1.01 4.434 -24.469 1 82 21 LEU B O 1
ATOM 2803 N N . LEU B 1 22 ? -1.358 5.082 -22.375 1 77.19 22 LEU B N 1
ATOM 2804 C CA . LEU B 1 22 ? -0.479 4.031 -21.875 1 77.19 22 LEU B CA 1
ATOM 2805 C C . LEU B 1 22 ? -1.096 2.656 -22.094 1 77.19 22 LEU B C 1
ATOM 2807 O O . LEU B 1 22 ? -0.397 1.71 -22.469 1 77.19 22 LEU B O 1
ATOM 2811 N N . THR B 1 23 ? -2.326 2.547 -21.859 1 77.56 23 THR B N 1
ATOM 2812 C CA . THR B 1 23 ? -2.996 1.267 -22.062 1 77.56 23 THR B CA 1
ATOM 2813 C C . THR B 1 23 ? -3.016 0.881 -23.531 1 77.56 23 THR B C 1
ATOM 2815 O O . THR B 1 23 ? -2.875 -0.295 -23.875 1 77.56 23 THR B O 1
ATOM 2818 N N . PHE B 1 24 ? -3.236 1.876 -24.328 1 78.88 24 PHE B N 1
ATOM 2819 C CA . PHE B 1 24 ? -3.207 1.654 -25.766 1 78.88 24 PHE B CA 1
ATOM 2820 C C . PHE B 1 24 ? -1.823 1.205 -26.219 1 78.88 24 PHE B C 1
ATOM 2822 O O . PHE B 1 24 ? -1.696 0.271 -27.016 1 78.88 24 PHE B O 1
ATOM 2829 N N . ALA B 1 25 ? -0.875 1.85 -25.75 1 74.81 25 ALA B N 1
ATOM 2830 C CA . ALA B 1 25 ? 0.5 1.511 -26.094 1 74.81 25 ALA B CA 1
ATOM 2831 C C . ALA B 1 25 ? 0.856 0.102 -25.641 1 74.81 25 ALA B C 1
ATOM 2833 O O . ALA B 1 25 ? 1.579 -0.622 -26.328 1 74.81 25 ALA B O 1
ATOM 2834 N N . PHE B 1 26 ? 0.383 -0.302 -24.578 1 71.56 26 PHE B N 1
ATOM 2835 C CA . PHE B 1 26 ? 0.656 -1.612 -24 1 71.56 26 PHE B CA 1
ATOM 2836 C C . PHE B 1 26 ? 0.228 -2.723 -24.953 1 71.56 26 PHE B C 1
ATOM 2838 O O . PHE B 1 26 ? 0.976 -3.678 -25.188 1 71.56 26 PHE B O 1
ATOM 2845 N N . VAL B 1 27 ? -0.924 -2.619 -25.406 1 67.94 27 VAL B N 1
ATOM 2846 C CA . VAL B 1 27 ? -1.479 -3.678 -26.234 1 67.94 27 VAL B CA 1
ATOM 2847 C C . VAL B 1 27 ? -0.705 -3.76 -27.547 1 67.94 27 VAL B C 1
ATOM 2849 O O . VAL B 1 27 ? -0.525 -4.848 -28.109 1 67.94 27 VAL B O 1
ATOM 2852 N N . HIS B 1 28 ? -0.249 -2.609 -27.922 1 70.94 28 HIS B N 1
ATOM 2853 C CA . HIS B 1 28 ? 0.431 -2.578 -29.203 1 70.94 28 HIS B CA 1
ATOM 2854 C C . HIS B 1 28 ? 1.903 -2.949 -29.062 1 70.94 28 HIS B C 1
ATOM 2856 O O . HIS B 1 28 ? 2.574 -3.24 -30.062 1 70.94 28 HIS B O 1
ATOM 2862 N N . MET B 1 29 ? 2.34 -2.945 -27.859 1 65.25 29 MET B N 1
ATOM 2863 C CA . MET B 1 29 ? 3.74 -3.293 -27.641 1 65.25 29 MET B CA 1
ATOM 2864 C C . MET B 1 29 ? 3.893 -4.785 -27.359 1 65.25 29 MET B C 1
ATOM 2866 O O . MET B 1 29 ? 5.008 -5.309 -27.344 1 65.25 29 MET B O 1
ATOM 2870 N N . ILE B 1 30 ? 2.924 -5.461 -26.922 1 59.56 30 ILE B N 1
ATOM 2871 C CA . ILE B 1 30 ? 2.979 -6.898 -26.688 1 59.56 30 ILE B CA 1
ATOM 2872 C C . ILE B 1 30 ? 3.342 -7.613 -27.984 1 59.56 30 ILE B C 1
ATOM 2874 O O . ILE B 1 30 ? 2.701 -7.398 -29.031 1 59.56 30 ILE B O 1
ATOM 2878 N N . PRO B 1 31 ? 4.566 -8.305 -27.891 1 55.03 31 PRO B N 1
ATOM 2879 C CA . PRO B 1 31 ? 4.961 -9.062 -29.078 1 55.03 31 PRO B CA 1
ATOM 2880 C C . PRO B 1 31 ? 3.963 -10.164 -29.422 1 55.03 31 PRO B C 1
ATOM 2882 O O . PRO B 1 31 ? 3.492 -10.883 -28.547 1 55.03 31 PRO B O 1
ATOM 2885 N N . GLY B 1 32 ? 3.197 -10.141 -30.609 1 54.62 32 GLY B N 1
ATOM 2886 C CA . GLY B 1 32 ? 2.303 -11.148 -31.141 1 54.62 32 GLY B CA 1
ATOM 2887 C C . GLY B 1 32 ? 1.119 -10.562 -31.891 1 54.62 32 GLY B C 1
ATOM 2888 O O . GLY B 1 32 ? 0.806 -9.383 -31.734 1 54.62 32 GLY B O 1
ATOM 2889 N N . ASP B 1 33 ? 0.957 -11.07 -33.031 1 55.81 33 ASP B N 1
ATOM 2890 C CA . ASP B 1 33 ? -0.195 -10.68 -33.812 1 55.81 33 ASP B CA 1
ATOM 2891 C C . ASP B 1 33 ? -1.493 -10.82 -33.031 1 55.81 33 ASP B C 1
ATOM 2893 O O . ASP B 1 33 ? -1.891 -11.93 -32.688 1 55.81 33 ASP B O 1
ATOM 2897 N N . PRO B 1 34 ? -1.936 -9.648 -32.375 1 56.94 34 PRO B N 1
ATOM 2898 C CA . PRO B 1 34 ? -3.166 -9.75 -31.594 1 56.94 34 PRO B CA 1
ATOM 2899 C C . PRO B 1 34 ? -4.207 -10.664 -32.219 1 56.94 34 PRO B C 1
ATOM 2901 O O . PRO B 1 34 ? -4.941 -11.359 -31.516 1 56.94 34 PRO B O 1
ATOM 2904 N N . VAL B 1 35 ? -4.215 -10.609 -33.5 1 57.69 35 VAL B N 1
ATOM 2905 C CA . VAL B 1 35 ? -5.141 -11.477 -34.25 1 57.69 35 VAL B CA 1
ATOM 2906 C C . VAL B 1 35 ? -4.773 -12.938 -34 1 57.69 35 VAL B C 1
ATOM 2908 O O . VAL B 1 35 ? -5.652 -13.789 -33.844 1 57.69 35 VAL B O 1
ATOM 2911 N N . MET B 1 36 ? -3.547 -13.086 -33.938 1 58.25 36 MET B N 1
ATOM 2912 C CA . MET B 1 36 ? -3.109 -14.461 -33.75 1 58.25 36 MET B CA 1
ATOM 2913 C C . MET B 1 36 ? -3.363 -14.898 -32.312 1 58.25 36 MET B C 1
ATOM 2915 O O . MET B 1 36 ? -3.719 -16.047 -32.062 1 58.25 36 MET B O 1
ATOM 2919 N N . ILE B 1 37 ? -3.238 -14.016 -31.5 1 56.56 37 ILE B N 1
ATOM 2920 C CA . ILE B 1 37 ? -3.469 -14.32 -30.078 1 56.56 37 ILE B CA 1
ATOM 2921 C C . ILE B 1 37 ? -4.949 -14.602 -29.859 1 56.56 37 ILE B C 1
ATOM 2923 O O . ILE B 1 37 ? -5.309 -15.523 -29.109 1 56.56 37 ILE B O 1
ATOM 2927 N N . MET B 1 38 ? -5.727 -13.805 -30.484 1 54.44 38 MET B N 1
ATOM 2928 C CA . MET B 1 38 ? -7.172 -14 -30.391 1 54.44 38 MET B CA 1
ATOM 2929 C C . MET B 1 38 ? -7.598 -15.305 -31.047 1 54.44 38 MET B C 1
ATOM 2931 O O . MET B 1 38 ? -8.531 -15.961 -30.594 1 54.44 38 MET B O 1
ATOM 2935 N N . ALA B 1 39 ? -6.941 -15.516 -32.188 1 54.62 39 ALA B N 1
ATOM 2936 C CA . ALA B 1 39 ? -7.301 -16.719 -32.938 1 54.62 39 ALA B CA 1
ATOM 2937 C C . ALA B 1 39 ? -6.824 -17.969 -32.219 1 54.62 39 ALA B C 1
ATOM 2939 O O . ALA B 1 39 ? -7.305 -19.078 -32.5 1 54.62 39 ALA B O 1
ATOM 2940 N N . GLY B 1 40 ? -6.188 -17.656 -31.031 1 49.53 40 GLY B N 1
ATOM 2941 C CA . GLY B 1 40 ? -5.738 -18.812 -30.266 1 49.53 40 GLY B CA 1
ATOM 2942 C C . GLY B 1 40 ? -4.773 -19.703 -31.031 1 49.53 40 GLY B C 1
ATOM 2943 O O . GLY B 1 40 ? -4.145 -19.25 -31.984 1 49.53 40 GLY B O 1
ATOM 2944 N N . GLU B 1 41 ? -4.68 -20.984 -30.609 1 49.81 41 GLU B N 1
ATOM 2945 C CA . GLU B 1 41 ? -3.82 -22.047 -31.109 1 49.81 41 GLU B CA 1
ATOM 2946 C C . GLU B 1 41 ? -4.238 -22.484 -32.5 1 49.81 41 GLU B C 1
ATOM 2948 O O . GLU B 1 41 ? -3.482 -23.172 -33.219 1 49.81 41 GLU B O 1
ATOM 2953 N N . ARG B 1 42 ? -5.434 -22.406 -32.875 1 53.91 42 ARG B N 1
ATOM 2954 C CA . ARG B 1 42 ? -5.832 -23.156 -34.062 1 53.91 42 ARG B CA 1
ATOM 2955 C C . ARG B 1 42 ? -5.352 -22.469 -35.344 1 53.91 42 ARG B C 1
ATOM 2957 O O . ARG B 1 42 ? -5.465 -23.016 -36.438 1 53.91 42 ARG B O 1
ATOM 2964 N N . GLY B 1 43 ? -4.582 -21.547 -35.219 1 55.84 43 GLY B N 1
ATOM 2965 C CA . GLY B 1 43 ? -4.012 -20.984 -36.438 1 55.84 43 GLY B CA 1
ATOM 2966 C C . GLY B 1 43 ? -5.051 -20.391 -37.344 1 55.84 43 GLY B C 1
ATOM 2967 O O . GLY B 1 43 ? -6.223 -20.766 -37.312 1 55.84 43 GLY B O 1
ATOM 2968 N N . ILE B 1 44 ? -5.066 -19.188 -37.688 1 61.78 44 ILE B N 1
ATOM 2969 C CA . ILE B 1 44 ? -6.016 -18.609 -38.625 1 61.78 44 ILE B CA 1
ATOM 2970 C C . ILE B 1 44 ? -5.375 -18.516 -40 1 61.78 44 ILE B C 1
ATOM 2972 O O . ILE B 1 44 ? -4.152 -18.406 -40.125 1 61.78 44 ILE B O 1
ATOM 2976 N N . SER B 1 45 ? -6.109 -18.953 -40.938 1 67 45 SER B N 1
ATOM 2977 C CA . SER B 1 45 ? -5.656 -18.781 -42.312 1 67 45 SER B CA 1
ATOM 2978 C C . SER B 1 45 ? -5.203 -17.359 -42.594 1 67 45 SER B C 1
ATOM 2980 O O . SER B 1 45 ? -5.688 -16.422 -41.938 1 67 45 SER B O 1
ATOM 2982 N N . PRO B 1 46 ? -4.16 -17.203 -43.281 1 70.38 46 PRO B N 1
ATOM 2983 C CA . PRO B 1 46 ? -3.65 -15.867 -43.594 1 70.38 46 PRO B CA 1
ATOM 2984 C C . PRO B 1 46 ? -4.746 -14.914 -44.094 1 70.38 46 PRO B C 1
ATOM 2986 O O . PRO B 1 46 ? -4.711 -13.719 -43.781 1 70.38 46 PRO B O 1
ATOM 2989 N N . GLU B 1 47 ? -5.66 -15.383 -44.812 1 67.31 47 GLU B N 1
ATOM 2990 C CA . GLU B 1 47 ? -6.742 -14.531 -45.312 1 67.31 47 GLU B CA 1
ATOM 2991 C C . GLU B 1 47 ? -7.609 -14.039 -44.156 1 67.31 47 GLU B C 1
ATOM 2993 O O . GLU B 1 47 ? -7.961 -12.859 -44.094 1 67.31 47 GLU B O 1
ATOM 2998 N N . ARG B 1 48 ? -7.871 -14.93 -43.312 1 67.25 48 ARG B N 1
ATOM 2999 C CA . ARG B 1 48 ? -8.68 -14.547 -42.156 1 67.25 48 ARG B CA 1
ATOM 3000 C C . ARG B 1 48 ? -7.91 -13.617 -41.219 1 67.25 48 ARG B C 1
ATOM 3002 O O . ARG B 1 48 ? -8.484 -12.703 -40.625 1 67.25 48 ARG B O 1
ATOM 3009 N N . HIS B 1 49 ? -6.684 -13.922 -41.156 1 67.31 49 HIS B N 1
ATOM 3010 C CA . HIS B 1 49 ? -5.832 -13.039 -40.375 1 67.31 49 HIS B CA 1
ATOM 3011 C C . HIS B 1 49 ? -5.891 -11.609 -40.875 1 67.31 49 HIS B C 1
ATOM 3013 O O . HIS B 1 49 ? -6.062 -10.672 -40.094 1 67.31 49 HIS B O 1
ATOM 3019 N N . ALA B 1 50 ? -5.77 -11.5 -42.156 1 66.69 50 ALA B N 1
ATOM 3020 C CA . ALA B 1 50 ? -5.812 -10.18 -42.781 1 66.69 50 ALA B CA 1
ATOM 3021 C C . ALA B 1 50 ? -7.184 -9.539 -42.594 1 66.69 50 ALA B C 1
ATOM 3023 O O . ALA B 1 50 ? -7.285 -8.328 -42.375 1 66.69 50 ALA B O 1
ATOM 3024 N N . GLN B 1 51 ? -8.156 -10.258 -42.656 1 64.31 51 GLN B N 1
ATOM 3025 C CA . GLN B 1 51 ? -9.523 -9.766 -42.469 1 64.31 51 GLN B CA 1
ATOM 3026 C C . GLN B 1 51 ? -9.734 -9.281 -41.031 1 64.31 51 GLN B C 1
ATOM 3028 O O . GLN B 1 51 ? -10.352 -8.234 -40.812 1 64.31 51 GLN B O 1
ATOM 3033 N N . LEU B 1 52 ? -9.156 -10.047 -40.156 1 63.81 52 LEU B N 1
ATOM 3034 C CA . LEU B 1 52 ? -9.32 -9.68 -38.75 1 63.81 52 LEU B CA 1
ATOM 3035 C C . LEU B 1 52 ? -8.516 -8.43 -38.438 1 63.81 52 LEU B C 1
ATOM 3037 O O . LEU B 1 52 ? -8.953 -7.594 -37.625 1 63.81 52 LEU B O 1
ATOM 3041 N N . LEU B 1 53 ? -7.426 -8.406 -39.125 1 64.38 53 LEU B N 1
ATOM 3042 C CA . LEU B 1 53 ? -6.613 -7.211 -38.938 1 64.38 53 LEU B CA 1
ATOM 3043 C C . LEU B 1 53 ? -7.355 -5.969 -39.406 1 64.38 53 LEU B C 1
ATOM 3045 O O . LEU B 1 53 ? -7.32 -4.926 -38.75 1 64.38 53 LEU B O 1
ATOM 3049 N N . ALA B 1 54 ? -7.934 -6.156 -40.562 1 63.97 54 ALA B N 1
ATOM 3050 C CA . ALA B 1 54 ? -8.695 -5.055 -41.125 1 63.97 54 ALA B CA 1
ATOM 3051 C C . ALA B 1 54 ? -9.938 -4.75 -40.281 1 63.97 54 ALA B C 1
ATOM 3053 O O . ALA B 1 54 ? -10.273 -3.584 -40.062 1 63.97 54 ALA B O 1
ATOM 3054 N N . GLU B 1 55 ? -10.5 -5.68 -39.812 1 60.91 55 GLU B N 1
ATOM 3055 C CA . GLU B 1 55 ? -11.711 -5.527 -39 1 60.91 55 GLU B CA 1
ATOM 3056 C C . GLU B 1 55 ? -11.406 -4.859 -37.656 1 60.91 55 GLU B C 1
ATOM 3058 O O . GLU B 1 55 ? -12.211 -4.07 -37.156 1 60.91 55 GLU B O 1
ATOM 3063 N N . LEU B 1 56 ? -10.227 -5.176 -37.25 1 60.72 56 LEU B N 1
ATOM 3064 C CA . LEU B 1 56 ? -9.875 -4.645 -35.938 1 60.72 56 LEU B CA 1
ATOM 3065 C C . LEU B 1 56 ? -9.156 -3.307 -36.062 1 60.72 56 LEU B C 1
ATOM 3067 O O . LEU B 1 56 ? -8.883 -2.641 -35.062 1 60.72 56 LEU B O 1
ATOM 3071 N N . GLY B 1 57 ? -9.07 -2.902 -37.406 1 62.19 57 GLY B N 1
ATOM 3072 C CA . GLY B 1 57 ? -8.461 -1.616 -37.719 1 62.19 57 GLY B CA 1
ATOM 3073 C C . GLY B 1 57 ? -6.992 -1.548 -37.344 1 62.19 57 GLY B C 1
ATOM 3074 O O . GLY B 1 57 ? -6.473 -0.471 -37.062 1 62.19 57 GLY B O 1
ATOM 3075 N N . LEU B 1 58 ? -6.395 -2.666 -37.344 1 64.5 58 LEU B N 1
ATOM 3076 C CA . LEU B 1 58 ? -4.996 -2.721 -36.938 1 64.5 58 LEU B CA 1
ATOM 3077 C C . LEU B 1 58 ? -4.074 -2.359 -38.094 1 64.5 58 LEU B C 1
ATOM 3079 O O . LEU B 1 58 ? -2.863 -2.217 -37.906 1 64.5 58 LEU B O 1
ATOM 3083 N N . ASP B 1 59 ? -4.707 -2.154 -39.281 1 68.12 59 ASP B N 1
ATOM 3084 C CA . ASP B 1 59 ? -3.963 -1.746 -40.469 1 68.12 59 ASP B CA 1
ATOM 3085 C C . ASP B 1 59 ? -3.891 -0.224 -40.562 1 68.12 59 ASP B C 1
ATOM 3087 O O . ASP B 1 59 ? -3.141 0.311 -41.406 1 68.12 59 ASP B O 1
ATOM 3091 N N . LYS B 1 60 ? -4.57 0.406 -39.75 1 75.94 60 LYS B N 1
ATOM 3092 C CA . LYS B 1 60 ? -4.598 1.865 -39.812 1 75.94 60 LYS B CA 1
ATOM 3093 C C . LYS B 1 60 ? -3.447 2.457 -39 1 75.94 60 LYS B C 1
ATOM 3095 O O . LYS B 1 60 ? -2.826 1.761 -38.188 1 75.94 60 LYS B O 1
ATOM 3100 N N . PRO B 1 61 ? -3.143 3.74 -39.344 1 81.88 61 PRO B N 1
ATOM 3101 C CA . PRO B 1 61 ? -2.113 4.402 -38.562 1 81.88 61 PRO B CA 1
ATOM 3102 C C . PRO B 1 61 ? -2.436 4.402 -37.062 1 81.88 61 PRO B C 1
ATOM 3104 O O . PRO B 1 61 ? -3.609 4.363 -36.688 1 81.88 61 PRO B O 1
ATOM 3107 N N . MET B 1 62 ? -1.495 4.445 -36.25 1 81.62 62 MET B N 1
ATOM 3108 C CA . MET B 1 62 ? -1.606 4.293 -34.781 1 81.62 62 MET B CA 1
ATOM 3109 C C . MET B 1 62 ? -2.523 5.355 -34.219 1 81.62 62 MET B C 1
ATOM 3111 O O . MET B 1 62 ? -3.285 5.082 -33.281 1 81.62 62 MET B O 1
ATOM 3115 N N . TRP B 1 63 ? -2.406 6.582 -34.75 1 84.69 63 TRP B N 1
ATOM 3116 C CA . TRP B 1 63 ? -3.227 7.648 -34.188 1 84.69 63 TRP B CA 1
ATOM 3117 C C . TRP B 1 63 ? -4.707 7.387 -34.438 1 84.69 63 TRP B C 1
ATOM 3119 O O . TRP B 1 63 ? -5.551 7.703 -33.594 1 84.69 63 TRP B O 1
ATOM 3129 N N . GLN B 1 64 ? -5.051 6.801 -35.562 1 86.25 64 GLN B N 1
ATOM 3130 C CA . GLN B 1 64 ? -6.438 6.457 -35.844 1 86.25 64 GLN B CA 1
ATOM 3131 C C . GLN B 1 64 ? -6.91 5.297 -34.969 1 86.25 64 GLN B C 1
ATOM 3133 O O . GLN B 1 64 ? -8.062 5.273 -34.531 1 86.25 64 GLN B O 1
ATOM 3138 N N . GLN B 1 65 ? -6.012 4.395 -34.812 1 84.44 65 GLN B N 1
ATOM 3139 C CA . GLN B 1 65 ? -6.336 3.281 -33.938 1 84.44 65 GLN B CA 1
ATOM 3140 C C . GLN B 1 65 ? -6.617 3.77 -32.5 1 84.44 65 GLN B C 1
ATOM 3142 O O . GLN B 1 65 ? -7.523 3.264 -31.844 1 84.44 65 GLN B O 1
ATOM 3147 N N . TYR B 1 66 ? -5.844 4.762 -32.156 1 87.31 66 TYR B N 1
ATOM 3148 C CA . TYR B 1 66 ? -6.027 5.328 -30.844 1 87.31 66 TYR B CA 1
ATOM 3149 C C . TYR B 1 66 ? -7.379 6.023 -30.719 1 87.31 66 TYR B C 1
ATOM 3151 O O . TYR B 1 66 ? -8.078 5.871 -29.719 1 87.31 66 TYR B O 1
ATOM 3159 N N . LEU B 1 67 ? -7.746 6.766 -31.719 1 86.94 67 LEU B N 1
ATOM 3160 C CA . LEU B 1 67 ? -9.031 7.461 -31.703 1 86.94 67 LEU B CA 1
ATOM 3161 C C . LEU B 1 67 ? -10.188 6.473 -31.688 1 86.94 67 LEU B C 1
ATOM 3163 O O . LEU B 1 67 ? -11.211 6.711 -31.031 1 86.94 67 LEU B O 1
ATOM 3167 N N . HIS B 1 68 ? -9.992 5.438 -32.438 1 82.81 68 HIS B N 1
ATOM 3168 C CA . HIS B 1 68 ? -11.008 4.391 -32.406 1 82.81 68 HIS B CA 1
ATOM 3169 C C . HIS B 1 68 ? -11.117 3.744 -31.047 1 82.81 68 HIS B C 1
ATOM 3171 O O . HIS B 1 68 ? -12.227 3.439 -30.594 1 82.81 68 HIS B O 1
ATOM 3177 N N . TYR B 1 69 ? -9.977 3.455 -30.516 1 82.38 69 TYR B N 1
ATOM 3178 C CA . TYR B 1 69 ? -9.922 2.895 -29.172 1 82.38 69 TYR B CA 1
ATOM 3179 C C . TYR B 1 69 ? -10.648 3.795 -28.172 1 82.38 69 TYR B C 1
ATOM 3181 O O . TYR B 1 69 ? -11.469 3.324 -27.375 1 82.38 69 TYR B O 1
ATOM 3189 N N . ILE B 1 70 ? -10.445 5.082 -28.281 1 85.81 70 ILE B N 1
ATOM 3190 C CA . ILE B 1 70 ? -11.062 6.051 -27.375 1 85.81 70 ILE B CA 1
ATOM 3191 C C . ILE B 1 70 ? -12.57 6.098 -27.625 1 85.81 70 ILE B C 1
ATOM 3193 O O . ILE B 1 70 ? -13.352 6.203 -26.672 1 85.81 70 ILE B O 1
ATOM 3197 N N . TRP B 1 71 ? -12.906 6.062 -28.828 1 84.94 71 TRP B N 1
ATOM 3198 C CA . TRP B 1 71 ? -14.32 6.059 -29.188 1 84.94 71 TRP B CA 1
ATOM 3199 C C . TRP B 1 71 ? -15.023 4.832 -28.609 1 84.94 71 TRP B C 1
ATOM 3201 O O . TRP B 1 71 ? -16.141 4.93 -28.109 1 84.94 71 TRP B O 1
ATOM 3211 N N . GLY B 1 72 ? -14.43 3.783 -28.719 1 83.12 72 GLY B N 1
ATOM 3212 C CA . GLY B 1 72 ? -14.969 2.564 -28.141 1 83.12 72 GLY B CA 1
ATOM 3213 C C . GLY B 1 72 ? -15.125 2.639 -26.641 1 83.12 72 GLY B C 1
ATOM 3214 O O . GLY B 1 72 ? -16.172 2.281 -26.094 1 83.12 72 GLY B O 1
ATOM 3215 N N . VAL B 1 73 ? -14.133 3.123 -26 1 82.75 73 VAL B N 1
ATOM 3216 C CA . VAL B 1 73 ? -14.133 3.248 -24.547 1 82.75 73 VAL B CA 1
ATOM 3217 C C . VAL B 1 73 ? -15.258 4.176 -24.109 1 82.75 73 VAL B C 1
ATOM 3219 O O . VAL B 1 73 ? -15.961 3.893 -23.141 1 82.75 73 VAL B O 1
ATOM 3222 N N . MET B 1 74 ? -15.422 5.25 -24.828 1 83.62 74 MET B N 1
ATOM 3223 C CA . MET B 1 74 ? -16.438 6.238 -24.484 1 83.62 74 MET B CA 1
ATOM 3224 C C . MET B 1 74 ? -17.844 5.668 -24.703 1 83.62 74 MET B C 1
ATOM 3226 O O . MET B 1 74 ? -18.797 6.141 -24.094 1 83.62 74 MET B O 1
ATOM 3230 N N . HIS B 1 75 ? -17.906 4.672 -25.5 1 83.94 75 HIS B N 1
ATOM 3231 C CA . HIS B 1 75 ? -19.203 4.062 -25.766 1 83.94 75 HIS B CA 1
ATOM 3232 C C . HIS B 1 75 ? -19.359 2.75 -25 1 83.94 75 HIS B C 1
ATOM 3234 O O . HIS B 1 75 ? -20.234 1.941 -25.328 1 83.94 75 HIS B O 1
ATOM 3240 N N . GLY B 1 76 ? -18.469 2.543 -24.156 1 78.94 76 GLY B N 1
ATOM 3241 C CA . GLY B 1 76 ? -18.594 1.409 -23.266 1 78.94 76 GLY B CA 1
ATOM 3242 C C . GLY B 1 76 ? -18.016 0.13 -23.828 1 78.94 76 GLY B C 1
ATOM 3243 O O . GLY B 1 76 ? -18.188 -0.948 -23.25 1 78.94 76 GLY B O 1
ATOM 3244 N N . ASP B 1 77 ? -17.453 0.209 -24.938 1 84.12 77 ASP B N 1
ATOM 3245 C CA . ASP B 1 77 ? -16.812 -0.967 -25.531 1 84.12 77 ASP B CA 1
ATOM 3246 C C . ASP B 1 77 ? -15.375 -1.113 -25.047 1 84.12 77 ASP B C 1
ATOM 3248 O O . ASP B 1 77 ? -14.461 -0.5 -25.609 1 84.12 77 ASP B O 1
ATOM 3252 N N . MET B 1 78 ? -15.242 -1.978 -24.141 1 84.56 78 MET B N 1
ATOM 3253 C CA . MET B 1 78 ? -13.914 -2.199 -23.578 1 84.56 78 MET B CA 1
ATOM 3254 C C . MET B 1 78 ? -13.328 -3.518 -24.062 1 84.56 78 MET B C 1
ATOM 3256 O O . MET B 1 78 ? -12.281 -3.949 -23.594 1 84.56 78 MET B O 1
ATOM 3260 N N . GLY B 1 79 ? -14.008 -4.086 -24.984 1 81.94 79 GLY B N 1
ATOM 3261 C CA . GLY B 1 79 ? -13.539 -5.352 -25.516 1 81.94 79 GLY B CA 1
ATOM 3262 C C . GLY B 1 79 ? -14.234 -6.555 -24.906 1 81.94 79 GLY B C 1
ATOM 3263 O O . GLY B 1 79 ? -15.18 -6.398 -24.125 1 81.94 79 GLY B O 1
ATOM 3264 N N . ILE B 1 80 ? -13.781 -7.75 -25.375 1 86.5 80 ILE B N 1
ATOM 3265 C CA . ILE B 1 80 ? -14.359 -9.016 -24.938 1 86.5 80 ILE B CA 1
ATOM 3266 C C . ILE B 1 80 ? -13.273 -9.891 -24.312 1 86.5 80 ILE B C 1
ATOM 3268 O O . ILE B 1 80 ? -12.18 -10.016 -24.859 1 86.5 80 ILE B O 1
ATOM 3272 N N . SER B 1 81 ? -13.656 -10.375 -23.125 1 89.62 81 SER B N 1
ATOM 3273 C CA . SER B 1 81 ? -12.719 -11.273 -22.453 1 89.62 81 SER B CA 1
ATOM 3274 C C . SER B 1 81 ? -12.414 -12.492 -23.328 1 89.62 81 SER B C 1
ATOM 3276 O O . SER B 1 81 ? -13.32 -13.07 -23.938 1 89.62 81 SER B O 1
ATOM 3278 N N . LEU B 1 82 ? -11.148 -12.859 -23.375 1 80.94 82 LEU B N 1
ATOM 3279 C CA . LEU B 1 82 ? -10.734 -14.031 -24.141 1 80.94 82 LEU B CA 1
ATOM 3280 C C . LEU B 1 82 ? -11.156 -15.32 -23.438 1 80.94 82 LEU B C 1
ATOM 3282 O O . LEU B 1 82 ? -11.422 -16.328 -24.094 1 80.94 82 LEU B O 1
ATOM 3286 N N . LYS B 1 83 ? -11.211 -15.203 -22.203 1 83.62 83 LYS B N 1
ATOM 3287 C CA . LYS B 1 83 ? -11.5 -16.391 -21.406 1 83.62 83 LYS B CA 1
ATOM 3288 C C . LYS B 1 83 ? -13 -16.609 -21.281 1 83.62 83 LYS B C 1
ATOM 3290 O O . LYS B 1 83 ? -13.516 -17.672 -21.641 1 83.62 83 LYS B O 1
ATOM 3295 N N . SER B 1 84 ? -13.688 -15.656 -20.812 1 88.69 84 SER B N 1
ATOM 3296 C CA . SER B 1 84 ? -15.109 -15.82 -20.516 1 88.69 84 SER B CA 1
ATOM 3297 C C . SER B 1 84 ? -15.969 -15.492 -21.734 1 88.69 84 SER B C 1
ATOM 3299 O O . SER B 1 84 ? -17.141 -15.836 -21.797 1 88.69 84 SER B O 1
ATOM 3301 N N . ARG B 1 85 ? -15.367 -14.75 -22.688 1 89.75 85 ARG B N 1
ATOM 3302 C CA . ARG B 1 85 ? -16.062 -14.32 -23.891 1 89.75 85 ARG B CA 1
ATOM 3303 C C . ARG B 1 85 ? -17.203 -13.359 -23.562 1 89.75 85 ARG B C 1
ATOM 3305 O O . ARG B 1 85 ? -18.156 -13.25 -24.312 1 89.75 85 ARG B O 1
ATOM 3312 N N . LEU B 1 86 ? -17.141 -12.75 -22.469 1 92.12 86 LEU B N 1
ATOM 3313 C CA . LEU B 1 86 ? -18.078 -11.695 -22.062 1 92.12 86 LEU B CA 1
ATOM 3314 C C . LEU B 1 86 ? -17.438 -10.32 -22.203 1 92.12 86 LEU B C 1
ATOM 3316 O O . LEU B 1 86 ? -16.203 -10.195 -22.188 1 92.12 86 LEU B O 1
ATOM 3320 N N . PRO B 1 87 ? -18.375 -9.367 -22.422 1 92.19 87 PRO B N 1
ATOM 3321 C CA . PRO B 1 87 ? -17.828 -8.008 -22.406 1 92.19 87 PRO B CA 1
ATOM 3322 C C . PRO B 1 87 ? -17.109 -7.664 -21.109 1 92.19 87 PRO B C 1
ATOM 3324 O O . PRO B 1 87 ? -17.562 -8.047 -20.031 1 92.19 87 PRO B O 1
ATOM 3327 N N . VAL B 1 88 ? -15.945 -6.984 -21.266 1 92.56 88 VAL B N 1
ATOM 3328 C CA . VAL B 1 88 ? -15.125 -6.609 -20.109 1 92.56 88 VAL B CA 1
ATOM 3329 C C . VAL B 1 88 ? -15.953 -5.785 -19.125 1 92.56 88 VAL B C 1
ATOM 3331 O O . VAL B 1 88 ? -15.812 -5.934 -17.922 1 92.56 88 VAL B O 1
ATOM 3334 N N . TRP B 1 89 ? -16.875 -5.031 -19.641 1 91.19 89 TRP B N 1
ATOM 3335 C CA . TRP B 1 89 ? -17.734 -4.207 -18.797 1 91.19 89 TRP B CA 1
ATOM 3336 C C . TRP B 1 89 ? -18.594 -5.074 -17.891 1 91.19 89 TRP B C 1
ATOM 3338 O O . TRP B 1 89 ? -18.781 -4.758 -16.703 1 91.19 89 TRP B O 1
ATOM 3348 N N . ASP B 1 90 ? -19.047 -6.102 -18.406 1 92.69 90 ASP B N 1
ATOM 3349 C CA . ASP B 1 90 ? -19.938 -6.98 -17.656 1 92.69 90 ASP B CA 1
ATOM 3350 C C . ASP B 1 90 ? -19.172 -7.727 -16.547 1 92.69 90 ASP B C 1
ATOM 3352 O O . ASP B 1 90 ? -19.734 -8.039 -15.5 1 92.69 90 ASP B O 1
ATOM 3356 N N . GLU B 1 91 ? -17.984 -7.922 -16.781 1 93.25 91 GLU B N 1
ATOM 3357 C CA . GLU B 1 91 ? -17.141 -8.555 -15.766 1 93.25 91 GLU B CA 1
ATOM 3358 C C . GLU B 1 91 ? -16.703 -7.547 -14.703 1 93.25 91 GLU B C 1
ATOM 3360 O O . GLU B 1 91 ? -16.594 -7.895 -13.523 1 93.25 91 GLU B O 1
ATOM 3365 N N . PHE B 1 92 ? -16.547 -6.387 -15.133 1 93.25 92 PHE B N 1
ATOM 3366 C CA . PHE B 1 92 ? -15.992 -5.332 -14.297 1 93.25 92 PHE B CA 1
ATOM 3367 C C . PHE B 1 92 ? -17 -4.91 -13.227 1 93.25 92 PHE B C 1
ATOM 3369 O O . PHE B 1 92 ? -16.625 -4.762 -12.055 1 93.25 92 PHE B O 1
ATOM 3376 N N . VAL B 1 93 ? -18.188 -4.746 -13.555 1 92.94 93 VAL B N 1
ATOM 3377 C CA . VAL B 1 93 ? -19.172 -4.035 -12.734 1 92.94 93 VAL B CA 1
ATOM 3378 C C . VAL B 1 93 ? -19.375 -4.785 -11.422 1 92.94 93 VAL B C 1
ATOM 3380 O O . VAL B 1 93 ? -19.297 -4.199 -10.336 1 92.94 93 VAL B O 1
ATOM 3383 N N . PRO B 1 94 ? -19.641 -6.078 -11.523 1 93.5 94 PRO B N 1
ATOM 3384 C CA . PRO B 1 94 ? -19.828 -6.77 -10.25 1 93.5 94 PRO B CA 1
ATOM 3385 C C . PRO B 1 94 ? -18.562 -6.758 -9.383 1 93.5 94 PRO B C 1
ATOM 3387 O O . PRO B 1 94 ? -18.656 -6.688 -8.156 1 93.5 94 PRO B O 1
ATOM 3390 N N . ARG B 1 95 ? -17.438 -6.871 -9.977 1 93.56 95 ARG B N 1
ATOM 3391 C CA . ARG B 1 95 ? -16.172 -6.859 -9.25 1 93.56 95 ARG B CA 1
ATOM 3392 C C . ARG B 1 95 ? -15.906 -5.484 -8.641 1 93.56 95 ARG B C 1
ATOM 3394 O O . ARG B 1 95 ? -15.359 -5.383 -7.543 1 93.56 95 ARG B O 1
ATOM 3401 N N . PHE B 1 96 ? -16.281 -4.543 -9.398 1 92.62 96 PHE B N 1
ATOM 3402 C CA . PHE B 1 96 ? -16.172 -3.176 -8.906 1 92.62 96 PHE B CA 1
ATOM 3403 C C . PHE B 1 96 ? -17 -2.984 -7.641 1 92.62 96 PHE B C 1
ATOM 3405 O O . PHE B 1 96 ? -16.516 -2.412 -6.66 1 92.62 96 PHE B O 1
ATOM 3412 N N . LYS B 1 97 ? -18.156 -3.344 -7.645 1 94.12 97 LYS B N 1
ATOM 3413 C CA . LYS B 1 97 ? -19.047 -3.211 -6.496 1 94.12 97 LYS B CA 1
ATOM 3414 C C . LYS B 1 97 ? -18.5 -3.961 -5.285 1 94.12 97 LYS B C 1
ATOM 3416 O O . LYS B 1 97 ? -18.594 -3.48 -4.156 1 94.12 97 LYS B O 1
ATOM 3421 N N . ALA B 1 98 ? -17.938 -5.098 -5.559 1 94.94 98 ALA B N 1
ATOM 3422 C CA . ALA B 1 98 ? -17.344 -5.887 -4.484 1 94.94 98 ALA B CA 1
ATOM 3423 C C . ALA B 1 98 ? -16.172 -5.152 -3.855 1 94.94 98 ALA B C 1
ATOM 3425 O O . ALA B 1 98 ? -16.062 -5.062 -2.631 1 94.94 98 ALA B O 1
ATOM 3426 N N . THR B 1 99 ? -15.273 -4.648 -4.684 1 93.31 99 THR B N 1
ATOM 3427 C CA . THR B 1 99 ? -14.094 -3.938 -4.195 1 93.31 99 THR B CA 1
ATOM 3428 C C . THR B 1 99 ? -14.5 -2.643 -3.496 1 93.31 99 THR B C 1
ATOM 3430 O O . THR B 1 99 ? -13.938 -2.291 -2.457 1 93.31 99 THR B O 1
ATOM 3433 N N . MET B 1 100 ? -15.445 -2.002 -4.059 1 91.44 100 MET B N 1
ATOM 3434 C CA . MET B 1 100 ? -15.906 -0.749 -3.473 1 91.44 100 MET B CA 1
ATOM 3435 C C . MET B 1 100 ? -16.516 -0.986 -2.092 1 91.44 100 MET B C 1
ATOM 3437 O O . MET B 1 100 ? -16.234 -0.243 -1.15 1 91.44 100 MET B O 1
ATOM 3441 N N . GLU B 1 101 ? -17.312 -1.926 -2.039 1 94.88 101 GLU B N 1
ATOM 3442 C CA . GLU B 1 101 ? -17.938 -2.26 -0.762 1 94.88 101 GLU B CA 1
ATOM 3443 C C . GLU B 1 101 ? -16.891 -2.609 0.291 1 94.88 101 GLU B C 1
ATOM 3445 O O . GLU B 1 101 ? -16.969 -2.154 1.434 1 94.88 101 GLU B O 1
ATOM 3450 N N . LEU B 1 102 ? -15.945 -3.4 -0.056 1 95 102 LEU B N 1
ATOM 3451 C CA . LEU B 1 102 ? -14.867 -3.785 0.843 1 95 102 LEU B CA 1
ATOM 3452 C C . LEU B 1 102 ? -14.039 -2.57 1.246 1 95 102 LEU B C 1
ATOM 3454 O O . LEU B 1 102 ? -13.727 -2.389 2.426 1 95 102 LEU B O 1
ATOM 3458 N N . GLY B 1 103 ? -13.688 -1.776 0.269 1 93.38 103 GLY B N 1
ATOM 3459 C CA . GLY B 1 103 ? -12.883 -0.589 0.527 1 93.38 103 GLY B CA 1
ATOM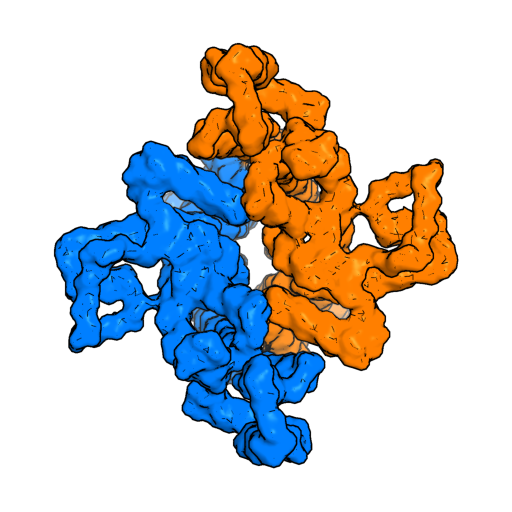 3460 C C . GLY B 1 103 ? -13.562 0.396 1.46 1 93.38 103 GLY B C 1
ATOM 3461 O O . GLY B 1 103 ? -12.938 0.929 2.375 1 93.38 103 GLY B O 1
ATOM 3462 N N . VAL B 1 104 ? -14.805 0.624 1.225 1 92.5 104 VAL B N 1
ATOM 3463 C CA . VAL B 1 104 ? -15.562 1.562 2.045 1 92.5 104 VAL B CA 1
ATOM 3464 C C . VAL B 1 104 ? -15.641 1.05 3.482 1 92.5 104 VAL B C 1
ATOM 3466 O O . VAL B 1 104 ? -15.43 1.811 4.43 1 92.5 104 VAL B O 1
ATOM 3469 N N . CYS B 1 105 ? -15.914 -0.186 3.625 1 95.94 105 CYS B N 1
ATOM 3470 C CA . CYS B 1 105 ? -15.992 -0.763 4.961 1 95.94 105 CYS B CA 1
ATOM 3471 C C . CYS B 1 105 ? -14.641 -0.736 5.656 1 95.94 105 CYS B C 1
ATOM 3473 O O . CYS B 1 105 ? -14.555 -0.492 6.859 1 95.94 105 CYS B O 1
ATOM 3475 N N . ALA B 1 106 ? -13.609 -1.021 4.926 1 96.12 106 ALA B N 1
ATOM 3476 C CA . ALA B 1 106 ? -12.258 -0.978 5.484 1 96.12 106 ALA B CA 1
ATOM 3477 C C . ALA B 1 106 ? -11.906 0.428 5.961 1 96.12 106 ALA B C 1
ATOM 3479 O O . ALA B 1 106 ? -11.352 0.602 7.047 1 96.12 106 ALA B O 1
ATOM 3480 N N . MET B 1 107 ? -12.273 1.404 5.188 1 93.5 107 MET B N 1
ATOM 3481 C CA . MET B 1 107 ? -11.969 2.787 5.543 1 93.5 107 MET B CA 1
ATOM 3482 C C . MET B 1 107 ? -12.82 3.24 6.727 1 93.5 107 MET B C 1
ATOM 3484 O O . MET B 1 107 ? -12.344 3.971 7.598 1 93.5 107 MET B O 1
ATOM 3488 N N . LEU B 1 108 ? -14.062 2.867 6.695 1 95.56 108 LEU B N 1
ATOM 3489 C CA . LEU B 1 108 ? -14.93 3.199 7.82 1 95.56 108 LEU B CA 1
ATOM 3490 C C . LEU B 1 108 ? -14.391 2.611 9.117 1 95.56 108 LEU B C 1
ATOM 3492 O O . LEU B 1 108 ? -14.391 3.279 10.156 1 95.56 108 LEU B O 1
ATOM 3496 N N . PHE B 1 109 ? -13.977 1.403 9.039 1 96.31 109 PHE B N 1
ATOM 3497 C CA . PHE B 1 109 ? -13.352 0.763 10.188 1 96.31 109 PHE B CA 1
ATOM 3498 C C . PHE B 1 109 ? -12.117 1.542 10.641 1 96.31 109 PHE B C 1
ATOM 3500 O O . PHE B 1 109 ? -11.961 1.841 11.82 1 96.31 109 PHE B O 1
ATOM 3507 N N . ALA B 1 110 ? -11.211 1.895 9.68 1 95.62 110 ALA B N 1
ATOM 3508 C CA . ALA B 1 110 ? -9.961 2.598 9.984 1 95.62 110 ALA B CA 1
ATOM 3509 C C . ALA B 1 110 ? -10.242 3.967 10.594 1 95.62 110 ALA B C 1
ATOM 3511 O O . ALA B 1 110 ? -9.586 4.359 11.57 1 95.62 110 ALA B O 1
ATOM 3512 N N . VAL B 1 111 ? -11.234 4.656 10.094 1 95.5 111 VAL B N 1
ATOM 3513 C CA . VAL B 1 111 ? -11.547 6.004 10.555 1 95.5 111 VAL B CA 1
ATOM 3514 C C . VAL B 1 111 ? -12.258 5.93 11.906 1 95.5 111 VAL B C 1
ATOM 3516 O O . VAL B 1 111 ? -11.914 6.656 12.844 1 95.5 111 VAL B O 1
ATOM 3519 N N . ALA B 1 112 ? -13.242 5.051 12.023 1 97.12 112 ALA B N 1
ATOM 3520 C CA . ALA B 1 112 ? -14.062 4.938 13.234 1 97.12 112 ALA B CA 1
ATOM 3521 C C . ALA B 1 112 ? -13.211 4.527 14.43 1 97.12 112 ALA B C 1
ATOM 3523 O O . ALA B 1 112 ? -13.477 4.953 15.562 1 97.12 112 ALA B O 1
ATOM 3524 N N . VAL B 1 113 ? -12.273 3.768 14.203 1 96.31 113 VAL B N 1
ATOM 3525 C CA . VAL B 1 113 ? -11.43 3.291 15.297 1 96.31 113 VAL B CA 1
ATOM 3526 C C . VAL B 1 113 ? -10.188 4.168 15.406 1 96.31 113 VAL B C 1
ATOM 3528 O O . VAL B 1 113 ? -9.766 4.52 16.516 1 96.31 113 VAL B O 1
ATOM 3531 N N . GLY B 1 114 ? -9.602 4.531 14.289 1 96.06 114 GLY B N 1
ATOM 3532 C CA . GLY B 1 114 ? -8.32 5.227 14.258 1 96.06 114 GLY B CA 1
ATOM 3533 C C . GLY B 1 114 ? -8.375 6.609 14.875 1 96.06 114 GLY B C 1
ATOM 3534 O O . GLY B 1 114 ? -7.488 6.988 15.641 1 96.06 114 GLY B O 1
ATOM 3535 N N . ILE B 1 115 ? -9.375 7.379 14.555 1 95.56 115 ILE B N 1
ATOM 3536 C CA . ILE B 1 115 ? -9.469 8.75 15.039 1 95.56 115 ILE B CA 1
ATOM 3537 C C . ILE B 1 115 ? -9.664 8.742 16.547 1 95.56 115 ILE B C 1
ATOM 3539 O O . ILE B 1 115 ? -8.891 9.359 17.281 1 95.56 115 ILE B O 1
ATOM 3543 N N . PRO B 1 116 ? -10.664 7.98 17.078 1 95.81 116 PRO B N 1
ATOM 3544 C CA . PRO B 1 116 ? -10.844 7.969 18.531 1 95.81 116 PRO B CA 1
ATOM 3545 C C . PRO B 1 116 ? -9.617 7.457 19.281 1 95.81 116 PRO B C 1
ATOM 3547 O O . PRO B 1 116 ? -9.234 8.016 20.312 1 95.81 116 PRO B O 1
ATOM 3550 N N . VAL B 1 117 ? -9 6.473 18.812 1 95.44 117 VAL B N 1
ATOM 3551 C CA . VAL B 1 117 ? -7.82 5.906 19.453 1 95.44 117 VAL B CA 1
ATOM 3552 C C . VAL B 1 117 ? -6.676 6.922 19.422 1 95.44 117 VAL B C 1
ATOM 3554 O O . VAL B 1 117 ? -5.965 7.094 20.422 1 95.44 117 VAL B O 1
ATOM 3557 N N . GLY B 1 118 ? -6.488 7.566 18.297 1 94 118 GLY B N 1
ATOM 3558 C CA . GLY B 1 118 ? -5.457 8.586 18.203 1 94 118 GLY B CA 1
ATOM 3559 C C . GLY B 1 118 ? -5.691 9.766 19.125 1 94 118 GLY B C 1
ATOM 3560 O O . GLY B 1 118 ? -4.754 10.273 19.734 1 94 118 GLY B O 1
ATOM 3561 N N . VAL B 1 119 ? -6.914 10.18 19.219 1 94.12 119 VAL B N 1
ATOM 3562 C CA . VAL B 1 119 ? -7.281 11.289 20.078 1 94.12 119 VAL B CA 1
ATOM 3563 C C . VAL B 1 119 ? -7.02 10.914 21.547 1 94.12 119 VAL B C 1
ATOM 3565 O O . VAL B 1 119 ? -6.391 11.672 22.281 1 94.12 119 VAL B O 1
ATOM 3568 N N . LEU B 1 120 ? -7.5 9.734 21.875 1 93.81 120 LEU B N 1
ATOM 3569 C CA . LEU B 1 120 ? -7.352 9.289 23.266 1 93.81 120 LEU B CA 1
ATOM 3570 C C . LEU B 1 120 ? -5.883 9.094 23.609 1 93.81 120 LEU B C 1
ATOM 3572 O O . LEU B 1 120 ? -5.465 9.367 24.734 1 93.81 120 LEU B O 1
ATOM 3576 N N . ALA B 1 121 ? -5.176 8.594 22.719 1 91.88 121 ALA B N 1
ATOM 3577 C CA . ALA B 1 121 ? -3.746 8.398 22.953 1 91.88 121 ALA B CA 1
ATOM 3578 C C . ALA B 1 121 ? -3.041 9.734 23.172 1 91.88 121 ALA B C 1
ATOM 3580 O O . ALA B 1 121 ? -2.141 9.836 24.016 1 91.88 121 ALA B O 1
ATOM 3581 N N . ALA B 1 122 ? -3.438 10.727 22.422 1 90.62 122 ALA B N 1
ATOM 3582 C CA . ALA B 1 122 ? -2.84 12.047 22.562 1 90.62 122 ALA B CA 1
ATOM 3583 C C . ALA B 1 122 ? -3.238 12.695 23.891 1 90.62 122 ALA B C 1
ATOM 3585 O O . ALA B 1 122 ? -2.418 13.352 24.531 1 90.62 122 ALA B O 1
ATOM 3586 N N . VAL B 1 123 ? -4.508 12.539 24.25 1 90.69 123 VAL B N 1
ATOM 3587 C CA . VAL B 1 123 ? -5.035 13.156 25.469 1 90.69 123 VAL B CA 1
ATOM 3588 C C . VAL B 1 123 ? -4.391 12.508 26.688 1 90.69 123 VAL B C 1
ATOM 3590 O O . VAL B 1 123 ? -4.137 13.18 27.688 1 90.69 123 VAL B O 1
ATOM 3593 N N . LYS B 1 124 ? -4.156 11.258 26.609 1 91.56 124 LYS B N 1
ATOM 3594 C CA . LYS B 1 124 ? -3.508 10.539 27.703 1 91.56 124 LYS B CA 1
ATOM 3595 C C . LYS B 1 124 ? -2.039 10.273 27.391 1 91.56 124 LYS B C 1
ATOM 3597 O O . LYS B 1 124 ? -1.561 9.148 27.547 1 91.56 124 LYS B O 1
ATOM 3602 N N . ARG B 1 125 ? -1.55 11.297 27.031 1 85.94 125 ARG B N 1
ATOM 3603 C CA . ARG B 1 125 ? -0.161 11.18 26.609 1 85.94 125 ARG B CA 1
ATOM 3604 C C . ARG B 1 125 ? 0.703 10.555 27.703 1 85.94 125 ARG B C 1
ATOM 3606 O O . ARG B 1 125 ? 0.634 10.969 28.859 1 85.94 125 ARG B O 1
ATOM 3613 N N . GLY B 1 126 ? 1.543 9.508 27.328 1 82.25 126 GLY B N 1
ATOM 3614 C CA . GLY B 1 126 ? 2.457 8.891 28.281 1 82.25 126 GLY B CA 1
ATOM 3615 C C . GLY B 1 126 ? 1.817 7.777 29.078 1 82.25 126 GLY B C 1
ATOM 3616 O O . GLY B 1 126 ? 2.502 7.066 29.828 1 82.25 126 GLY B O 1
ATOM 3617 N N . SER B 1 127 ? 0.571 7.605 28.922 1 87.12 127 SER B N 1
ATOM 3618 C CA . SER B 1 127 ? -0.148 6.551 29.641 1 87.12 127 SER B CA 1
ATOM 3619 C C . SER B 1 127 ? 0.071 5.195 28.984 1 87.12 127 SER B C 1
ATOM 3621 O O . SER B 1 127 ? 0.68 5.105 27.906 1 87.12 127 SER B O 1
ATOM 3623 N N . ILE B 1 128 ? -0.412 4.18 29.688 1 85.31 128 ILE B N 1
ATOM 3624 C CA . ILE B 1 128 ? -0.34 2.82 29.172 1 85.31 128 ILE B CA 1
ATOM 3625 C C . ILE B 1 128 ? -1.176 2.713 27.891 1 85.31 128 ILE B C 1
ATOM 3627 O O . ILE B 1 128 ? -0.809 1.995 26.969 1 85.31 128 ILE B O 1
ATOM 3631 N N . PHE B 1 129 ? -2.246 3.424 27.922 1 87.06 129 PHE B N 1
ATOM 3632 C CA . PHE B 1 129 ? -3.102 3.398 26.734 1 87.06 129 PHE B CA 1
ATOM 3633 C C . PHE B 1 129 ? -2.387 4.012 25.547 1 87.06 129 PHE B C 1
ATOM 3635 O O . PHE B 1 129 ? -2.482 3.5 24.422 1 87.06 129 PHE B O 1
ATOM 3642 N N . ASP B 1 130 ? -1.773 5.078 25.766 1 87.19 130 ASP B N 1
ATOM 3643 C CA . ASP B 1 130 ? -0.995 5.734 24.719 1 87.19 130 ASP B CA 1
ATOM 3644 C C . ASP B 1 130 ? 0.049 4.789 24.141 1 87.19 130 ASP B C 1
ATOM 3646 O O . ASP B 1 130 ? 0.036 4.508 22.938 1 87.19 130 ASP B O 1
ATOM 3650 N N . HIS B 1 131 ? 0.72 4.16 25.031 1 80 131 HIS B N 1
ATOM 3651 C CA . HIS B 1 131 ? 1.8 3.279 24.594 1 80 131 HIS B CA 1
ATOM 3652 C C . HIS B 1 131 ? 1.252 2.023 23.922 1 80 131 HIS B C 1
ATOM 3654 O O . HIS B 1 131 ? 1.783 1.573 22.906 1 80 131 HIS B O 1
ATOM 3660 N N . THR B 1 132 ? 0.251 1.581 24.453 1 82.88 132 THR B N 1
ATOM 3661 C CA . THR B 1 132 ? -0.326 0.354 23.906 1 82.88 132 THR B CA 1
ATOM 3662 C C . THR B 1 132 ? -0.975 0.612 22.562 1 82.88 132 THR B C 1
ATOM 3664 O O . THR B 1 132 ? -0.847 -0.199 21.641 1 82.88 132 THR B O 1
ATOM 3667 N N . SER B 1 133 ? -1.683 1.689 22.422 1 85.31 133 SER B N 1
ATOM 3668 C CA . SER B 1 133 ? -2.363 1.997 21.156 1 85.31 133 SER B CA 1
ATOM 3669 C C . SER B 1 133 ? -1.365 2.234 20.031 1 85.31 133 SER B C 1
ATOM 3671 O O . SER B 1 133 ? -1.531 1.71 18.922 1 85.31 133 SER B O 1
ATOM 3673 N N . VAL B 1 134 ? -0.373 2.904 20.391 1 79.31 134 VAL B N 1
ATOM 3674 C CA . VAL B 1 134 ? 0.655 3.188 19.391 1 79.31 134 VAL B CA 1
ATOM 3675 C C . VAL B 1 134 ? 1.427 1.91 19.062 1 79.31 134 VAL B C 1
ATOM 3677 O O . VAL B 1 134 ? 1.741 1.646 17.906 1 79.31 134 VAL B O 1
ATOM 3680 N N . GLY B 1 135 ? 1.673 1.136 20.047 1 78.12 135 GLY B N 1
ATOM 3681 C CA . GLY B 1 135 ? 2.342 -0.14 19.844 1 78.12 135 GLY B CA 1
ATOM 3682 C C . GLY B 1 135 ? 1.547 -1.1 18.984 1 78.12 135 GLY B C 1
ATOM 3683 O O . GLY B 1 135 ? 2.098 -1.726 18.062 1 78.12 135 GLY B O 1
ATOM 3684 N N . LEU B 1 136 ? 0.315 -1.149 19.219 1 81.25 136 LEU B N 1
ATOM 3685 C CA . LEU B 1 136 ? -0.554 -2.037 18.453 1 81.25 136 LEU B CA 1
ATOM 3686 C C . LEU B 1 136 ? -0.677 -1.566 17.016 1 81.25 136 LEU B C 1
ATOM 3688 O O . LEU B 1 136 ? -0.746 -2.385 16.094 1 81.25 136 LEU B O 1
ATOM 3692 N N . ALA B 1 137 ? -0.805 -0.305 16.891 1 80.38 137 ALA B N 1
ATOM 3693 C CA . ALA B 1 137 ? -0.864 0.247 15.539 1 80.38 137 ALA B CA 1
ATOM 3694 C C . ALA B 1 137 ? 0.409 -0.07 14.758 1 80.38 137 ALA B C 1
ATOM 3696 O O . ALA B 1 137 ? 0.351 -0.418 13.578 1 80.38 137 ALA B O 1
ATOM 3697 N N . LEU B 1 138 ? 1.488 -0.017 15.461 1 74.69 138 LEU B N 1
ATOM 3698 C CA . LEU B 1 138 ? 2.773 -0.332 14.852 1 74.69 138 LEU B CA 1
ATOM 3699 C C . LEU B 1 138 ? 2.863 -1.815 14.508 1 74.69 138 LEU B C 1
ATOM 3701 O O . LEU B 1 138 ? 3.426 -2.186 13.469 1 74.69 138 LEU B O 1
ATOM 3705 N N . THR B 1 139 ? 2.361 -2.607 15.336 1 74.81 139 THR B N 1
ATOM 3706 C CA . THR B 1 139 ? 2.361 -4.047 15.094 1 74.81 139 THR B CA 1
ATOM 3707 C C . THR B 1 139 ? 1.566 -4.379 13.836 1 74.81 139 THR B C 1
ATOM 3709 O O . THR B 1 139 ? 2.021 -5.16 12.992 1 74.81 139 THR B O 1
ATOM 3712 N N . GLY B 1 140 ? 0.373 -3.879 13.805 1 73.19 140 GLY B N 1
ATOM 3713 C CA . GLY B 1 140 ? -0.44 -4.098 12.625 1 73.19 140 GLY B CA 1
ATOM 3714 C C . GLY B 1 140 ? 0.227 -3.619 11.344 1 73.19 140 GLY B C 1
ATOM 3715 O O . GLY B 1 140 ? 0.175 -4.301 10.32 1 73.19 140 GLY B O 1
ATOM 3716 N N . TYR B 1 141 ? 0.858 -2.602 11.477 1 74.75 141 TYR B N 1
ATOM 3717 C CA . TYR B 1 141 ? 1.551 -1.97 10.359 1 74.75 141 TYR B CA 1
ATOM 3718 C C . TYR B 1 141 ? 2.766 -2.787 9.938 1 74.75 141 TYR B C 1
ATOM 3720 O O . TYR B 1 141 ? 3.137 -2.799 8.766 1 74.75 141 TYR B O 1
ATOM 3728 N N . SER B 1 142 ? 3.338 -3.533 10.852 1 73.69 142 SER B N 1
ATOM 3729 C CA . SER B 1 142 ? 4.613 -4.207 10.633 1 73.69 142 SER B CA 1
ATOM 3730 C C . SER B 1 142 ? 4.406 -5.617 10.086 1 73.69 142 SER B C 1
ATOM 3732 O O . SER B 1 142 ? 5.367 -6.277 9.68 1 73.69 142 SER B O 1
ATOM 3734 N N . MET B 1 143 ? 3.219 -6.02 10.078 1 77.44 143 MET B N 1
ATOM 3735 C CA . MET B 1 143 ? 2.93 -7.363 9.586 1 77.44 143 MET B CA 1
ATOM 3736 C C . MET B 1 143 ? 2.586 -7.336 8.102 1 77.44 143 MET B C 1
ATOM 3738 O O . MET B 1 143 ? 1.841 -6.465 7.648 1 77.44 143 MET B O 1
ATOM 3742 N N . PRO B 1 144 ? 3.219 -8.297 7.363 1 76.25 144 PRO B N 1
ATOM 3743 C CA . PRO B 1 144 ? 2.744 -8.422 5.984 1 76.25 144 PRO B CA 1
ATOM 3744 C C . PRO B 1 144 ? 1.246 -8.711 5.898 1 76.25 144 PRO B C 1
ATOM 3746 O O . PRO B 1 144 ? 0.722 -9.508 6.676 1 76.25 144 PRO B O 1
ATOM 3749 N N . ILE B 1 145 ? 0.656 -8.031 5.035 1 79.56 145 ILE B N 1
ATOM 3750 C CA . ILE B 1 145 ? -0.8 -8.07 4.941 1 79.56 145 ILE B CA 1
ATOM 3751 C C . ILE B 1 145 ? -1.259 -9.508 4.695 1 79.56 145 ILE B C 1
ATOM 3753 O O . ILE B 1 145 ? -2.279 -9.945 5.234 1 79.56 145 ILE B O 1
ATOM 3757 N N . PHE B 1 146 ? -0.593 -10.227 3.785 1 76.88 146 PHE B N 1
ATOM 3758 C CA . PHE B 1 146 ? -1.022 -11.586 3.48 1 76.88 146 PHE B CA 1
ATOM 3759 C C . PHE B 1 146 ? -0.933 -12.469 4.719 1 76.88 146 PHE B C 1
ATOM 3761 O O . PHE B 1 146 ? -1.804 -13.312 4.949 1 76.88 146 PHE B O 1
ATOM 3768 N N . TRP B 1 147 ? 0.102 -12.312 5.422 1 77.69 147 TRP B N 1
ATOM 3769 C CA . TRP B 1 147 ? 0.279 -13.102 6.637 1 77.69 147 TRP B CA 1
ATOM 3770 C C . TRP B 1 147 ? -0.768 -12.734 7.68 1 77.69 147 TRP B C 1
ATOM 3772 O O . TRP B 1 147 ? -1.322 -13.609 8.344 1 77.69 147 TRP B O 1
ATOM 3782 N N . TRP B 1 148 ? -0.904 -11.508 7.844 1 84.06 148 TRP B N 1
ATOM 3783 C CA . TRP B 1 148 ? -1.917 -11.023 8.773 1 84.06 148 TRP B CA 1
ATOM 3784 C C . TRP B 1 148 ? -3.291 -11.586 8.422 1 84.06 148 TRP B C 1
ATOM 3786 O O . TRP B 1 148 ? -4.016 -12.062 9.305 1 84.06 148 TRP B O 1
ATOM 3796 N N . GLY B 1 149 ? -3.641 -11.516 7.184 1 86.44 149 GLY B N 1
ATOM 3797 C CA . GLY B 1 149 ? -4.906 -12.07 6.73 1 86.44 149 GLY B CA 1
ATOM 3798 C C . GLY B 1 149 ? -5.031 -13.562 6.988 1 86.44 149 GLY B C 1
ATOM 3799 O O . GLY B 1 149 ? -6.062 -14.023 7.488 1 86.44 149 GLY B O 1
ATOM 3800 N N . MET B 1 150 ? -4.051 -14.258 6.672 1 81.12 150 MET B N 1
ATOM 3801 C CA . MET B 1 150 ? -4.07 -15.711 6.848 1 81.12 150 MET B CA 1
ATOM 3802 C C . MET B 1 150 ? -4.184 -16.078 8.32 1 81.12 150 MET B C 1
ATOM 3804 O O . MET B 1 150 ? -4.898 -17.016 8.68 1 81.12 150 MET B O 1
ATOM 3808 N N . MET B 1 151 ? -3.482 -15.336 9.148 1 82.81 151 MET B N 1
ATOM 3809 C CA . MET B 1 151 ? -3.527 -15.602 10.586 1 82.81 151 MET B CA 1
ATOM 3810 C C . MET B 1 151 ? -4.922 -15.344 11.141 1 82.81 151 MET B C 1
ATOM 3812 O O . MET B 1 151 ? -5.41 -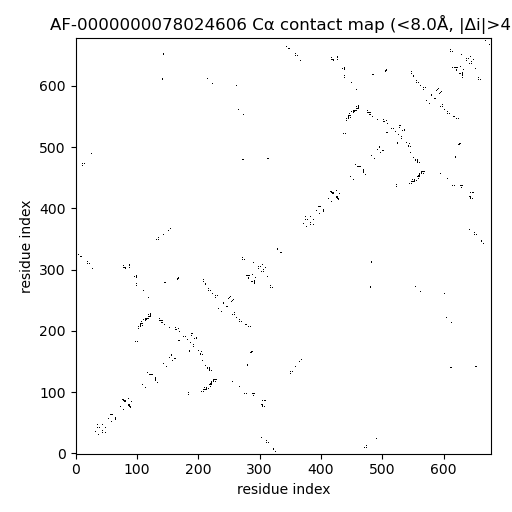16.109 11.984 1 82.81 151 MET B O 1
ATOM 3816 N N . LEU B 1 152 ? -5.453 -14.312 10.742 1 88 152 LEU B N 1
ATOM 3817 C CA . LEU B 1 152 ? -6.793 -14 11.234 1 88 152 LEU B CA 1
ATOM 3818 C C . LEU B 1 152 ? -7.801 -15.047 10.773 1 88 152 LEU B C 1
ATOM 3820 O O . LEU B 1 152 ? -8.719 -15.398 11.516 1 88 152 LEU B O 1
ATOM 3824 N N . ILE B 1 153 ? -7.648 -15.516 9.523 1 88 153 ILE B N 1
ATOM 3825 C CA . ILE B 1 153 ? -8.523 -16.578 9.047 1 88 153 ILE B CA 1
ATOM 3826 C C . ILE B 1 153 ? -8.359 -17.812 9.93 1 88 153 ILE B C 1
ATOM 3828 O O . ILE B 1 153 ? -9.352 -18.406 10.367 1 88 153 ILE B O 1
ATOM 3832 N N . MET B 1 154 ? -7.223 -18.188 10.172 1 82.38 154 MET B N 1
ATOM 3833 C CA . MET B 1 154 ? -6.934 -19.406 10.938 1 82.38 154 MET B CA 1
ATOM 3834 C C . MET B 1 154 ? -7.453 -19.281 12.359 1 82.38 154 MET B C 1
ATOM 3836 O O . MET B 1 154 ? -8.047 -20.219 12.891 1 82.38 154 MET B O 1
ATOM 3840 N N . LEU B 1 155 ? -7.262 -18.141 12.953 1 83.38 155 LEU B N 1
ATOM 3841 C CA . LEU B 1 155 ? -7.633 -17.953 14.352 1 83.38 155 LEU B CA 1
ATOM 3842 C C . LEU B 1 155 ? -9.133 -17.688 14.484 1 83.38 155 LEU B C 1
ATOM 3844 O O . LEU B 1 155 ? -9.828 -18.391 15.211 1 83.38 155 LEU B O 1
ATOM 3848 N N . VAL B 1 156 ? -9.609 -16.781 13.75 1 89.75 156 VAL B N 1
ATOM 3849 C CA . VAL B 1 156 ? -10.961 -16.297 13.961 1 89.75 156 VAL B CA 1
ATOM 3850 C C . VAL B 1 156 ? -11.953 -17.172 13.195 1 89.75 156 VAL B C 1
ATOM 3852 O O . VAL B 1 156 ? -13.031 -17.484 13.711 1 89.75 156 VAL B O 1
ATOM 3855 N N . SER B 1 157 ? -11.586 -17.531 11.984 1 89.81 157 SER B N 1
ATOM 3856 C CA . SER B 1 157 ? -12.531 -18.266 11.148 1 89.81 157 SER B CA 1
ATOM 3857 C C . SER B 1 157 ? -12.438 -19.766 11.406 1 89.81 157 SER B C 1
ATOM 3859 O O . SER B 1 157 ? -13.461 -20.453 11.469 1 89.81 157 SER B O 1
ATOM 3861 N N . VAL B 1 158 ? -11.305 -20.25 11.492 1 84.31 158 VAL B N 1
ATOM 3862 C CA . VAL B 1 158 ? -11.133 -21.703 11.562 1 84.31 158 VAL B CA 1
ATOM 3863 C C . VAL B 1 158 ? -11.156 -22.156 13.016 1 84.31 158 VAL B C 1
ATOM 3865 O O . VAL B 1 158 ? -11.969 -23 13.398 1 84.31 158 VAL B O 1
ATOM 3868 N N . TYR B 1 159 ? -10.391 -21.562 13.836 1 82.06 159 TYR B N 1
ATOM 3869 C CA . TYR B 1 159 ? -10.266 -22.016 15.219 1 82.06 159 TYR B CA 1
ATOM 3870 C C . TYR B 1 159 ? -11.484 -21.625 16.031 1 82.06 159 TYR B C 1
ATOM 3872 O O . TYR B 1 159 ? -12.109 -22.469 16.688 1 82.06 159 TYR B O 1
ATOM 3880 N N . TRP B 1 160 ? -11.836 -20.328 16.047 1 90.06 160 TRP B N 1
ATOM 3881 C CA . TRP B 1 160 ? -12.93 -19.844 16.859 1 90.06 160 TRP B CA 1
ATOM 3882 C C . TRP B 1 160 ? -14.258 -19.938 16.109 1 90.06 160 TRP B C 1
ATOM 3884 O O . TRP B 1 160 ? -15.328 -19.812 16.719 1 90.06 160 TRP B O 1
ATOM 3894 N N . ASN B 1 161 ? -14.195 -20.141 14.797 1 92.06 161 ASN B N 1
ATOM 3895 C CA . ASN B 1 161 ? -15.383 -20.281 13.961 1 92.06 161 ASN B CA 1
ATOM 3896 C C . ASN B 1 161 ? -16.312 -19.078 14.109 1 92.06 161 ASN B C 1
ATOM 3898 O O . ASN B 1 161 ? -17.516 -19.234 14.25 1 92.06 161 ASN B O 1
ATOM 3902 N N . LEU B 1 162 ? -15.734 -17.906 14.125 1 93 162 LEU B N 1
ATOM 3903 C CA . LEU B 1 162 ? -16.516 -16.703 14.352 1 93 162 LEU B CA 1
ATOM 3904 C C . LEU B 1 162 ? -16.938 -16.062 13.031 1 93 162 LEU B C 1
ATOM 3906 O O . LEU B 1 162 ? -17.938 -15.336 12.977 1 93 162 LEU B O 1
ATOM 3910 N N . THR B 1 163 ? -16.141 -16.188 12.031 1 94.19 163 THR B N 1
ATOM 3911 C CA . THR B 1 163 ? -16.406 -15.602 10.719 1 94.19 163 THR B CA 1
ATOM 3912 C C . THR B 1 163 ? -16.141 -16.609 9.609 1 94.19 163 THR B C 1
ATOM 3914 O O . THR B 1 163 ? -15.43 -17.594 9.828 1 94.19 163 THR B O 1
ATOM 3917 N N . PRO B 1 164 ? -16.766 -16.375 8.461 1 93.12 164 PRO B N 1
ATOM 3918 C CA . PRO B 1 164 ? -16.453 -17.25 7.328 1 93.12 164 PRO B CA 1
ATOM 3919 C C . PRO B 1 164 ? -15.031 -17.062 6.816 1 93.12 164 PRO B C 1
ATOM 3921 O O . PRO B 1 164 ? -14.383 -16.047 7.125 1 93.12 164 PRO B O 1
ATOM 3924 N N . VAL B 1 165 ? -14.594 -18.047 6.055 1 88.62 165 VAL B N 1
ATOM 3925 C CA . VAL B 1 165 ? -13.211 -18.078 5.586 1 88.62 165 VAL B CA 1
ATOM 3926 C C . VAL B 1 165 ? -13.078 -17.281 4.293 1 88.62 165 VAL B C 1
ATOM 3928 O O . VAL B 1 165 ? -12.047 -16.656 4.047 1 88.62 165 VAL B O 1
ATOM 3931 N N . SER B 1 166 ? -14.109 -17.344 3.482 1 90.62 166 SER B N 1
ATOM 3932 C CA . SER B 1 166 ? -13.953 -16.75 2.16 1 90.62 166 SER B CA 1
ATOM 3933 C C . SER B 1 166 ? -15.305 -16.328 1.58 1 90.62 166 SER B C 1
ATOM 3935 O O . SER B 1 166 ? -16.359 -16.766 2.066 1 90.62 166 SER B O 1
ATOM 3937 N N . GLY B 1 167 ? -15.18 -15.414 0.607 1 91.56 167 GLY B N 1
ATOM 3938 C CA . GLY B 1 167 ? -16.375 -15.039 -0.133 1 91.56 167 GLY B CA 1
ATOM 3939 C C . GLY B 1 167 ? -17.078 -13.828 0.445 1 91.56 167 GLY B C 1
ATOM 3940 O O . GLY B 1 167 ? -16.656 -13.281 1.461 1 91.56 167 GLY B O 1
ATOM 3941 N N . ARG B 1 168 ? -18.156 -13.484 -0.212 1 94.12 168 ARG B N 1
ATOM 3942 C CA . ARG B 1 168 ? -18.938 -12.32 0.196 1 94.12 168 ARG B CA 1
ATOM 3943 C C . ARG B 1 168 ? -20.172 -12.742 0.99 1 94.12 168 ARG B C 1
ATOM 3945 O O . ARG B 1 168 ? -20.688 -11.969 1.8 1 94.12 168 ARG B O 1
ATOM 3952 N N . VAL B 1 169 ? -20.656 -13.867 0.652 1 94.12 169 VAL B N 1
ATOM 3953 C CA . VAL B 1 169 ? -21.812 -14.461 1.322 1 94.12 169 VAL B CA 1
ATOM 3954 C C . VAL B 1 169 ? -21.719 -15.984 1.248 1 94.12 169 VAL B C 1
ATOM 3956 O O . VAL B 1 169 ? -20.984 -16.531 0.43 1 94.12 169 VAL B O 1
ATOM 3959 N N . SER B 1 170 ? -22.5 -16.562 2.127 1 92.88 170 SER B N 1
ATOM 3960 C CA . SER B 1 170 ? -22.578 -18.031 2.096 1 92.88 170 SER B CA 1
ATOM 3961 C C . SER B 1 170 ? -23.359 -18.516 0.881 1 92.88 170 SER B C 1
ATOM 3963 O O . SER B 1 170 ? -24.156 -17.766 0.307 1 92.88 170 SER B O 1
ATOM 3965 N N . ASP B 1 171 ? -23.078 -19.719 0.542 1 88.25 171 ASP B N 1
ATOM 3966 C CA . ASP B 1 171 ? -23.75 -20.344 -0.599 1 88.25 171 ASP B CA 1
ATOM 3967 C C . ASP B 1 171 ? -25.25 -20.516 -0.332 1 88.25 171 ASP B C 1
ATOM 3969 O O . ASP B 1 171 ? -26.031 -20.703 -1.265 1 88.25 171 ASP B O 1
ATOM 3973 N N . THR B 1 172 ? -25.641 -20.406 0.873 1 86.69 172 THR B N 1
ATOM 3974 C CA . THR B 1 172 ? -27.031 -20.594 1.246 1 86.69 172 THR B CA 1
ATOM 3975 C C . THR B 1 172 ? -27.828 -19.312 1.055 1 86.69 172 THR B C 1
ATOM 3977 O O . THR B 1 172 ? -29.062 -19.328 1.131 1 86.69 172 THR B O 1
ATOM 3980 N N . VAL B 1 173 ? -27.141 -18.219 0.861 1 90.62 173 VAL B N 1
ATOM 3981 C CA . VAL B 1 173 ? -27.828 -16.953 0.663 1 90.62 173 VAL B CA 1
ATOM 3982 C C . VAL B 1 173 ? -28.266 -16.812 -0.794 1 90.62 173 VAL B C 1
ATOM 3984 O O . VAL B 1 173 ? -27.438 -16.891 -1.706 1 90.62 173 VAL B O 1
ATOM 3987 N N . PHE B 1 174 ? -29.562 -16.703 -0.979 1 88.69 174 PHE B N 1
ATOM 3988 C CA . PHE B 1 174 ? -30.109 -16.578 -2.32 1 88.69 174 PHE B CA 1
ATOM 3989 C C . PHE B 1 174 ? -30.891 -15.266 -2.457 1 88.69 174 PHE B C 1
ATOM 3991 O O . PHE B 1 174 ? -31.859 -15.039 -1.737 1 88.69 174 PHE B O 1
ATOM 3998 N N . LEU B 1 175 ? -30.391 -14.422 -3.287 1 91.62 175 LEU B N 1
ATOM 3999 C CA . LEU B 1 175 ? -31.078 -13.172 -3.594 1 91.62 175 LEU B CA 1
ATOM 4000 C C . LEU B 1 175 ? -31.812 -13.266 -4.93 1 91.62 175 LEU B C 1
ATOM 4002 O O . LEU B 1 175 ? -31.234 -13.742 -5.918 1 91.62 175 LEU B O 1
ATOM 4006 N N . ASP B 1 176 ? -33.031 -12.961 -4.926 1 89.38 176 ASP B N 1
ATOM 4007 C CA . ASP B 1 176 ? -33.875 -13 -6.113 1 89.38 176 ASP B CA 1
ATOM 4008 C C . ASP B 1 176 ? -33.406 -12 -7.164 1 89.38 176 ASP B C 1
ATOM 4010 O O . ASP B 1 176 ? -33.438 -10.789 -6.934 1 89.38 176 ASP B O 1
ATOM 4014 N N . ASP B 1 177 ? -33.031 -12.438 -8.32 1 87.88 177 ASP B N 1
ATOM 4015 C CA . ASP B 1 177 ? -32.438 -11.602 -9.359 1 87.88 177 ASP B CA 1
ATOM 4016 C C . ASP B 1 177 ? -33.5 -10.773 -10.07 1 87.88 177 ASP B C 1
ATOM 4018 O O . ASP B 1 177 ? -33.156 -9.906 -10.891 1 87.88 177 ASP B O 1
ATOM 4022 N N . THR B 1 178 ? -34.75 -11.023 -9.797 1 91 178 THR B N 1
ATOM 4023 C CA . THR B 1 178 ? -35.844 -10.242 -10.391 1 91 178 THR B CA 1
ATOM 4024 C C . THR B 1 178 ? -36 -8.914 -9.656 1 91 178 THR B C 1
ATOM 4026 O O . THR B 1 178 ? -36.656 -8 -10.164 1 91 178 THR B O 1
ATOM 4029 N N . LEU B 1 179 ? -35.469 -8.852 -8.516 1 89.75 179 LEU B N 1
ATOM 4030 C CA . LEU B 1 179 ? -35.531 -7.633 -7.727 1 89.75 179 LEU B CA 1
ATOM 4031 C C . LEU B 1 179 ? -34.469 -6.637 -8.156 1 89.75 179 LEU B C 1
ATOM 4033 O O . LEU B 1 179 ? -33.469 -7.016 -8.797 1 89.75 179 LEU B O 1
ATOM 4037 N N . PRO B 1 180 ? -34.719 -5.402 -7.961 1 91.88 180 PRO B N 1
ATOM 4038 C CA . PRO B 1 180 ? -33.75 -4.391 -8.344 1 91.88 180 PRO B CA 1
ATOM 4039 C C . PRO B 1 180 ? -32.531 -4.375 -7.426 1 91.88 180 PRO B C 1
ATOM 4041 O O . PRO B 1 180 ? -32.281 -3.396 -6.711 1 91.88 180 PRO B O 1
ATOM 4044 N N . LEU B 1 181 ? -31.719 -5.359 -7.613 1 93.5 181 LEU B N 1
ATOM 4045 C CA . LEU B 1 181 ? -30.516 -5.508 -6.801 1 93.5 181 LEU B CA 1
ATOM 4046 C C . LEU B 1 181 ? -29.469 -4.457 -7.172 1 93.5 181 LEU B C 1
ATOM 4048 O O . LEU B 1 181 ? -29.312 -4.125 -8.352 1 93.5 181 LEU B O 1
ATOM 4052 N N . THR B 1 182 ? -28.797 -3.955 -6.199 1 93.56 182 THR B N 1
ATOM 4053 C CA . THR B 1 182 ? -27.781 -2.939 -6.398 1 93.56 182 THR B CA 1
ATOM 4054 C C . THR B 1 182 ? -26.438 -3.586 -6.746 1 93.56 182 THR B C 1
ATOM 4056 O O . THR B 1 182 ? -25.578 -2.961 -7.379 1 93.56 182 THR B O 1
ATOM 4059 N N . GLY B 1 183 ? -26.203 -4.766 -6.254 1 92.94 183 GLY B N 1
ATOM 4060 C CA . GLY B 1 183 ? -24.922 -5.434 -6.426 1 92.94 183 GLY B CA 1
ATOM 4061 C C . GLY B 1 183 ? -24.031 -5.34 -5.199 1 92.94 183 GLY B C 1
ATOM 4062 O O . GLY B 1 183 ? -23.016 -6.02 -5.117 1 92.94 183 GLY B O 1
ATOM 4063 N N . PHE B 1 184 ? -24.438 -4.504 -4.305 1 95.88 184 PHE B N 1
ATOM 4064 C CA . PHE B 1 184 ? -23.797 -4.453 -2.994 1 95.88 184 PHE B CA 1
ATOM 4065 C C . PHE B 1 184 ? -24.453 -5.449 -2.039 1 95.88 184 PHE B C 1
ATOM 4067 O O . PHE B 1 184 ? -25.625 -5.312 -1.7 1 95.88 184 PHE B O 1
ATOM 4074 N N . MET B 1 185 ? -23.688 -6.328 -1.534 1 95.88 185 MET B N 1
ATOM 4075 C CA . MET B 1 185 ? -24.25 -7.449 -0.785 1 95.88 185 MET B CA 1
ATOM 4076 C C . MET B 1 185 ? -24.828 -6.98 0.547 1 95.88 185 MET B C 1
ATOM 4078 O O . MET B 1 185 ? -25.844 -7.504 1.008 1 95.88 185 MET B O 1
ATOM 4082 N N . LEU B 1 186 ? -24.172 -6.043 1.16 1 96.56 186 LEU B N 1
ATOM 4083 C CA . LEU B 1 186 ? -24.688 -5.539 2.426 1 96.56 186 LEU B CA 1
ATOM 4084 C C . LEU B 1 186 ? -26.047 -4.867 2.227 1 96.56 186 LEU B C 1
ATOM 4086 O O . LEU B 1 186 ? -26.969 -5.098 3.002 1 96.56 186 LEU B O 1
ATOM 4090 N N . ILE B 1 187 ? -26.156 -4.113 1.182 1 96.38 187 ILE B N 1
ATOM 4091 C CA . ILE B 1 187 ? -27.406 -3.408 0.896 1 96.38 187 ILE B CA 1
ATOM 4092 C C . ILE B 1 187 ? -28.469 -4.398 0.429 1 96.38 187 ILE B C 1
ATOM 4094 O O . ILE B 1 187 ? -29.594 -4.387 0.924 1 96.38 187 ILE B O 1
ATOM 4098 N N . ASP B 1 188 ? -28.156 -5.254 -0.491 1 96.81 188 ASP B N 1
ATOM 4099 C CA . ASP B 1 188 ? -29.109 -6.176 -1.092 1 96.81 188 ASP B CA 1
ATOM 4100 C C . ASP B 1 188 ? -29.641 -7.164 -0.056 1 96.81 188 ASP B C 1
ATOM 4102 O O . ASP B 1 188 ? -30.828 -7.488 -0.053 1 96.81 188 ASP B O 1
ATOM 4106 N N . THR B 1 189 ? -28.766 -7.641 0.825 1 96.19 189 THR B N 1
ATOM 4107 C CA . THR B 1 189 ? -29.219 -8.594 1.84 1 96.19 189 THR B CA 1
ATOM 4108 C C . THR B 1 189 ? -30.031 -7.891 2.916 1 96.19 189 THR B C 1
ATOM 4110 O O . THR B 1 189 ? -30.922 -8.492 3.52 1 96.19 189 THR B O 1
ATOM 4113 N N . ALA B 1 190 ? -29.781 -6.633 3.186 1 96.31 190 ALA B N 1
ATOM 4114 C CA . ALA B 1 190 ? -30.531 -5.871 4.18 1 96.31 190 ALA B CA 1
ATOM 4115 C C . ALA B 1 190 ? -31.938 -5.566 3.689 1 96.31 190 ALA B C 1
ATOM 4117 O O . ALA B 1 190 ? -32.906 -5.605 4.465 1 96.31 190 ALA B O 1
ATOM 4118 N N . ILE B 1 191 ? -32.031 -5.285 2.447 1 96.25 191 ILE B N 1
ATOM 4119 C CA . ILE B 1 191 ? -33.312 -4.812 1.911 1 96.25 191 ILE B CA 1
ATOM 4120 C C . ILE B 1 191 ? -34.125 -5.996 1.373 1 96.25 191 ILE B C 1
ATOM 4122 O O . ILE B 1 191 ? -35.312 -6.094 1.608 1 96.25 191 ILE B O 1
ATOM 4126 N N . TRP B 1 192 ? -33.469 -6.887 0.67 1 94.38 192 TRP B N 1
ATOM 4127 C CA . TRP B 1 192 ? -34.219 -7.898 -0.082 1 94.38 192 TRP B CA 1
ATOM 4128 C C . TRP B 1 192 ? -33.906 -9.297 0.441 1 94.38 192 TRP B C 1
ATOM 4130 O O . TRP B 1 192 ? -34.5 -10.281 -0.018 1 94.38 192 TRP B O 1
ATOM 4140 N N . GLY B 1 193 ? -33 -9.391 1.422 1 92.81 193 GLY B N 1
ATOM 4141 C CA . GLY B 1 193 ? -32.594 -10.703 1.898 1 92.81 193 GLY B CA 1
ATOM 4142 C C . GLY B 1 193 ? -33.562 -11.281 2.924 1 92.81 193 GLY B C 1
ATOM 4143 O O . GLY B 1 193 ? -34.406 -10.57 3.451 1 92.81 193 GLY B O 1
ATOM 4144 N N . GLU B 1 194 ? -33.438 -12.547 3.119 1 93.94 194 GLU B N 1
ATOM 4145 C CA . GLU B 1 194 ? -34.156 -13.234 4.191 1 93.94 194 GLU B CA 1
ATOM 4146 C C . GLU B 1 194 ? -33.5 -12.945 5.551 1 93.94 194 GLU B C 1
ATOM 4148 O O . GLU B 1 194 ? -32.406 -12.414 5.621 1 93.94 194 GLU B O 1
ATOM 4153 N N . PRO B 1 195 ? -34.344 -13.266 6.594 1 92.5 195 PRO B N 1
ATOM 4154 C CA . PRO B 1 195 ? -33.75 -13.07 7.922 1 92.5 195 PRO B CA 1
ATOM 4155 C C . PRO B 1 195 ? -32.438 -13.812 8.086 1 92.5 195 PRO B C 1
ATOM 4157 O O . PRO B 1 195 ? -32.344 -15 7.754 1 92.5 195 PRO B O 1
ATOM 4160 N N . GLY B 1 196 ? -31.406 -13.109 8.461 1 94 196 GLY B N 1
ATOM 4161 C CA . GLY B 1 196 ? -30.109 -13.727 8.672 1 94 196 GLY B CA 1
ATOM 4162 C C . GLY B 1 196 ? -29.125 -13.43 7.555 1 94 196 GLY B C 1
ATOM 4163 O O . GLY B 1 196 ? -27.906 -13.562 7.742 1 94 196 GLY B O 1
ATOM 4164 N N . ASP B 1 197 ? -29.672 -13.109 6.383 1 95.44 197 ASP B N 1
ATOM 4165 C CA . ASP B 1 197 ? -28.797 -12.883 5.23 1 95.44 197 ASP B CA 1
ATOM 4166 C C . ASP B 1 197 ? -27.875 -11.688 5.453 1 95.44 197 ASP B C 1
ATOM 4168 O O . ASP B 1 197 ? -26.703 -11.727 5.074 1 95.44 197 ASP B O 1
ATOM 4172 N N . PHE B 1 198 ? -28.453 -10.719 6.02 1 96.75 198 PHE B N 1
ATOM 4173 C CA . PHE B 1 198 ? -27.656 -9.531 6.301 1 96.75 198 PHE B CA 1
ATOM 4174 C C . PHE B 1 198 ? -26.531 -9.852 7.281 1 96.75 198 PHE B C 1
ATOM 4176 O O . PHE B 1 198 ? -25.391 -9.406 7.102 1 96.75 198 PHE B O 1
ATOM 4183 N N . ILE B 1 199 ? -26.828 -10.586 8.258 1 96.19 199 ILE B N 1
ATOM 4184 C CA . ILE B 1 199 ? -25.828 -10.977 9.258 1 96.19 199 ILE B CA 1
ATOM 4185 C C . ILE B 1 199 ? -24.75 -11.828 8.602 1 96.19 199 ILE B C 1
ATOM 4187 O O . ILE B 1 199 ? -23.578 -11.719 8.953 1 96.19 199 ILE B O 1
ATOM 4191 N N . ASP B 1 200 ? -25.156 -12.648 7.668 1 96.5 200 ASP B N 1
ATOM 4192 C CA . ASP B 1 200 ? -24.203 -13.469 6.922 1 96.5 200 ASP B CA 1
ATOM 4193 C C . ASP B 1 200 ? -23.234 -12.602 6.113 1 96.5 200 ASP B C 1
ATOM 4195 O O . ASP B 1 200 ? -22.031 -12.828 6.129 1 96.5 200 ASP B O 1
ATOM 4199 N N . ALA B 1 201 ? -23.797 -11.625 5.477 1 96.81 201 ALA B N 1
ATOM 4200 C CA . ALA B 1 201 ? -22.984 -10.711 4.676 1 96.81 201 ALA B CA 1
ATOM 4201 C C . ALA B 1 201 ? -22.016 -9.938 5.551 1 96.81 201 ALA B C 1
ATOM 4203 O O . ALA B 1 201 ? -20.844 -9.75 5.184 1 96.81 201 ALA B O 1
ATOM 4204 N N . VAL B 1 202 ? -22.469 -9.508 6.645 1 96.94 202 VAL B N 1
ATOM 4205 C CA . VAL B 1 202 ? -21.625 -8.758 7.574 1 96.94 202 VAL B CA 1
ATOM 4206 C C . VAL B 1 202 ? -20.5 -9.656 8.094 1 96.94 202 VAL B C 1
ATOM 4208 O O . VAL B 1 202 ? -19.359 -9.219 8.203 1 96.94 202 VAL B O 1
ATOM 4211 N N . ALA B 1 203 ? -20.844 -10.859 8.398 1 96.5 203 ALA B N 1
ATOM 4212 C CA . ALA B 1 203 ? -19.859 -11.805 8.914 1 96.5 203 ALA B CA 1
ATOM 4213 C C . ALA B 1 203 ? -18.75 -12.047 7.902 1 96.5 203 ALA B C 1
ATOM 4215 O O . ALA B 1 203 ? -17.594 -12.234 8.273 1 96.5 203 ALA B O 1
ATOM 4216 N N . HIS B 1 204 ? -19.078 -12.094 6.637 1 96.44 204 HIS B N 1
ATOM 4217 C CA . HIS B 1 204 ? -18.109 -12.297 5.574 1 96.44 204 HIS B CA 1
ATOM 4218 C C . HIS B 1 204 ? -17.25 -11.047 5.367 1 96.44 204 HIS B C 1
ATOM 4220 O O . HIS B 1 204 ? -16.125 -11.141 4.879 1 96.44 204 HIS B O 1
ATOM 4226 N N . MET B 1 205 ? -17.75 -9.906 5.777 1 97.12 205 MET B N 1
ATOM 4227 C CA . MET B 1 205 ? -17.125 -8.617 5.512 1 97.12 205 MET B CA 1
ATOM 4228 C C . MET B 1 205 ? -16.141 -8.25 6.617 1 97.12 205 MET B C 1
ATOM 4230 O O . MET B 1 205 ? -15.141 -7.566 6.367 1 97.12 205 MET B O 1
ATOM 4234 N N . ILE B 1 206 ? -16.281 -8.688 7.738 1 97 206 ILE B N 1
ATOM 4235 C CA . ILE B 1 206 ? -15.602 -8.211 8.938 1 97 206 ILE B CA 1
ATOM 4236 C C . ILE B 1 206 ? -14.102 -8.445 8.805 1 97 206 ILE B C 1
ATOM 4238 O O . ILE B 1 206 ? -13.312 -7.492 8.859 1 97 206 ILE B O 1
ATOM 4242 N N . LEU B 1 207 ? -13.664 -9.672 8.539 1 96 207 LEU B N 1
ATOM 4243 C CA . LEU B 1 207 ? -12.242 -9.992 8.562 1 96 207 LEU B CA 1
ATOM 4244 C C . LEU B 1 207 ? -11.516 -9.328 7.395 1 96 207 LEU B C 1
ATOM 4246 O O . LEU B 1 207 ? -10.469 -8.711 7.578 1 96 207 LEU B O 1
ATOM 4250 N N . PRO B 1 208 ? -12.094 -9.477 6.152 1 95.44 208 PRO B N 1
ATOM 4251 C CA . PRO B 1 208 ? -11.414 -8.797 5.051 1 95.44 208 PRO B CA 1
ATOM 4252 C C . PRO B 1 208 ? -11.32 -7.285 5.254 1 95.44 208 PRO B C 1
ATOM 4254 O O . PRO B 1 208 ? -10.312 -6.668 4.891 1 95.44 208 PRO B O 1
ATOM 4257 N N . ALA B 1 209 ? -12.352 -6.719 5.832 1 96.12 209 ALA B N 1
ATOM 4258 C CA . ALA B 1 209 ? -12.344 -5.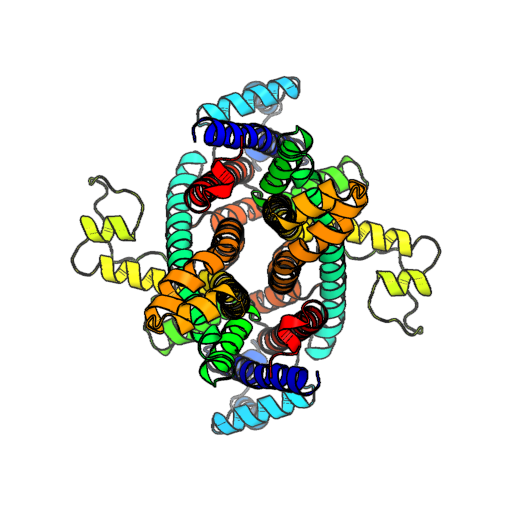281 6.086 1 96.12 209 ALA B CA 1
ATOM 4259 C C . ALA B 1 209 ? -11.297 -4.914 7.137 1 96.12 209 ALA B C 1
ATOM 4261 O O . ALA B 1 209 ? -10.625 -3.885 7.016 1 96.12 209 ALA B O 1
ATOM 4262 N N . VAL B 1 210 ? -11.195 -5.676 8.102 1 95 210 VAL B N 1
ATOM 4263 C CA . VAL B 1 210 ? -10.211 -5.441 9.156 1 95 210 VAL B CA 1
ATOM 4264 C C . VAL B 1 210 ? -8.805 -5.566 8.586 1 95 210 VAL B C 1
ATOM 4266 O O . VAL B 1 210 ? -7.938 -4.734 8.859 1 95 210 VAL B O 1
ATOM 4269 N N . VAL B 1 211 ? -8.57 -6.578 7.793 1 92.62 211 VAL B N 1
ATOM 4270 C CA . VAL B 1 211 ? -7.254 -6.828 7.223 1 92.62 211 VAL B CA 1
ATOM 4271 C C . VAL B 1 211 ? -6.867 -5.68 6.289 1 92.62 211 VAL B C 1
ATOM 4273 O O . VAL B 1 211 ? -5.77 -5.125 6.398 1 92.62 211 VAL B O 1
ATOM 4276 N N . LEU B 1 212 ? -7.762 -5.316 5.43 1 92.12 212 LEU B N 1
ATOM 4277 C CA . LEU B 1 212 ? -7.496 -4.238 4.48 1 92.12 212 LEU B CA 1
ATOM 4278 C C . LEU B 1 212 ? -7.379 -2.9 5.203 1 92.12 212 LEU B C 1
ATOM 4280 O O . LEU B 1 212 ? -6.633 -2.02 4.766 1 92.12 212 LEU B O 1
ATOM 4284 N N . GLY B 1 213 ? -8.078 -2.725 6.289 1 93.19 213 GLY B N 1
ATOM 4285 C CA . GLY B 1 213 ? -8.125 -1.465 7.012 1 93.19 213 GLY B CA 1
ATOM 4286 C C . GLY B 1 213 ? -7.016 -1.331 8.039 1 93.19 213 GLY B C 1
ATOM 4287 O O . GLY B 1 213 ? -6.852 -0.271 8.648 1 93.19 213 GLY B O 1
ATOM 4288 N N . THR B 1 214 ? -6.238 -2.312 8.195 1 91 214 THR B N 1
ATOM 4289 C CA . THR B 1 214 ? -5.23 -2.326 9.25 1 91 214 THR B CA 1
ATOM 4290 C C . THR B 1 214 ? -4.18 -1.246 9.008 1 91 214 THR B C 1
ATOM 4292 O O . THR B 1 214 ? -3.848 -0.481 9.914 1 91 214 THR B O 1
ATOM 4295 N N . ILE B 1 215 ? -3.695 -1.14 7.793 1 87.31 215 ILE B N 1
ATOM 4296 C CA . ILE B 1 215 ? -2.645 -0.173 7.496 1 87.31 215 ILE B CA 1
ATOM 4297 C C . ILE B 1 215 ? -3.205 1.244 7.586 1 87.31 215 ILE B C 1
ATOM 4299 O O . ILE B 1 215 ? -2.664 2.09 8.305 1 87.31 215 ILE B O 1
ATOM 4303 N N . PRO B 1 216 ? -4.332 1.496 6.941 1 91.25 216 PRO B N 1
ATOM 4304 C CA . PRO B 1 216 ? -4.918 2.826 7.121 1 91.25 216 PRO B CA 1
ATOM 4305 C C . PRO B 1 216 ? -5.199 3.158 8.586 1 91.25 216 PRO B C 1
ATOM 4307 O O . PRO B 1 216 ? -5.059 4.312 9 1 91.25 216 PRO B O 1
ATOM 4310 N N . LEU B 1 217 ? -5.617 2.168 9.305 1 92.75 217 LEU B N 1
ATOM 4311 C CA . LEU B 1 217 ? -5.883 2.379 10.727 1 92.75 217 LEU B CA 1
ATOM 4312 C C . LEU B 1 217 ? -4.633 2.869 11.445 1 92.75 217 LEU B C 1
ATOM 4314 O O . LEU B 1 217 ? -4.688 3.844 12.195 1 92.75 217 LEU B O 1
ATOM 4318 N N . ALA B 1 218 ? -3.604 2.193 11.227 1 88.94 218 ALA B N 1
ATOM 4319 C CA . ALA B 1 218 ? -2.344 2.559 11.867 1 88.94 218 ALA B CA 1
ATOM 4320 C C . ALA B 1 218 ? -1.912 3.967 11.469 1 88.94 218 ALA B C 1
ATOM 4322 O O . ALA B 1 218 ? -1.444 4.742 12.312 1 88.94 218 ALA B O 1
ATOM 4323 N N . VAL B 1 219 ? -2.041 4.332 10.258 1 88.31 219 VAL B N 1
ATOM 4324 C CA . VAL B 1 219 ? -1.646 5.637 9.742 1 88.31 219 VAL B CA 1
ATOM 4325 C C . VAL B 1 219 ? -2.531 6.723 10.352 1 88.31 219 VAL B C 1
ATOM 4327 O O . VAL B 1 219 ? -2.035 7.773 10.766 1 88.31 219 VAL B O 1
ATOM 4330 N N . ILE B 1 220 ? -3.744 6.453 10.422 1 92.44 220 ILE B N 1
ATOM 4331 C CA . ILE B 1 220 ? -4.695 7.438 10.938 1 92.44 220 ILE B CA 1
ATOM 4332 C C . ILE B 1 220 ? -4.473 7.633 12.43 1 92.44 220 ILE B C 1
ATOM 4334 O O . ILE B 1 220 ? -4.516 8.758 12.93 1 92.44 220 ILE B O 1
ATOM 4338 N N . VAL B 1 221 ? -4.254 6.566 13.156 1 92.44 221 VAL B N 1
ATOM 4339 C CA . VAL B 1 221 ? -3.961 6.668 14.578 1 92.44 221 VAL B CA 1
ATOM 4340 C C . VAL B 1 221 ? -2.738 7.559 14.797 1 92.44 221 VAL B C 1
ATOM 4342 O O . VAL B 1 221 ? -2.777 8.492 15.602 1 92.44 221 VAL B O 1
ATOM 4345 N N . ARG B 1 222 ? -1.755 7.34 14.062 1 86.12 222 ARG B N 1
ATOM 4346 C CA . ARG B 1 222 ? -0.498 8.062 14.234 1 86.12 222 ARG B CA 1
ATOM 4347 C C . ARG B 1 222 ? -0.645 9.523 13.828 1 86.12 222 ARG B C 1
ATOM 4349 O O . ARG B 1 222 ? -0.15 10.414 14.523 1 86.12 222 ARG B O 1
ATOM 4356 N N . MET B 1 223 ? -1.264 9.734 12.75 1 88.75 223 MET B N 1
ATOM 4357 C CA . MET B 1 223 ? -1.448 11.109 12.289 1 88.75 223 MET B CA 1
ATOM 4358 C C . MET B 1 223 ? -2.344 11.891 13.242 1 88.75 223 MET B C 1
ATOM 4360 O O . MET B 1 223 ? -2.059 13.039 13.562 1 88.75 223 MET B O 1
ATOM 4364 N N . THR B 1 224 ? -3.371 11.227 13.664 1 92.5 224 THR B N 1
ATOM 4365 C CA . THR B 1 224 ? -4.293 11.883 14.586 1 92.5 224 THR B CA 1
ATOM 4366 C C . THR B 1 224 ? -3.598 12.211 15.906 1 92.5 224 THR B C 1
ATOM 4368 O O . THR B 1 224 ? -3.721 13.32 16.422 1 92.5 224 THR B O 1
ATOM 4371 N N . ARG B 1 225 ? -2.924 11.266 16.375 1 90.88 225 ARG B N 1
ATOM 4372 C CA . ARG B 1 225 ? -2.205 11.492 17.625 1 90.88 225 ARG B CA 1
ATOM 4373 C C . ARG B 1 225 ? -1.195 12.625 17.469 1 90.88 225 ARG B C 1
ATOM 4375 O O . ARG B 1 225 ? -1.118 13.508 18.328 1 90.88 225 ARG B O 1
ATOM 4382 N N . SER B 1 226 ? -0.433 12.586 16.453 1 84.31 226 SER B N 1
ATOM 4383 C CA . SER B 1 226 ? 0.597 13.594 16.219 1 84.31 226 SER B CA 1
ATOM 4384 C C . SER B 1 226 ? -0.013 14.984 16.062 1 84.31 226 SER B C 1
ATOM 4386 O O . SER B 1 226 ? 0.482 15.953 16.656 1 84.31 226 SER B O 1
ATOM 4388 N N . SER B 1 227 ? -1.039 15.07 15.305 1 87.12 227 SER B N 1
ATOM 4389 C CA . SER B 1 227 ? -1.706 16.344 15.078 1 87.12 227 SER B CA 1
ATOM 4390 C C . SER B 1 227 ? -2.338 16.875 16.359 1 87.12 227 SER B C 1
ATOM 4392 O O . SER B 1 227 ? -2.273 18.078 16.641 1 87.12 227 SER B O 1
ATOM 4394 N N . MET B 1 228 ? -2.924 16 17.156 1 89.88 228 MET B N 1
ATOM 4395 C CA . MET B 1 228 ? -3.537 16.391 18.422 1 89.88 228 MET B CA 1
ATOM 4396 C C . MET B 1 228 ? -2.488 16.906 19.406 1 89.88 228 MET B C 1
ATOM 4398 O O . MET B 1 228 ? -2.719 17.891 20.094 1 89.88 228 MET B O 1
ATOM 4402 N N . LEU B 1 229 ? -1.398 16.281 19.484 1 85.31 229 LEU B N 1
ATOM 4403 C CA . LEU B 1 229 ? -0.327 16.688 20.375 1 85.31 229 LEU B CA 1
ATOM 4404 C C . LEU B 1 229 ? 0.187 18.078 20.016 1 85.31 229 LEU B C 1
ATOM 4406 O O . LEU B 1 229 ? 0.502 18.875 20.891 1 85.31 229 LEU B O 1
ATOM 4410 N N . GLU B 1 230 ? 0.265 18.281 18.734 1 82.12 230 GLU B N 1
ATOM 4411 C CA . GLU B 1 230 ? 0.715 19.594 18.266 1 82.12 230 GLU B CA 1
ATOM 4412 C C . GLU B 1 230 ? -0.284 20.688 18.641 1 82.12 230 GLU B C 1
ATOM 4414 O O . GLU B 1 230 ? 0.105 21.75 19.094 1 82.12 230 GLU B O 1
ATOM 4419 N N . VAL B 1 231 ? -1.485 20.375 18.438 1 83.62 231 VAL B N 1
ATOM 4420 C CA . VAL B 1 231 ? -2.535 21.359 18.656 1 83.62 231 VAL B CA 1
ATOM 4421 C C . VAL B 1 231 ? -2.738 21.594 20.156 1 83.62 231 VAL B C 1
ATOM 4423 O O . VAL B 1 231 ? -2.992 22.719 20.594 1 83.62 231 VAL B O 1
ATOM 4426 N N . LEU B 1 232 ? -2.658 20.562 20.984 1 87.31 232 LEU B N 1
ATOM 4427 C CA . LEU B 1 232 ? -2.873 20.656 22.422 1 87.31 232 LEU B CA 1
ATOM 4428 C C . LEU B 1 232 ? -1.778 21.5 23.078 1 87.31 232 LEU B C 1
ATOM 4430 O O . LEU B 1 232 ? -1.961 22 24.188 1 87.31 232 LEU B O 1
ATOM 4434 N N . GLY B 1 233 ? -0.726 21.625 22.391 1 81.75 233 GLY B N 1
ATOM 4435 C CA . GLY B 1 233 ? 0.374 22.422 22.922 1 81.75 233 GLY B CA 1
ATOM 4436 C C . GLY B 1 233 ? 0.303 23.875 22.531 1 81.75 233 GLY B C 1
ATOM 4437 O O . GLY B 1 233 ? 1.12 24.688 22.984 1 81.75 233 GLY B O 1
ATOM 4438 N N . GLU B 1 234 ? -0.701 24.25 21.828 1 83 234 GLU B N 1
ATOM 4439 C CA . GLU B 1 234 ? -0.812 25.609 21.312 1 83 234 GLU B CA 1
ATOM 4440 C C . GLU B 1 234 ? -1.35 26.562 22.375 1 83 234 GLU B C 1
ATOM 4442 O O . GLU B 1 234 ? -2.045 26.141 23.297 1 83 234 GLU B O 1
ATOM 4447 N N . ASP B 1 235 ? -1.032 27.859 22.172 1 81.81 235 ASP B N 1
ATOM 4448 C CA . ASP B 1 235 ? -1.39 28.891 23.141 1 81.81 235 ASP B CA 1
ATOM 4449 C C . ASP B 1 235 ? -2.904 29.062 23.219 1 81.81 235 ASP B C 1
ATOM 4451 O O . ASP B 1 235 ? -3.445 29.344 24.297 1 81.81 235 ASP B O 1
ATOM 4455 N N . TYR B 1 236 ? -3.551 28.938 22.141 1 80.44 236 TYR B N 1
ATOM 4456 C CA . TYR B 1 236 ? -4.988 29.188 22.172 1 80.44 236 TYR B CA 1
ATOM 4457 C C . TYR B 1 236 ? -5.711 28.109 22.984 1 80.44 236 TYR B C 1
ATOM 4459 O O . TYR B 1 236 ? -6.801 28.344 23.5 1 80.44 236 TYR B O 1
ATOM 4467 N N . ILE B 1 237 ? -5.121 27.031 23.125 1 86.12 237 ILE B N 1
ATOM 4468 C CA . ILE B 1 237 ? -5.684 25.969 23.953 1 86.12 237 ILE B CA 1
ATOM 4469 C C . ILE B 1 237 ? -5.512 26.297 25.422 1 86.12 237 ILE B C 1
ATOM 4471 O O . ILE B 1 237 ? -6.418 26.078 26.234 1 86.12 237 ILE B O 1
ATOM 4475 N N . ARG B 1 238 ? -4.418 26.828 25.734 1 85.31 238 ARG B N 1
ATOM 4476 C CA . ARG B 1 238 ? -4.191 27.281 27.109 1 85.31 238 ARG B CA 1
ATOM 4477 C C . ARG B 1 238 ? -5.176 28.375 27.5 1 85.31 238 ARG B C 1
ATOM 4479 O O . ARG B 1 238 ? -5.688 28.391 28.609 1 85.31 238 ARG B O 1
ATOM 4486 N N . THR B 1 239 ? -5.34 29.234 26.516 1 86.06 239 THR B N 1
ATOM 4487 C CA . THR B 1 239 ? -6.293 30.328 26.75 1 86.06 239 THR B CA 1
ATOM 4488 C C . THR B 1 239 ? -7.699 29.766 26.938 1 86.06 239 THR B C 1
ATOM 4490 O O . THR B 1 239 ? -8.445 30.234 27.797 1 86.06 239 THR B O 1
ATOM 4493 N N . ALA B 1 240 ? -8.031 28.797 26.203 1 86.25 240 ALA B N 1
ATOM 4494 C CA . ALA B 1 240 ? -9.352 28.172 26.312 1 86.25 240 ALA B CA 1
ATOM 4495 C C . ALA B 1 240 ? -9.531 27.484 27.656 1 86.25 240 ALA B C 1
ATOM 4497 O O . ALA B 1 240 ? -10.609 27.531 28.25 1 86.25 240 ALA B O 1
ATOM 4498 N N . ARG B 1 241 ? -8.508 26.891 28.141 1 87.56 241 ARG B N 1
ATOM 4499 C CA . ARG B 1 241 ? -8.531 26.234 29.453 1 87.56 241 ARG B CA 1
ATOM 4500 C C . ARG B 1 241 ? -8.648 27.266 30.578 1 87.56 241 ARG B C 1
ATOM 4502 O O . ARG B 1 241 ? -9.367 27.047 31.547 1 87.56 241 ARG B O 1
ATOM 4509 N N . ALA B 1 242 ? -8.031 28.359 30.344 1 88.38 242 ALA B N 1
ATOM 4510 C CA . ALA B 1 242 ? -8.047 29.438 31.344 1 88.38 242 ALA B CA 1
ATOM 4511 C C . ALA B 1 242 ? -9.414 30.094 31.422 1 88.38 242 ALA B C 1
ATOM 4513 O O . ALA B 1 242 ? -9.812 30.594 32.469 1 88.38 242 ALA B O 1
ATOM 4514 N N . LYS B 1 243 ? -10.109 30.031 30.344 1 90.81 243 LYS B N 1
ATOM 4515 C CA . LYS B 1 243 ? -11.438 30.625 30.281 1 90.81 243 LYS B CA 1
ATOM 4516 C C . LYS B 1 243 ? -12.469 29.734 30.953 1 90.81 243 LYS B C 1
ATOM 4518 O O . LYS B 1 243 ? -13.641 30.094 31.078 1 90.81 243 LYS B O 1
ATOM 4523 N N . GLY B 1 244 ? -12.078 28.562 31.375 1 88.12 244 GLY B N 1
ATOM 4524 C CA . GLY B 1 244 ? -12.945 27.703 32.156 1 88.12 244 GLY B CA 1
ATOM 4525 C C . GLY B 1 244 ? -13.688 26.672 31.328 1 88.12 244 GLY B C 1
ATOM 4526 O O . GLY B 1 244 ? -14.672 26.078 31.781 1 88.12 244 GLY B O 1
ATOM 4527 N N . LEU B 1 245 ? -13.352 26.484 30.172 1 87.5 245 LEU B N 1
ATOM 4528 C CA . LEU B 1 245 ? -14.016 25.484 29.328 1 87.5 245 LEU B CA 1
ATOM 4529 C C . LEU B 1 245 ? -13.734 24.078 29.828 1 87.5 245 LEU B C 1
ATOM 4531 O O . LEU B 1 245 ? -12.672 23.812 30.406 1 87.5 245 LEU B O 1
ATOM 4535 N N . THR B 1 246 ? -14.758 23.234 29.625 1 88.75 246 THR B N 1
ATOM 4536 C CA . THR B 1 246 ? -14.602 21.844 30.062 1 88.75 246 THR B CA 1
ATOM 4537 C C . THR B 1 246 ? -13.547 21.141 29.219 1 88.75 246 THR B C 1
ATOM 4539 O O . THR B 1 246 ? -13.289 21.516 28.078 1 88.75 246 THR B O 1
ATOM 4542 N N . ARG B 1 247 ? -12.961 20.109 29.781 1 87.25 247 ARG B N 1
ATOM 4543 C CA . ARG B 1 247 ? -11.914 19.344 29.109 1 87.25 247 ARG B CA 1
ATOM 4544 C C . ARG B 1 247 ? -12.414 18.75 27.797 1 87.25 247 ARG B C 1
ATOM 4546 O O . ARG B 1 247 ? -11.703 18.766 26.797 1 87.25 247 ARG B O 1
ATOM 4553 N N . MET B 1 248 ? -13.578 18.266 27.859 1 89.31 248 MET B N 1
ATOM 4554 C CA . MET B 1 248 ? -14.148 17.625 26.672 1 89.31 248 MET B CA 1
ATOM 4555 C C . MET B 1 248 ? -14.367 18.641 25.562 1 89.31 248 MET B C 1
ATOM 4557 O O . MET B 1 248 ? -14.133 18.344 24.391 1 89.31 248 MET B O 1
ATOM 4561 N N . ARG B 1 249 ? -14.781 19.797 25.938 1 87.69 249 ARG B N 1
ATOM 4562 C CA . ARG B 1 249 ? -15.023 20.844 24.953 1 87.69 249 ARG B CA 1
ATOM 4563 C C . ARG B 1 249 ? -13.711 21.312 24.328 1 87.69 249 ARG B C 1
ATOM 4565 O O . ARG B 1 249 ? -13.648 21.578 23.125 1 87.69 249 ARG B O 1
ATOM 4572 N N . VAL B 1 250 ? -12.711 21.406 25.172 1 89.12 250 VAL B N 1
ATOM 4573 C CA . VAL B 1 250 ? -11.398 21.828 24.688 1 89.12 250 VAL B CA 1
ATOM 4574 C C . VAL B 1 250 ? -10.859 20.797 23.703 1 89.12 250 VAL B C 1
ATOM 4576 O O . VAL B 1 250 ? -10.344 21.156 22.641 1 89.12 250 VAL B O 1
ATOM 4579 N N . ILE B 1 251 ? -11.055 19.562 24 1 88.75 251 ILE B N 1
ATOM 4580 C CA . ILE B 1 251 ? -10.484 18.469 23.219 1 88.75 251 ILE B CA 1
ATOM 4581 C C . ILE B 1 251 ? -11.266 18.328 21.906 1 88.75 251 ILE B C 1
ATOM 4583 O O . ILE B 1 251 ? -10.68 18.297 20.828 1 88.75 251 ILE B O 1
ATOM 4587 N N . VAL B 1 252 ? -12.57 18.25 21.922 1 87.25 252 VAL B N 1
ATOM 4588 C CA . VAL B 1 252 ? -13.406 17.875 20.781 1 87.25 252 VAL B CA 1
ATOM 4589 C C . VAL B 1 252 ? -13.656 19.109 19.906 1 87.25 252 VAL B C 1
ATOM 4591 O O . VAL B 1 252 ? -13.586 19.016 18.672 1 87.25 252 VAL B O 1
ATOM 4594 N N . VAL B 1 253 ? -13.836 20.25 20.484 1 84.56 253 VAL B N 1
ATOM 4595 C CA . VAL B 1 253 ? -14.266 21.422 19.719 1 84.56 253 VAL B CA 1
ATOM 4596 C C . VAL B 1 253 ? -13.047 22.234 19.297 1 84.56 253 VAL B C 1
ATOM 4598 O O . VAL B 1 253 ? -12.961 22.703 18.156 1 84.56 253 VAL B O 1
ATOM 4601 N N . HIS B 1 254 ? -12.109 22.406 20.141 1 84.19 254 HIS B N 1
ATOM 4602 C CA . HIS B 1 254 ? -11.008 23.312 19.859 1 84.19 254 HIS B CA 1
ATOM 4603 C C . HIS B 1 254 ? -9.797 22.578 19.312 1 84.19 254 HIS B C 1
ATOM 4605 O O . HIS B 1 254 ? -9.18 23 18.344 1 84.19 254 HIS B O 1
ATOM 4611 N N . ALA B 1 255 ? -9.508 21.453 19.906 1 88.81 255 ALA B N 1
ATOM 4612 C CA . ALA B 1 255 ? -8.281 20.766 19.531 1 88.81 255 ALA B CA 1
ATOM 4613 C C . ALA B 1 255 ? -8.516 19.875 18.312 1 88.81 255 ALA B C 1
ATOM 4615 O O . ALA B 1 255 ? -7.805 19.969 17.312 1 88.81 255 ALA B O 1
ATOM 4616 N N . LEU B 1 256 ? -9.531 19.062 18.375 1 89.44 256 LEU B N 1
ATOM 4617 C CA . LEU B 1 256 ? -9.766 18.062 17.344 1 89.44 256 LEU B CA 1
ATOM 4618 C C . LEU B 1 256 ? -10.086 18.734 16 1 89.44 256 LEU B C 1
ATOM 4620 O O . LEU B 1 256 ? -9.633 18.266 14.953 1 89.44 256 LEU B O 1
ATOM 4624 N N . ARG B 1 257 ? -10.812 19.766 16.016 1 83.25 257 ARG B N 1
ATOM 4625 C CA . ARG B 1 257 ? -11.188 20.484 14.797 1 83.25 257 ARG B CA 1
ATOM 4626 C C . ARG B 1 257 ? -9.961 20.922 14.016 1 83.25 257 ARG B C 1
ATOM 4628 O O . ARG B 1 257 ? -9.914 20.812 12.789 1 83.25 257 ARG B O 1
ATOM 4635 N N . ASN B 1 258 ? -9.008 21.422 14.727 1 80.94 258 ASN B N 1
ATOM 4636 C CA . ASN B 1 258 ? -7.793 21.906 14.086 1 80.94 258 ASN B CA 1
ATOM 4637 C C . ASN B 1 258 ? -6.84 20.766 13.758 1 80.94 258 ASN B C 1
ATOM 4639 O O . ASN B 1 258 ? -6.102 20.828 12.773 1 80.94 258 ASN B O 1
ATOM 4643 N N . ALA B 1 259 ? -6.883 19.797 14.594 1 87.19 259 ALA B N 1
ATOM 4644 C CA . ALA B 1 259 ? -6.012 18.641 14.391 1 87.19 259 ALA B CA 1
ATOM 4645 C C . ALA B 1 259 ? -6.496 17.781 13.234 1 87.19 259 ALA B C 1
ATOM 4647 O O . ALA B 1 259 ? -5.727 17 12.664 1 87.19 259 ALA B O 1
ATOM 4648 N N . MET B 1 260 ? -7.746 18 12.82 1 88.31 260 MET B N 1
ATOM 4649 C CA . MET B 1 260 ? -8.359 17.141 11.82 1 88.31 260 MET B CA 1
ATOM 4650 C C . MET B 1 260 ? -7.883 17.5 10.414 1 88.31 260 MET B C 1
ATOM 4652 O O . MET B 1 260 ? -7.98 16.688 9.492 1 88.31 260 MET B O 1
ATOM 4656 N N . LEU B 1 261 ? -7.258 18.641 10.227 1 82 261 LEU B N 1
ATOM 4657 C CA . LEU B 1 261 ? -6.902 19.078 8.891 1 82 261 LEU B CA 1
ATOM 4658 C C . LEU B 1 261 ? -5.887 18.141 8.25 1 82 261 LEU B C 1
ATOM 4660 O O . LEU B 1 261 ? -6.164 17.531 7.211 1 82 261 LEU B O 1
ATOM 4664 N N . PRO B 1 262 ? -4.738 17.906 8.906 1 83.81 262 PRO B N 1
ATOM 4665 C CA . PRO B 1 262 ? -3.807 16.938 8.312 1 83.81 262 PRO B CA 1
ATOM 4666 C C . PRO B 1 262 ? -4.359 15.516 8.305 1 83.81 262 PRO B C 1
ATOM 4668 O O . PRO B 1 262 ? -4.035 14.734 7.406 1 83.81 262 PRO B O 1
ATOM 4671 N N . VAL B 1 263 ? -5.25 15.258 9.281 1 88.81 263 VAL B N 1
ATOM 4672 C CA . VAL B 1 263 ? -5.82 13.922 9.398 1 88.81 263 VAL B CA 1
ATOM 4673 C C . VAL B 1 263 ? -6.734 13.648 8.203 1 88.81 263 VAL B C 1
ATOM 4675 O O . VAL B 1 263 ? -6.676 12.57 7.609 1 88.81 263 VAL B O 1
ATOM 4678 N N . VAL B 1 264 ? -7.504 14.617 7.855 1 85.69 264 VAL B N 1
ATOM 4679 C CA . VAL B 1 264 ? -8.422 14.469 6.727 1 85.69 264 VAL B CA 1
ATOM 4680 C C . VAL B 1 264 ? -7.621 14.312 5.434 1 85.69 264 VAL B C 1
ATOM 4682 O O . VAL B 1 264 ? -8 13.531 4.555 1 85.69 264 VAL B O 1
ATOM 4685 N N . THR B 1 265 ? -6.551 15.023 5.332 1 81.25 265 THR B N 1
ATOM 4686 C CA . THR B 1 265 ? -5.691 14.906 4.16 1 81.25 265 THR B CA 1
ATOM 4687 C C . THR B 1 265 ? -5.125 13.492 4.043 1 81.25 265 THR B C 1
ATOM 4689 O O . THR B 1 265 ? -5.152 12.898 2.967 1 81.25 265 THR B O 1
ATOM 4692 N N . VAL B 1 266 ? -4.695 13.031 5.117 1 85.38 266 VAL B N 1
ATOM 4693 C CA . VAL B 1 266 ? -4.086 11.703 5.117 1 85.38 266 VAL B CA 1
ATOM 4694 C C . VAL B 1 266 ? -5.152 10.648 4.828 1 85.38 266 VAL B C 1
ATOM 4696 O O . VAL B 1 266 ? -4.875 9.648 4.164 1 85.38 266 VAL B O 1
ATOM 4699 N N . ILE B 1 267 ? -6.32 10.805 5.379 1 88.38 267 ILE B N 1
ATOM 4700 C CA . ILE B 1 267 ? -7.422 9.891 5.094 1 88.38 267 ILE B CA 1
ATOM 4701 C C . ILE B 1 267 ? -7.688 9.859 3.592 1 88.38 267 ILE B C 1
ATOM 4703 O O . ILE B 1 267 ? -7.848 8.789 3.008 1 88.38 267 ILE B O 1
ATOM 4707 N N . GLY B 1 268 ? -7.742 10.984 3.037 1 81.12 268 GLY B N 1
ATOM 4708 C CA . GLY B 1 268 ? -7.902 11.055 1.595 1 81.12 268 GLY B CA 1
ATOM 4709 C C . GLY B 1 268 ? -6.812 10.328 0.833 1 81.12 268 GLY B C 1
ATOM 4710 O O . GLY B 1 268 ? -7.086 9.633 -0.146 1 81.12 268 GLY B O 1
ATOM 4711 N N . LEU B 1 269 ? -5.621 10.516 1.271 1 78.19 269 LEU B N 1
ATOM 4712 C CA . LEU B 1 269 ? -4.488 9.859 0.632 1 78.19 269 LEU B CA 1
ATOM 4713 C C . LEU B 1 269 ? -4.574 8.344 0.797 1 78.19 269 LEU B C 1
ATOM 4715 O O . LEU B 1 269 ? -4.164 7.594 -0.091 1 78.19 269 LEU B O 1
ATOM 4719 N N . GLN B 1 270 ? -5.117 7.871 1.91 1 85.88 270 GLN B N 1
ATOM 4720 C CA . GLN B 1 270 ? -5.234 6.441 2.176 1 85.88 270 GLN B CA 1
ATOM 4721 C C . GLN B 1 270 ? -6.285 5.801 1.272 1 85.88 270 GLN B C 1
ATOM 4723 O O . GLN B 1 270 ? -6.176 4.621 0.928 1 85.88 270 GLN B O 1
ATOM 4728 N N . VAL B 1 271 ? -7.262 6.48 0.889 1 79.25 271 VAL B N 1
ATOM 4729 C CA . VAL B 1 271 ? -8.297 5.953 0.006 1 79.25 271 VAL B CA 1
ATOM 4730 C C . VAL B 1 271 ? -7.672 5.52 -1.319 1 79.25 271 VAL B C 1
ATOM 4732 O O . VAL B 1 271 ? -8.039 4.477 -1.871 1 79.25 271 VAL B O 1
ATOM 4735 N N . GLY B 1 272 ? -6.809 6.254 -1.76 1 69.25 272 GLY B N 1
ATOM 4736 C CA . GLY B 1 272 ? -6.133 5.902 -2.998 1 69.25 272 GLY B CA 1
ATOM 4737 C C . GLY B 1 272 ? -5.254 4.676 -2.873 1 69.25 272 GLY B C 1
ATOM 4738 O O . GLY B 1 272 ? -5.156 3.875 -3.805 1 69.25 272 GLY B O 1
ATOM 4739 N N . THR B 1 273 ? -4.719 4.492 -1.733 1 72.31 273 THR B N 1
ATOM 4740 C CA . THR B 1 273 ? -3.789 3.385 -1.55 1 72.31 273 THR B CA 1
ATOM 4741 C C . THR B 1 273 ? -4.543 2.094 -1.239 1 72.31 273 THR B C 1
ATOM 4743 O O . THR B 1 273 ? -4.008 0.998 -1.422 1 72.31 273 THR B O 1
ATOM 4746 N N . LEU B 1 274 ? -5.73 2.225 -0.687 1 76 274 LEU B N 1
ATOM 4747 C CA . LEU B 1 274 ? -6.512 1.051 -0.308 1 76 274 LEU B CA 1
ATOM 4748 C C . LEU B 1 274 ? -6.797 0.174 -1.522 1 76 274 LEU B C 1
ATOM 4750 O O . LEU B 1 274 ? -6.77 -1.056 -1.428 1 76 274 LEU B O 1
ATOM 4754 N N . LEU B 1 275 ? -7.082 0.829 -2.553 1 67.75 275 LEU B N 1
ATOM 4755 C CA . LEU B 1 275 ? -7.434 0.079 -3.754 1 67.75 275 LEU B CA 1
ATOM 4756 C C . LEU B 1 275 ? -6.254 -0.758 -4.234 1 67.75 275 LEU B C 1
ATOM 4758 O O . LEU B 1 275 ? -6.43 -1.898 -4.668 1 67.75 275 LEU B O 1
ATOM 4762 N N . ALA B 1 276 ? -5.059 -0.213 -4.027 1 63.62 276 ALA B N 1
ATOM 4763 C CA . ALA B 1 276 ? -3.854 -0.962 -4.375 1 63.62 276 ALA B CA 1
ATOM 4764 C C . ALA B 1 276 ? -3.65 -2.145 -3.434 1 63.62 276 ALA B C 1
ATOM 4766 O O . ALA B 1 276 ? -3.227 -3.223 -3.861 1 63.62 276 ALA B O 1
ATOM 4767 N N . GLY B 1 277 ? -3.99 -1.941 -2.201 1 68.94 277 GLY B N 1
ATOM 4768 C CA . GLY B 1 277 ? -3.85 -3.004 -1.217 1 68.94 277 GLY B CA 1
ATOM 4769 C C . GLY B 1 277 ? -4.934 -4.059 -1.32 1 68.94 277 GLY B C 1
ATOM 4770 O O . GLY B 1 277 ? -4.773 -5.172 -0.816 1 68.94 277 GLY B O 1
ATOM 4771 N N . ALA B 1 278 ? -5.875 -3.76 -1.994 1 82.88 278 ALA B N 1
ATOM 4772 C CA . ALA B 1 278 ? -7.016 -4.664 -2.088 1 82.88 278 ALA B CA 1
ATOM 4773 C C . ALA B 1 278 ? -6.645 -5.938 -2.842 1 82.88 278 ALA B C 1
ATOM 4775 O O . ALA B 1 278 ? -7.215 -7.004 -2.592 1 82.88 278 ALA B O 1
ATOM 4776 N N . ILE B 1 279 ? -5.641 -5.875 -3.582 1 81.62 279 ILE B N 1
ATOM 4777 C CA . ILE B 1 279 ? -5.273 -7.016 -4.41 1 81.62 279 ILE B CA 1
ATOM 4778 C C . ILE B 1 279 ? -4.945 -8.211 -3.521 1 81.62 279 ILE B C 1
ATOM 4780 O O . ILE B 1 279 ? -5.492 -9.305 -3.713 1 81.62 279 ILE B O 1
ATOM 4784 N N . LEU B 1 280 ? -4.113 -8.078 -2.527 1 81.38 280 LEU B N 1
ATOM 4785 C CA . LEU B 1 280 ? -3.699 -9.188 -1.67 1 81.38 280 LEU B CA 1
ATOM 4786 C C . LEU B 1 280 ? -4.844 -9.633 -0.768 1 81.38 280 LEU B C 1
ATOM 4788 O O . LEU B 1 280 ? -5.059 -10.836 -0.58 1 81.38 280 LEU B O 1
ATOM 4792 N N . THR B 1 281 ? -5.543 -8.672 -0.26 1 89.69 281 THR B N 1
ATOM 4793 C CA . THR B 1 281 ? -6.656 -8.992 0.625 1 89.69 281 THR B CA 1
ATOM 4794 C C . THR B 1 281 ? -7.734 -9.773 -0.122 1 89.69 281 THR B C 1
ATOM 4796 O O . THR B 1 281 ? -8.266 -10.758 0.396 1 89.69 281 THR B O 1
ATOM 4799 N N . GLU B 1 282 ? -8.008 -9.344 -1.329 1 92.06 282 GLU B N 1
ATOM 4800 C CA . GLU B 1 282 ? -9.016 -10.023 -2.137 1 92.06 282 GLU B CA 1
ATOM 4801 C C . GLU B 1 282 ? -8.586 -11.445 -2.475 1 92.06 282 GLU B C 1
ATOM 4803 O O . GLU B 1 282 ? -9.422 -12.352 -2.527 1 92.06 282 GLU B O 1
ATOM 4808 N N . THR B 1 283 ? -7.344 -11.602 -2.688 1 84.75 283 THR B N 1
ATOM 4809 C CA . THR B 1 283 ? -6.82 -12.922 -3.023 1 84.75 283 THR B CA 1
ATOM 4810 C C . THR B 1 283 ? -6.895 -13.859 -1.817 1 84.75 283 THR B C 1
ATOM 4812 O O . THR B 1 283 ? -7.316 -15.008 -1.943 1 84.75 283 THR B O 1
ATOM 4815 N N . ILE B 1 284 ? -6.578 -13.398 -0.665 1 85.25 284 ILE B N 1
ATOM 4816 C CA . ILE B 1 284 ? -6.512 -14.211 0.542 1 85.25 284 ILE B CA 1
ATOM 4817 C C . ILE B 1 284 ? -7.922 -14.633 0.959 1 85.25 284 ILE B C 1
ATOM 4819 O O . ILE B 1 284 ? -8.141 -15.766 1.391 1 85.25 284 ILE B O 1
ATOM 4823 N N . PHE B 1 285 ? -8.859 -13.773 0.792 1 93 285 PHE B N 1
ATOM 4824 C CA . PHE B 1 285 ? -10.211 -14.031 1.262 1 93 285 PHE B CA 1
ATOM 4825 C C . PHE B 1 285 ? -11.102 -14.5 0.116 1 93 285 PHE B C 1
ATOM 4827 O O . PHE B 1 285 ? -12.32 -14.594 0.269 1 93 285 PHE B O 1
ATOM 4834 N N . SER B 1 286 ? -10.469 -14.742 -1.106 1 91.88 286 SER B N 1
ATOM 4835 C CA . SER B 1 286 ? -11.227 -15.117 -2.297 1 91.88 286 SER B CA 1
ATOM 4836 C C . SER B 1 286 ? -12.391 -14.156 -2.533 1 91.88 286 SER B C 1
ATOM 4838 O O . SER B 1 286 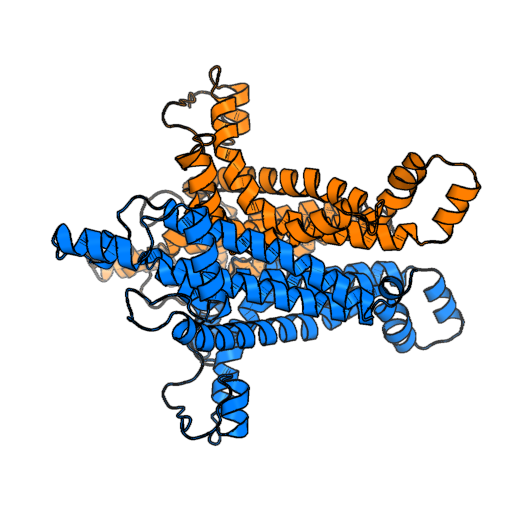? -13.516 -14.586 -2.807 1 91.88 286 SER B O 1
ATOM 4840 N N . TRP B 1 287 ? -12.094 -12.938 -2.225 1 93.94 287 TRP B N 1
ATOM 4841 C CA . TRP B 1 287 ? -13.039 -11.859 -2.477 1 93.94 287 TRP B CA 1
ATOM 4842 C C . TRP B 1 287 ? -13.148 -11.562 -3.969 1 93.94 287 TRP B C 1
ATOM 4844 O O . TRP B 1 287 ? -12.133 -11.367 -4.641 1 93.94 287 TRP B O 1
ATOM 4854 N N . PRO B 1 288 ? -14.297 -11.648 -4.52 1 94 288 PRO B N 1
ATOM 4855 C CA . PRO B 1 288 ? -14.422 -11.43 -5.961 1 94 288 PRO B CA 1
ATOM 4856 C C . PRO B 1 288 ? -14.305 -9.961 -6.352 1 94 288 PRO B C 1
ATOM 4858 O O . PRO B 1 288 ? -15.25 -9.383 -6.895 1 94 288 PRO B O 1
ATOM 4861 N N . GLY B 1 289 ? -13.164 -9.43 -6.211 1 93.75 289 GLY B N 1
ATOM 4862 C CA . GLY B 1 289 ? -12.93 -8.016 -6.453 1 93.75 289 GLY B CA 1
ATOM 4863 C C . GLY B 1 289 ? -12.086 -7.754 -7.688 1 93.75 289 GLY B C 1
ATOM 4864 O O . GLY B 1 289 ? -11.812 -8.672 -8.469 1 93.75 289 GLY B O 1
ATOM 4865 N N . LEU B 1 290 ? -11.781 -6.512 -7.891 1 90.69 290 LEU B N 1
ATOM 4866 C CA . LEU B 1 290 ? -11.07 -6.035 -9.07 1 90.69 290 LEU B CA 1
ATOM 4867 C C . LEU B 1 290 ? -9.617 -6.504 -9.055 1 90.69 290 LEU B C 1
ATOM 4869 O O . LEU B 1 290 ? -9.055 -6.848 -10.102 1 90.69 290 LEU B O 1
ATOM 4873 N N . GLY B 1 291 ? -9.086 -6.398 -7.918 1 85.38 291 GLY B N 1
ATOM 4874 C CA . GLY B 1 291 ? -7.684 -6.777 -7.82 1 85.38 291 GLY B CA 1
ATOM 4875 C C . GLY B 1 291 ? -7.422 -8.211 -8.234 1 85.38 291 GLY B C 1
ATOM 4876 O O . GLY B 1 291 ? -6.562 -8.469 -9.086 1 85.38 291 GLY B O 1
ATOM 4877 N N . ARG B 1 292 ? -8.102 -9.07 -7.684 1 86.06 292 ARG B N 1
ATOM 4878 C CA . ARG B 1 292 ? -7.977 -10.492 -8.016 1 86.06 292 ARG B CA 1
ATOM 4879 C C . ARG B 1 292 ? -8.305 -10.734 -9.484 1 86.06 292 ARG B C 1
ATOM 4881 O O . ARG B 1 292 ? -7.629 -11.523 -10.156 1 86.06 292 ARG B O 1
ATOM 4888 N N . TRP B 1 293 ? -9.273 -10.062 -9.945 1 90.44 293 TRP B N 1
ATOM 4889 C CA . TRP B 1 293 ? -9.719 -10.188 -11.328 1 90.44 293 TRP B CA 1
ATOM 4890 C C . TRP B 1 293 ? -8.609 -9.766 -12.297 1 90.44 293 TRP B C 1
ATOM 4892 O O . TRP B 1 293 ? -8.352 -10.453 -13.281 1 90.44 293 TRP B O 1
ATOM 4902 N N . LEU B 1 294 ? -7.945 -8.781 -11.992 1 87.12 294 LEU B N 1
ATOM 4903 C CA . LEU B 1 294 ? -6.895 -8.266 -12.859 1 87.12 294 LEU B CA 1
ATOM 4904 C C . LEU B 1 294 ? -5.656 -9.156 -12.805 1 87.12 294 LEU B C 1
ATOM 4906 O O . LEU B 1 294 ? -5 -9.375 -13.82 1 87.12 294 LEU B O 1
ATOM 4910 N N . ILE B 1 295 ? -5.367 -9.602 -11.688 1 80.25 295 ILE B N 1
ATOM 4911 C CA . ILE B 1 295 ? -4.203 -10.469 -11.539 1 80.25 295 ILE B CA 1
ATOM 4912 C C . ILE B 1 295 ? -4.434 -11.766 -12.312 1 80.25 295 ILE B C 1
ATOM 4914 O O . ILE B 1 295 ? -3.521 -12.273 -12.977 1 80.25 295 ILE B O 1
ATOM 4918 N N . ASP B 1 296 ? -5.609 -12.289 -12.203 1 83.06 296 ASP B N 1
ATOM 4919 C CA . ASP B 1 296 ? -5.957 -13.484 -12.961 1 83.06 296 ASP B CA 1
ATOM 4920 C C . ASP B 1 296 ? -5.852 -13.242 -14.461 1 83.06 296 ASP B C 1
ATOM 4922 O O . ASP B 1 296 ? -5.367 -14.102 -15.203 1 83.06 296 ASP B O 1
ATOM 4926 N N . ALA B 1 297 ? -6.352 -12.148 -14.852 1 84.88 297 ALA B N 1
ATOM 4927 C CA . ALA B 1 297 ? -6.309 -11.789 -16.266 1 84.88 297 ALA B CA 1
ATOM 4928 C C . ALA B 1 297 ? -4.867 -11.664 -16.75 1 84.88 297 ALA B C 1
ATOM 4930 O O . ALA B 1 297 ? -4.559 -12.039 -17.891 1 84.88 297 ALA B O 1
ATOM 4931 N N . LEU B 1 298 ? -4.066 -11.117 -15.969 1 76 298 LEU B N 1
ATOM 4932 C CA . LEU B 1 298 ? -2.658 -10.961 -16.312 1 76 298 LEU B CA 1
ATOM 4933 C C . LEU B 1 298 ? -1.981 -12.32 -16.453 1 76 298 LEU B C 1
ATOM 4935 O O . LEU B 1 298 ? -1.19 -12.539 -17.375 1 76 298 LEU B O 1
ATOM 4939 N N . GLN B 1 299 ? -2.279 -13.164 -15.523 1 74.31 299 GLN B N 1
ATOM 4940 C CA . GLN B 1 299 ? -1.681 -14.492 -15.523 1 74.31 299 GLN B CA 1
ATOM 4941 C C . GLN B 1 299 ? -2.133 -15.297 -16.75 1 74.31 299 GLN B C 1
ATOM 4943 O O . GLN B 1 299 ? -1.367 -16.094 -17.281 1 74.31 299 GLN B O 1
ATOM 4948 N N . ARG B 1 300 ? -3.34 -15.023 -17.172 1 78.69 300 ARG B N 1
ATOM 4949 C CA . ARG B 1 300 ? -3.914 -15.75 -18.312 1 78.69 300 ARG B CA 1
ATOM 4950 C C . ARG B 1 300 ? -3.703 -14.992 -19.609 1 78.69 300 ARG B C 1
ATOM 4952 O O . ARG B 1 300 ? -4.164 -15.422 -20.672 1 78.69 300 ARG B O 1
ATOM 4959 N N . ARG B 1 301 ? -3.107 -13.922 -19.531 1 76.12 301 ARG B N 1
ATOM 4960 C CA . ARG B 1 301 ? -2.809 -13.07 -20.688 1 76.12 301 ARG B CA 1
ATOM 4961 C C . ARG B 1 301 ? -4.086 -12.672 -21.406 1 76.12 301 ARG B C 1
ATOM 4963 O O . ARG B 1 301 ? -4.164 -12.773 -22.641 1 76.12 301 ARG B O 1
ATOM 4970 N N . ASP B 1 302 ? -5.086 -12.508 -20.656 1 83.38 302 ASP B N 1
ATOM 4971 C CA . ASP B 1 302 ? -6.324 -11.945 -21.188 1 83.38 302 ASP B CA 1
ATOM 4972 C C . ASP B 1 302 ? -6.188 -10.445 -21.422 1 83.38 302 ASP B C 1
ATOM 4974 O O . ASP B 1 302 ? -6.656 -9.641 -20.625 1 83.38 302 ASP B O 1
ATOM 4978 N N . TYR B 1 303 ? -5.719 -10.125 -22.562 1 76.38 303 TYR B N 1
ATOM 4979 C CA . TYR B 1 303 ? -5.25 -8.773 -22.844 1 76.38 303 TYR B CA 1
ATOM 4980 C C . TYR B 1 303 ? -6.406 -7.777 -22.812 1 76.38 303 TYR B C 1
ATOM 4982 O O . TYR B 1 303 ? -6.285 -6.684 -22.266 1 76.38 303 TYR B O 1
ATOM 4990 N N . PRO B 1 304 ? -7.547 -8.109 -23.344 1 82.06 304 PRO B N 1
ATOM 4991 C CA . PRO B 1 304 ? -8.656 -7.152 -23.281 1 82.06 304 PRO B CA 1
ATOM 4992 C C . PRO B 1 304 ? -9.062 -6.836 -21.844 1 82.06 304 PRO B C 1
ATOM 4994 O O . PRO B 1 304 ? -9.375 -5.684 -21.516 1 82.06 304 PRO B O 1
ATOM 4997 N N . VAL B 1 305 ? -9.031 -7.789 -21.016 1 86.44 305 VAL B N 1
ATOM 4998 C CA . VAL B 1 305 ? -9.398 -7.582 -19.609 1 86.44 305 VAL B CA 1
ATOM 4999 C C . VAL B 1 305 ? -8.328 -6.738 -18.922 1 86.44 305 VAL B C 1
ATOM 5001 O O . VAL B 1 305 ? -8.648 -5.855 -18.125 1 86.44 305 VAL B O 1
ATOM 5004 N N . VAL B 1 306 ? -7.125 -7.051 -19.25 1 82.31 306 VAL B N 1
ATOM 5005 C CA . VAL B 1 306 ? -6.039 -6.293 -18.641 1 82.31 306 VAL B CA 1
ATOM 5006 C C . VAL B 1 306 ? -6.109 -4.832 -19.078 1 82.31 306 VAL B C 1
ATOM 5008 O O . VAL B 1 306 ? -6.062 -3.92 -18.25 1 82.31 306 VAL B O 1
ATOM 5011 N N . GLN B 1 307 ? -6.281 -4.613 -20.344 1 81.19 307 GLN B N 1
ATOM 5012 C CA . GLN B 1 307 ? -6.32 -3.258 -20.891 1 81.19 307 GLN B CA 1
ATOM 5013 C C . GLN B 1 307 ? -7.559 -2.508 -20.406 1 81.19 307 GLN B C 1
ATOM 5015 O O . GLN B 1 307 ? -7.453 -1.411 -19.844 1 81.19 307 GLN B O 1
ATOM 5020 N N . GLY B 1 308 ? -8.656 -3.113 -20.672 1 84.81 308 GLY B N 1
ATOM 5021 C CA . GLY B 1 308 ? -9.906 -2.48 -20.266 1 84.81 308 GLY B CA 1
ATOM 5022 C C . GLY B 1 308 ? -10.078 -2.385 -18.766 1 84.81 308 GLY B C 1
ATOM 5023 O O . GLY B 1 308 ? -10.562 -1.375 -18.25 1 84.81 308 GLY B O 1
ATOM 5024 N N . GLY B 1 309 ? -9.695 -3.449 -18.125 1 87.31 309 GLY B N 1
ATOM 5025 C CA . GLY B 1 309 ? -9.82 -3.477 -16.672 1 87.31 309 GLY B CA 1
ATOM 5026 C C . GLY B 1 309 ? -8.953 -2.441 -15.984 1 87.31 309 GLY B C 1
ATOM 5027 O O . GLY B 1 309 ? -9.398 -1.766 -15.055 1 87.31 309 GLY B O 1
ATOM 5028 N N . VAL B 1 310 ? -7.781 -2.309 -16.406 1 84.19 310 VAL B N 1
ATOM 5029 C CA . VAL B 1 310 ? -6.855 -1.347 -15.82 1 84.19 310 VAL B CA 1
ATOM 5030 C C . VAL B 1 310 ? -7.371 0.073 -16.047 1 84.19 310 VAL B C 1
ATOM 5032 O O . VAL B 1 310 ? -7.285 0.921 -15.156 1 84.19 310 VAL B O 1
ATOM 5035 N N . LEU B 1 311 ? -7.836 0.284 -17.203 1 85.56 311 LEU B N 1
ATOM 5036 C CA . LEU B 1 311 ? -8.406 1.594 -17.516 1 85.56 311 LEU B CA 1
ATOM 5037 C C . LEU B 1 311 ? -9.578 1.906 -16.594 1 85.56 311 LEU B C 1
ATOM 5039 O O . LEU B 1 311 ? -9.672 3.012 -16.062 1 85.56 311 LEU B O 1
ATOM 5043 N N . LEU B 1 312 ? -10.367 0.971 -16.469 1 87.62 312 LEU B N 1
ATOM 5044 C CA . LEU B 1 312 ? -11.562 1.171 -15.641 1 87.62 312 LEU B CA 1
ATOM 5045 C C . LEU B 1 312 ? -11.18 1.35 -14.172 1 87.62 312 LEU B C 1
ATOM 5047 O O . LEU B 1 312 ? -11.75 2.195 -13.477 1 87.62 312 LEU B O 1
ATOM 5051 N N . VAL B 1 313 ? -10.281 0.578 -13.734 1 85.81 313 VAL B N 1
ATOM 5052 C CA . VAL B 1 313 ? -9.828 0.681 -12.352 1 85.81 313 VAL B CA 1
ATOM 5053 C C . VAL B 1 313 ? -9.156 2.033 -12.125 1 85.81 313 VAL B C 1
ATOM 5055 O O . VAL B 1 313 ? -9.383 2.682 -11.094 1 85.81 313 VAL B O 1
ATOM 5058 N N . ALA B 1 314 ? -8.32 2.395 -13.039 1 82.62 314 ALA B N 1
ATOM 5059 C CA . ALA B 1 314 ? -7.672 3.703 -12.953 1 82.62 314 ALA B CA 1
ATOM 5060 C C . ALA B 1 314 ? -8.703 4.824 -12.898 1 82.62 314 ALA B C 1
ATOM 5062 O O . ALA B 1 314 ? -8.57 5.77 -12.117 1 82.62 314 ALA B O 1
ATOM 5063 N N . THR B 1 315 ? -9.672 4.723 -13.695 1 81.5 315 THR B N 1
ATOM 5064 C CA . THR B 1 315 ? -10.742 5.719 -13.727 1 81.5 315 THR B CA 1
ATOM 5065 C C . THR B 1 315 ? -11.469 5.766 -12.391 1 81.5 315 THR B C 1
ATOM 5067 O O . THR B 1 315 ? -11.805 6.844 -11.898 1 81.5 315 THR B O 1
ATOM 5070 N N . MET B 1 316 ? -11.727 4.633 -11.891 1 81.69 316 MET B N 1
ATOM 5071 C CA . MET B 1 316 ? -12.383 4.555 -10.586 1 81.69 316 MET B CA 1
ATOM 5072 C C . MET B 1 316 ? -11.547 5.258 -9.516 1 81.69 316 MET B C 1
ATOM 5074 O O . MET B 1 316 ? -12.078 6.016 -8.703 1 81.69 316 MET B O 1
ATOM 5078 N N . ILE B 1 317 ? -10.297 5.027 -9.539 1 79.19 317 ILE B N 1
ATOM 5079 C CA . ILE B 1 317 ? -9.398 5.617 -8.555 1 79.19 317 ILE B CA 1
ATOM 5080 C C . ILE B 1 317 ? -9.391 7.137 -8.711 1 79.19 317 ILE B C 1
ATOM 5082 O O . ILE B 1 317 ? -9.43 7.867 -7.719 1 79.19 317 ILE B O 1
ATOM 5086 N N . ILE B 1 318 ? -9.383 7.594 -9.906 1 80 318 ILE B N 1
ATOM 5087 C CA . ILE B 1 318 ? -9.406 9.023 -10.188 1 80 318 ILE B CA 1
ATOM 5088 C C . ILE B 1 318 ? -10.695 9.633 -9.641 1 80 318 ILE B C 1
ATOM 5090 O O . ILE B 1 318 ? -10.672 10.695 -9.016 1 80 318 ILE B O 1
ATOM 5094 N N . LEU B 1 319 ? -11.758 8.969 -9.844 1 80.31 319 LEU B N 1
ATOM 5095 C CA . LEU B 1 319 ? -13.055 9.469 -9.398 1 80.31 319 LEU B CA 1
ATOM 5096 C C . LEU B 1 319 ? -13.125 9.508 -7.879 1 80.31 319 LEU B C 1
ATOM 5098 O O . LEU B 1 319 ? -13.633 10.477 -7.301 1 80.31 319 LEU B O 1
ATOM 5102 N N . VAL B 1 320 ? -12.68 8.5 -7.301 1 77.75 320 VAL B N 1
ATOM 5103 C CA . VAL B 1 320 ? -12.703 8.438 -5.844 1 77.75 320 VAL B CA 1
ATOM 5104 C C . VAL B 1 320 ? -11.82 9.539 -5.27 1 77.75 320 VAL B C 1
ATOM 5106 O O . VAL B 1 320 ? -12.188 10.195 -4.289 1 77.75 320 VAL B O 1
ATOM 5109 N N . ASN B 1 321 ? -10.688 9.758 -5.879 1 75.31 321 ASN B N 1
ATOM 5110 C CA . ASN B 1 321 ? -9.797 10.828 -5.422 1 75.31 321 ASN B CA 1
ATOM 5111 C C . ASN B 1 321 ? -10.422 12.203 -5.621 1 75.31 321 ASN B C 1
ATOM 5113 O O . ASN B 1 321 ? -10.227 13.102 -4.805 1 75.31 321 ASN B O 1
ATOM 5117 N N . LEU B 1 322 ? -11.078 12.312 -6.648 1 77.5 322 LEU B N 1
ATOM 5118 C CA . LEU B 1 322 ? -11.773 13.57 -6.902 1 77.5 322 LEU B CA 1
ATOM 5119 C C . LEU B 1 322 ? -12.82 13.836 -5.828 1 77.5 322 LEU B C 1
ATOM 5121 O O . LEU B 1 322 ? -12.961 14.969 -5.359 1 77.5 322 LEU B O 1
ATOM 5125 N N . ILE B 1 323 ? -13.492 12.812 -5.473 1 78.62 323 ILE B N 1
ATOM 5126 C CA . ILE B 1 323 ? -14.508 12.93 -4.438 1 78.62 323 ILE B CA 1
ATOM 5127 C C . ILE B 1 323 ? -13.859 13.297 -3.107 1 78.62 323 ILE B C 1
ATOM 5129 O O . ILE B 1 323 ? -14.352 14.164 -2.383 1 78.62 323 ILE B O 1
ATOM 5133 N N . VAL B 1 324 ? -12.773 12.688 -2.848 1 73.19 324 VAL B N 1
ATOM 5134 C CA . VAL B 1 324 ? -12.047 12.953 -1.611 1 73.19 324 VAL B CA 1
ATOM 5135 C C . VAL B 1 324 ? -11.547 14.398 -1.607 1 73.19 324 VAL B C 1
ATOM 5137 O O . VAL B 1 324 ? -11.617 15.086 -0.586 1 73.19 324 VAL B O 1
ATOM 5140 N N . ASP B 1 325 ? -11.039 14.883 -2.682 1 71.56 325 ASP B N 1
ATOM 5141 C CA . ASP B 1 325 ? -10.562 16.266 -2.793 1 71.56 325 ASP B CA 1
ATOM 5142 C C . ASP B 1 325 ? -11.711 17.25 -2.613 1 71.56 325 ASP B C 1
ATOM 5144 O O . ASP B 1 325 ? -11.539 18.297 -1.986 1 71.56 325 ASP B O 1
ATOM 5148 N N . LEU B 1 326 ? -12.781 16.891 -3.18 1 74.62 326 LEU B N 1
ATOM 5149 C CA . LEU B 1 326 ? -13.945 17.766 -3.047 1 74.62 326 LEU B CA 1
ATOM 5150 C C . LEU B 1 326 ? -14.422 17.812 -1.6 1 74.62 326 LEU B C 1
ATOM 5152 O O . LEU B 1 326 ? -14.836 18.875 -1.116 1 74.62 326 LEU B O 1
ATOM 5156 N N . LEU B 1 327 ? -14.336 16.734 -0.987 1 72.06 327 LEU B N 1
ATOM 5157 C CA . LEU B 1 327 ? -14.734 16.672 0.417 1 72.06 327 LEU B CA 1
ATOM 5158 C C . LEU B 1 327 ? -13.75 17.438 1.29 1 72.06 327 LEU B C 1
ATOM 5160 O O . LEU B 1 327 ? -14.148 18.078 2.262 1 72.06 327 LEU B O 1
ATOM 5164 N N . TYR B 1 328 ? -12.547 17.328 0.917 1 67.62 328 TYR B N 1
ATOM 5165 C CA . TYR B 1 328 ? -11.516 18.094 1.618 1 67.62 328 TYR B CA 1
ATOM 5166 C C . TYR B 1 328 ? -11.766 19.578 1.481 1 67.62 328 TYR B C 1
ATOM 5168 O O . TYR B 1 328 ? -11.57 20.344 2.436 1 67.62 328 TYR B O 1
ATOM 5176 N N . GLY B 1 329 ? -12.102 20.031 0.247 1 67.38 329 GLY B N 1
ATOM 5177 C CA . GLY B 1 329 ? -12.422 21.438 0.022 1 67.38 329 GLY B CA 1
ATOM 5178 C C . GLY B 1 329 ? -13.578 21.922 0.867 1 67.38 329 GLY B C 1
ATOM 5179 O O . GLY B 1 329 ? -13.594 23.078 1.305 1 67.38 329 GLY B O 1
ATOM 5180 N N . VAL B 1 330 ? -14.383 21 1.146 1 67.81 330 VAL B N 1
ATOM 5181 C CA . VAL B 1 330 ? -15.547 21.359 1.952 1 67.81 330 VAL B CA 1
ATOM 5182 C C . VAL B 1 330 ? -15.141 21.469 3.42 1 67.81 330 VAL B C 1
ATOM 5184 O O . VAL B 1 330 ? -15.617 22.359 4.137 1 67.81 330 VAL B O 1
ATOM 5187 N N . VAL B 1 331 ? -14.25 20.703 3.816 1 65.56 33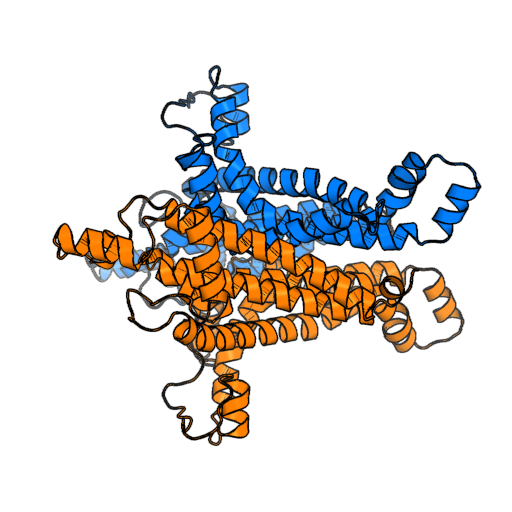1 VAL B N 1
ATOM 5188 C CA . VAL B 1 331 ? -13.852 20.641 5.219 1 65.56 331 VAL B CA 1
ATOM 5189 C C . VAL B 1 331 ? -12.859 21.766 5.531 1 65.56 331 VAL B C 1
ATOM 5191 O O . VAL B 1 331 ? -12.852 22.312 6.637 1 65.56 331 VAL B O 1
ATOM 5194 N N . ASN B 1 332 ? -12 22 4.586 1 62.12 332 ASN B N 1
ATOM 5195 C CA . ASN B 1 332 ? -11.031 23.062 4.801 1 62.12 332 ASN B CA 1
ATOM 5196 C C . ASN B 1 332 ? -11.352 24.297 3.955 1 62.12 332 ASN B C 1
ATOM 5198 O O . ASN B 1 332 ? -10.875 24.422 2.83 1 62.12 332 ASN B O 1
ATOM 5202 N N . PRO B 1 333 ? -12.32 25.125 4.449 1 57.47 333 PRO B N 1
ATOM 5203 C CA . PRO B 1 333 ? -12.742 26.297 3.68 1 57.47 333 PRO B CA 1
ATOM 5204 C C . PRO B 1 333 ? -11.578 27.172 3.258 1 57.47 333 PRO B C 1
ATOM 5206 O O . PRO B 1 333 ? -11.711 27.984 2.332 1 57.47 333 PRO B O 1
ATOM 5209 N N . ARG B 1 334 ? -10.523 27.062 3.982 1 55.31 334 ARG B N 1
ATOM 5210 C CA . ARG B 1 334 ? -9.383 27.906 3.631 1 55.31 334 ARG B CA 1
ATOM 5211 C C . ARG B 1 334 ? -8.836 27.547 2.26 1 55.31 334 ARG B C 1
ATOM 5213 O O . ARG B 1 334 ? -8.172 28.359 1.609 1 55.31 334 ARG B O 1
ATOM 5220 N N . ILE B 1 335 ? -9.07 26.391 1.951 1 54.53 335 ILE B N 1
ATOM 5221 C CA . ILE B 1 335 ? -8.578 25.953 0.648 1 54.53 335 ILE B CA 1
ATOM 5222 C C . ILE B 1 335 ? -9.539 26.422 -0.447 1 54.53 335 ILE B C 1
ATOM 5224 O O . ILE B 1 335 ? -9.141 26.562 -1.604 1 54.53 335 ILE B O 1
ATOM 5228 N N . ARG B 1 336 ? -10.906 26.547 -0.085 1 50.97 336 ARG B N 1
ATOM 5229 C CA . ARG B 1 336 ? -11.906 26.984 -1.062 1 50.97 336 ARG B CA 1
ATOM 5230 C C . ARG B 1 336 ? -11.633 28.406 -1.523 1 50.97 336 ARG B C 1
ATOM 5232 O O . ARG B 1 336 ? -11.914 28.766 -2.672 1 50.97 336 ARG B O 1
ATOM 5239 N N . HIS B 1 337 ? -11.625 29.219 -0.524 1 44.66 337 HIS B N 1
ATOM 5240 C CA . HIS B 1 337 ? -11.883 30.641 -0.756 1 44.66 337 HIS B CA 1
ATOM 5241 C C . HIS B 1 337 ? -10.672 31.312 -1.385 1 44.66 337 HIS B C 1
ATOM 5243 O O . HIS B 1 337 ? -10.727 32.5 -1.727 1 44.66 337 HIS B O 1
ATOM 5249 N N . LYS B 1 338 ? -9.453 30.953 -1.163 1 45.25 338 LYS B N 1
ATOM 5250 C CA . LYS B 1 338 ? -8.664 32.156 -1.441 1 45.25 338 LYS B CA 1
ATOM 5251 C C . LYS B 1 338 ? -8.547 32.406 -2.943 1 45.25 338 LYS B C 1
ATOM 5253 O O . LYS B 1 338 ? -8.086 31.531 -3.686 1 45.25 338 LYS B O 1
ATOM 5258 N N . LYS B 1 339 ? -9.406 33.406 -3.465 1 39.5 339 LYS B N 1
ATOM 5259 C CA . LYS B 1 339 ? -9.289 34.281 -4.621 1 39.5 339 LYS B CA 1
ATOM 5260 C C . LYS B 1 339 ? -7.855 34.75 -4.812 1 39.5 339 LYS B C 1
ATOM 5262 O O . LYS B 1 339 ? -7.164 35.094 -3.84 1 39.5 339 LYS B O 1
#